Protein AF-A0A9P6IHT8-F1 (afdb_monomer_lite)

Foldseek 3Di:
DDPVVVVVVVVVVVVVPPDPPPPDPLFQDAADPPPDQDDDDPPFFFQLNVLVVDPFNVVVNVLQVLQHPNNSVRRDQDPAAKEFAGETPLQVPVPDDPCLVVQCPDRNNSSQSVLLRQQRMATRDADFPVLAEQAWAWGQTSNRDIWIWHDDPNWIDTNVPKTFPAWQPDGNNYTYTYINHRDHPVSDDPDPPGHHRDGPDPPPPVPVPVVLLVLLVVLLVVLLVLLVVLLCVLVVLVVCLPPDDPALLVLLVSLLCVPAPSVLSNVLSVLSVVLSVLCVCVSPDLDLPSLVVSLVSLVVSLVSLVVSLVVLVVCLVCVLPVVLVSLVVDDLVNQQNNCVNQLAAAAPFLCPPHGRCDPSPPDPVSSNVGGHSSVSSSVSSNVVSVVVSVSSVVSSVSSVSSSVSSVVSSVVSVVVVVVVVVCVVVVNDDD

Sequence (431 aa):
MRLPSILGALVFVSLVASDPFDRKPLSYAPKPDGTYVPPKAPGVTTLWDFVKSRSDLTELATVLNGSAGFTEAFDTAPTWDFTFFAPSNDAFTKHTGQYFNTFTATPKGKWWLGNLVQHHYVPNTQLDTSLFNETATRIQTGSYLYVGTRVKDGKLWLNDVATVTEGNLRVTKGVVHIIDRILDPSAQVFEADRPKAGQKFIAGSSIMANKVLMAYVVADIIFAITGALLLGYSVINQNTLNDIPKEGVEAATKLLTKQFPLTAGIANAVFIFVTFLFTIPGMITPARGWLKLSGYLVTFCGLFSLVVGTYLWVLTLTTKADFGKLWIAADPSVQELMQTAFQCCGYFNSTSPAFITDVQCPSPAAAALQRGCATPITSFANVFVDNIFTGVYGMVAVDALLVVCTAMLLKDRKERERYRHIDEKAGYRGF

InterPro domains:
  IPR000782 FAS1 domain [PF02469] (56-185)
  IPR000782 FAS1 domain [PS50213] (44-183)
  IPR000782 FAS1 domain [SM00554] (83-186)
  IPR036378 FAS1 domain superfamily [G3DSA:2.30.180.10] (35-186)
  IPR036378 FAS1 domain superfamily [SSF82153] (40-185)
  IPR050904 Cell adhesion and biosynthesis-related protein [PTHR10900] (43-192)

Organism: NCBI:txid1095194

pLDDT: mean 82.04, std 17.11, range [33.69, 97.88]

Radius of gyration: 35.6 Å; chains: 1; bounding box: 73×48×109 Å

Structure (mmCIF, N/CA/C/O backbone):
data_AF-A0A9P6IHT8-F1
#
_entry.id   AF-A0A9P6IHT8-F1
#
loop_
_atom_site.group_PDB
_atom_site.id
_atom_site.type_symbol
_atom_site.label_atom_id
_atom_site.label_alt_id
_atom_site.label_comp_id
_atom_site.label_asym_id
_atom_site.label_entity_id
_atom_site.label_seq_id
_atom_site.pdbx_PDB_ins_code
_atom_site.Cartn_x
_atom_site.Cartn_y
_atom_site.Cartn_z
_atom_site.occupancy
_atom_site.B_iso_or_equiv
_atom_site.auth_seq_id
_atom_site.auth_comp_id
_atom_site.auth_asym_id
_atom_site.auth_atom_id
_atom_site.pdbx_PDB_model_num
ATOM 1 N N . MET A 1 1 ? -0.228 -14.678 -23.196 1.00 35.53 1 MET A N 1
ATOM 2 C CA . MET A 1 1 ? -1.325 -14.883 -22.225 1.00 35.53 1 MET A CA 1
ATOM 3 C C . MET A 1 1 ? -0.916 -14.176 -20.937 1.00 35.53 1 MET A C 1
ATOM 5 O O . MET A 1 1 ? 0.080 -14.565 -20.344 1.00 35.53 1 MET A O 1
ATOM 9 N N . ARG A 1 2 ? -1.519 -13.019 -20.631 1.00 33.94 2 ARG A N 1
ATOM 10 C CA . ARG A 1 2 ? -0.968 -12.025 -19.692 1.00 33.94 2 ARG A CA 1
ATOM 11 C C . ARG A 1 2 ? -1.719 -12.062 -18.352 1.00 33.94 2 ARG A C 1
ATOM 13 O O . ARG A 1 2 ? -2.793 -11.493 -18.223 1.00 33.94 2 ARG A O 1
ATOM 20 N N . LEU A 1 3 ? -1.096 -12.699 -17.359 1.00 35.81 3 LEU A N 1
ATOM 21 C CA . LEU A 1 3 ? -1.497 -12.702 -15.947 1.00 35.81 3 LEU A CA 1
ATOM 22 C C . LEU A 1 3 ? -1.479 -11.321 -15.228 1.00 35.81 3 LEU A C 1
ATOM 24 O O . LEU A 1 3 ? -2.249 -11.172 -14.281 1.00 35.81 3 LEU A O 1
ATOM 28 N N . PRO A 1 4 ? -0.694 -10.287 -15.622 1.00 40.44 4 PRO A N 1
ATOM 29 C CA . PRO A 1 4 ? -0.639 -9.042 -14.840 1.00 40.44 4 PRO A CA 1
ATOM 30 C C . PRO A 1 4 ? -1.833 -8.098 -15.059 1.00 40.44 4 PRO A C 1
ATOM 32 O O . PRO A 1 4 ? -2.016 -7.155 -14.297 1.00 40.44 4 PRO A O 1
ATOM 35 N N . SER A 1 5 ? -2.679 -8.347 -16.062 1.00 45.59 5 SER A N 1
ATOM 36 C CA . SER A 1 5 ? -3.807 -7.465 -16.404 1.00 45.59 5 SER A CA 1
ATOM 37 C C . SER A 1 5 ? -5.029 -7.648 -15.494 1.00 45.59 5 SER A C 1
ATOM 39 O O . SER A 1 5 ? -5.871 -6.761 -15.411 1.00 45.59 5 SER A O 1
ATOM 41 N N . ILE A 1 6 ? -5.132 -8.791 -14.806 1.00 42.72 6 ILE A N 1
ATOM 42 C CA . ILE A 1 6 ? -6.315 -9.160 -14.011 1.00 42.72 6 ILE A CA 1
ATOM 43 C C . ILE A 1 6 ? -6.158 -8.723 -12.544 1.00 42.72 6 ILE A C 1
ATOM 45 O O . ILE A 1 6 ? -7.133 -8.300 -11.923 1.00 42.72 6 ILE A O 1
ATOM 49 N N . LEU A 1 7 ? -4.932 -8.720 -12.001 1.00 40.69 7 LEU A N 1
ATOM 50 C CA . LEU A 1 7 ? -4.687 -8.276 -10.621 1.00 40.69 7 LEU A CA 1
ATOM 51 C C . LEU A 1 7 ? -4.901 -6.764 -10.430 1.00 40.69 7 LEU A C 1
ATOM 53 O O . LEU A 1 7 ? -5.419 -6.354 -9.395 1.00 40.69 7 LEU A O 1
ATOM 57 N N . GLY A 1 8 ? -4.560 -5.939 -11.428 1.00 40.41 8 GLY A N 1
ATOM 58 C CA . GLY A 1 8 ? -4.725 -4.480 -11.345 1.00 40.41 8 GLY A CA 1
ATOM 59 C C . GLY A 1 8 ? -6.189 -4.025 -11.292 1.00 40.41 8 GLY A C 1
ATOM 60 O O . GLY A 1 8 ? -6.516 -3.073 -10.587 1.00 40.41 8 GLY A O 1
ATOM 61 N N . ALA A 1 9 ? -7.090 -4.739 -11.974 1.00 43.03 9 ALA A N 1
ATOM 62 C CA . ALA A 1 9 ? -8.514 -4.403 -12.010 1.00 43.03 9 ALA A CA 1
ATOM 63 C C . ALA A 1 9 ? -9.272 -4.858 -10.746 1.00 43.03 9 ALA A C 1
ATOM 65 O O . ALA A 1 9 ? -10.170 -4.160 -10.279 1.00 43.03 9 ALA A O 1
ATOM 66 N N . LEU A 1 10 ? -8.890 -5.991 -10.145 1.00 39.31 10 LEU A N 1
ATOM 67 C CA . LEU A 1 10 ? -9.562 -6.539 -8.955 1.00 39.31 10 LEU A CA 1
ATOM 68 C C . LEU A 1 10 ? -9.282 -5.742 -7.668 1.00 39.31 10 LEU A C 1
ATOM 70 O O . LEU A 1 10 ? -10.154 -5.644 -6.801 1.00 39.31 10 LEU A O 1
ATOM 74 N N . VAL A 1 11 ? -8.099 -5.128 -7.558 1.00 42.69 11 VAL A N 1
ATOM 75 C CA . VAL A 1 11 ? -7.735 -4.295 -6.397 1.00 42.69 11 VAL A CA 1
ATOM 76 C C . VAL A 1 11 ? -8.426 -2.926 -6.447 1.00 42.69 11 VAL A C 1
ATOM 78 O O . VAL A 1 11 ? -8.861 -2.429 -5.411 1.00 42.69 11 VAL A O 1
ATOM 81 N N . PHE A 1 12 ? -8.619 -2.346 -7.637 1.00 37.62 12 PHE A N 1
ATOM 82 C CA . PHE A 1 12 ? -9.262 -1.034 -7.786 1.00 37.62 12 PHE A CA 1
ATOM 83 C C . PHE A 1 12 ? -10.785 -1.072 -7.573 1.00 37.62 12 PHE A C 1
ATOM 85 O O . PHE A 1 12 ? -11.340 -0.163 -6.960 1.00 37.62 12 PHE A O 1
ATOM 92 N N . VAL A 1 13 ? -11.473 -2.136 -8.008 1.00 39.59 13 VAL A N 1
ATOM 93 C CA . VAL A 1 13 ? -12.942 -2.242 -7.865 1.00 39.59 13 VAL A CA 1
ATOM 94 C C . VAL A 1 13 ? -13.366 -2.497 -6.411 1.00 39.59 13 VAL A C 1
ATOM 96 O O . VAL A 1 13 ? -14.403 -2.000 -5.974 1.00 39.59 13 VAL A O 1
ATOM 99 N N . SER A 1 14 ? -12.536 -3.176 -5.616 1.00 37.25 14 SER A N 1
ATOM 100 C CA . SER A 1 14 ? -12.856 -3.474 -4.209 1.00 37.25 14 SER A CA 1
ATOM 101 C C . SER A 1 14 ? -12.695 -2.270 -3.265 1.00 37.25 14 SER A C 1
ATOM 103 O O . SER A 1 14 ? -13.244 -2.281 -2.167 1.00 37.25 14 SER A O 1
ATOM 105 N N . LEU A 1 15 ? -11.965 -1.225 -3.678 1.00 36.03 15 LEU A N 1
ATOM 106 C CA . LEU A 1 15 ? -11.751 -0.001 -2.888 1.00 36.03 15 LEU A CA 1
ATOM 107 C C . LEU A 1 15 ? -12.777 1.107 -3.183 1.00 36.03 15 LEU A C 1
ATOM 109 O O . LEU A 1 15 ? -12.943 2.005 -2.363 1.00 36.03 15 LEU A O 1
ATOM 113 N N . VAL A 1 16 ? -13.472 1.048 -4.324 1.00 37.75 16 VAL A N 1
ATOM 114 C CA . VAL A 1 16 ? -14.448 2.076 -4.742 1.00 37.75 16 VAL A CA 1
ATOM 115 C C . VAL A 1 16 ? -15.893 1.682 -4.401 1.00 37.75 16 VAL A C 1
ATOM 117 O O . VAL A 1 16 ? -16.751 2.549 -4.292 1.00 37.75 16 VAL A O 1
ATOM 120 N N . ALA A 1 17 ? -16.165 0.399 -4.135 1.00 34.38 17 ALA A N 1
ATOM 121 C CA . ALA A 1 17 ? -17.490 -0.095 -3.744 1.00 34.38 17 ALA A CA 1
ATOM 122 C C . ALA A 1 17 ? -17.784 -0.020 -2.230 1.00 34.38 17 ALA A C 1
ATOM 124 O O . ALA A 1 17 ? -18.737 -0.636 -1.753 1.00 34.38 17 ALA A O 1
ATOM 125 N N . SER A 1 18 ? -16.985 0.710 -1.446 1.00 36.03 18 SER A N 1
ATOM 126 C CA . SER A 1 18 ? -17.419 1.112 -0.110 1.00 36.03 18 SER A CA 1
ATOM 127 C C . SER A 1 18 ? -18.142 2.444 -0.234 1.00 36.03 18 SER A C 1
ATOM 129 O O . SER A 1 18 ? -17.503 3.500 -0.194 1.00 36.03 18 SER A O 1
ATOM 131 N N . ASP A 1 19 ? -19.466 2.393 -0.382 1.00 34.84 19 ASP A N 1
ATOM 132 C CA . ASP A 1 19 ? -20.298 3.562 -0.130 1.00 34.84 19 ASP A CA 1
ATOM 133 C C . ASP A 1 19 ? -19.845 4.187 1.196 1.00 34.84 19 ASP A C 1
ATOM 135 O O . ASP A 1 19 ? -19.701 3.466 2.199 1.00 34.84 19 ASP A O 1
ATOM 139 N N . PRO A 1 20 ? -19.574 5.502 1.241 1.00 37.69 20 PRO A N 1
ATOM 140 C CA . PRO A 1 20 ? -19.372 6.177 2.500 1.00 37.69 20 PRO A CA 1
ATOM 141 C C . PRO A 1 20 ? -20.703 6.082 3.241 1.00 37.69 20 PRO A C 1
ATOM 143 O O . PRO A 1 20 ? -21.607 6.886 3.036 1.00 37.69 20 PRO A O 1
ATOM 146 N N . PHE A 1 21 ? -20.840 5.072 4.101 1.00 38.47 21 PHE A N 1
ATOM 147 C CA . PHE A 1 21 ? -21.838 5.086 5.152 1.00 38.47 21 PHE A CA 1
ATOM 148 C C . PHE A 1 21 ? -21.505 6.300 6.011 1.00 38.47 21 PHE A C 1
ATOM 150 O O . PHE A 1 21 ? -20.684 6.229 6.928 1.00 38.47 21 PHE A O 1
ATOM 157 N N . ASP A 1 22 ? -22.122 7.426 5.674 1.00 40.88 22 ASP A N 1
ATOM 158 C CA . ASP A 1 22 ? -22.184 8.622 6.489 1.00 40.88 22 ASP A CA 1
ATOM 159 C C . ASP A 1 22 ? -23.014 8.260 7.727 1.00 40.88 22 ASP A C 1
ATOM 161 O O . ASP A 1 22 ? -24.227 8.468 7.816 1.00 40.88 22 ASP A O 1
ATOM 165 N N . ARG A 1 23 ? -22.381 7.528 8.650 1.00 45.66 23 ARG A N 1
ATOM 166 C CA . ARG A 1 23 ? -23.030 7.049 9.864 1.00 45.66 23 ARG A CA 1
ATOM 167 C C . ARG A 1 23 ? -23.249 8.258 10.749 1.00 45.66 23 ARG A C 1
ATOM 169 O O . ARG A 1 23 ? -22.313 8.761 11.367 1.00 45.66 23 ARG A O 1
ATOM 176 N N . LYS A 1 24 ? -24.505 8.686 10.862 1.00 42.53 24 LYS A N 1
ATOM 177 C CA . LYS A 1 24 ? -24.903 9.631 11.904 1.00 42.53 24 LYS A CA 1
ATOM 178 C C . LYS A 1 24 ? -24.546 9.019 13.268 1.00 42.53 24 LYS A C 1
ATOM 180 O O . LYS A 1 24 ? -25.046 7.927 13.572 1.00 42.53 24 LYS A O 1
ATOM 185 N N . PRO A 1 25 ? -23.704 9.673 14.089 1.00 39.59 25 PRO A N 1
ATOM 186 C CA . PRO A 1 25 ? -23.437 9.201 15.441 1.00 39.59 25 PRO A CA 1
ATOM 187 C C . PRO A 1 25 ? -24.764 9.105 16.210 1.00 39.59 25 PRO A C 1
ATOM 189 O O . PRO A 1 25 ? -25.611 9.989 16.084 1.00 39.59 25 PRO A O 1
ATOM 192 N N . LEU A 1 26 ? -24.945 8.020 16.976 1.00 47.03 26 LEU A N 1
ATOM 193 C CA . LEU A 1 26 ? -26.167 7.670 17.732 1.00 47.03 26 LEU A CA 1
ATOM 194 C C . LEU A 1 26 ? -27.365 7.146 16.907 1.00 47.03 26 LEU A C 1
ATOM 196 O O . LEU A 1 26 ? -28.489 7.130 17.412 1.00 47.03 26 LEU A O 1
ATOM 200 N N . SER A 1 27 ? -27.166 6.702 15.661 1.00 50.19 27 SER A N 1
ATOM 201 C CA . SER A 1 27 ? -28.218 5.996 14.910 1.00 50.19 27 SER A CA 1
ATOM 202 C C . SER A 1 27 ? -28.165 4.480 15.153 1.00 50.19 27 SER A C 1
ATOM 204 O O . SER A 1 27 ? -27.113 3.853 15.038 1.00 50.19 27 SER A O 1
ATOM 206 N N . TYR A 1 28 ? -29.306 3.886 15.520 1.00 55.28 28 TYR A N 1
ATOM 207 C CA . TYR A 1 28 ? -29.481 2.431 15.551 1.00 55.28 28 TYR A CA 1
ATOM 208 C C . TYR A 1 28 ? -29.512 1.898 14.118 1.00 55.28 28 TYR A C 1
ATOM 210 O O . TYR A 1 28 ? -30.315 2.364 13.308 1.00 55.28 28 TYR A O 1
ATOM 218 N N . ALA A 1 29 ? -28.650 0.927 13.816 1.00 61.31 29 ALA A N 1
ATOM 219 C CA . ALA A 1 29 ? -28.664 0.220 12.544 1.00 61.31 29 ALA A CA 1
ATOM 220 C C . ALA A 1 29 ? -29.492 -1.067 12.692 1.00 61.31 29 ALA A C 1
ATOM 222 O O . ALA A 1 29 ? -29.207 -1.857 13.598 1.00 61.31 29 ALA A O 1
ATOM 223 N N . PRO A 1 30 ? -30.503 -1.297 11.838 1.00 66.12 30 PRO A N 1
ATOM 224 C CA . PRO A 1 30 ? -31.186 -2.580 11.810 1.00 66.12 30 PRO A CA 1
ATOM 225 C C . PRO A 1 30 ? -30.227 -3.678 11.335 1.00 66.12 30 PRO A C 1
ATOM 227 O O . PRO A 1 30 ? -29.271 -3.422 10.597 1.00 66.12 30 PRO A O 1
ATOM 230 N N . LYS A 1 31 ? -30.492 -4.913 11.764 1.00 67.38 31 LYS A N 1
ATOM 231 C CA . LYS A 1 31 ? -29.782 -6.101 11.284 1.00 67.38 31 LYS A CA 1
ATOM 232 C C . LYS A 1 31 ? -29.962 -6.221 9.756 1.00 67.38 31 LYS A C 1
ATOM 234 O O . LYS A 1 31 ? -31.104 -6.163 9.307 1.00 67.38 31 LYS A O 1
ATOM 239 N N . PRO A 1 32 ? -28.888 -6.411 8.968 1.00 69.50 32 PRO A N 1
ATOM 240 C CA . PRO A 1 32 ? -29.003 -6.683 7.538 1.00 69.50 32 PRO A CA 1
ATOM 241 C C . PRO A 1 32 ? -29.706 -8.017 7.255 1.00 69.50 32 PRO A C 1
ATOM 243 O O . PRO A 1 32 ? -29.440 -9.028 7.921 1.00 69.50 32 PRO A O 1
ATOM 246 N N . ASP A 1 33 ? -30.555 -8.038 6.230 1.00 68.38 33 ASP A N 1
ATOM 247 C CA . ASP A 1 33 ? -31.193 -9.267 5.760 1.00 68.38 33 ASP A CA 1
ATOM 248 C C . ASP A 1 33 ? -30.140 -10.283 5.294 1.00 68.38 33 ASP A C 1
ATOM 250 O O . ASP A 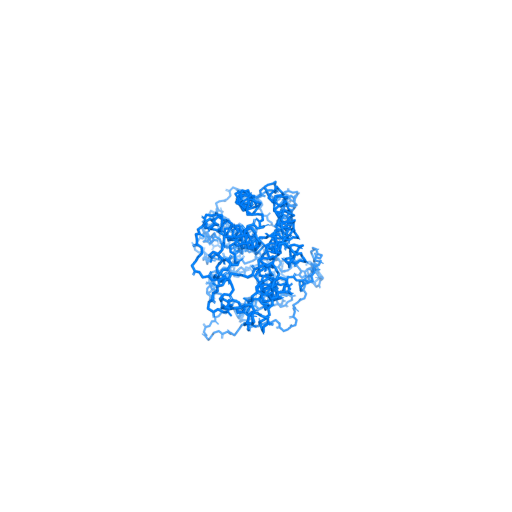1 33 ? -29.139 -9.931 4.669 1.00 68.38 33 ASP A O 1
ATOM 254 N N . GLY A 1 34 ? -30.341 -11.559 5.634 1.00 67.94 34 GLY A N 1
ATOM 255 C CA . GLY A 1 34 ? -29.417 -12.634 5.252 1.00 67.94 34 GLY A CA 1
ATOM 256 C C . GLY A 1 34 ? -28.098 -12.674 6.035 1.00 67.94 34 GLY A C 1
ATOM 257 O O . GLY A 1 34 ? -27.140 -13.289 5.569 1.00 67.94 34 GLY A O 1
ATOM 258 N N . THR A 1 35 ? -28.021 -12.045 7.217 1.00 67.38 35 THR A N 1
ATOM 259 C CA . THR A 1 35 ? -26.844 -12.165 8.100 1.00 67.38 35 THR A CA 1
ATOM 260 C C . THR A 1 35 ? -26.523 -13.643 8.357 1.00 67.38 35 THR A C 1
ATOM 262 O O . THR A 1 35 ? -27.360 -14.379 8.881 1.00 67.38 35 THR A O 1
ATOM 265 N N . TYR A 1 36 ? -25.308 -14.063 7.991 1.00 69.50 36 TYR A N 1
ATOM 266 C CA . TYR A 1 36 ? -24.826 -15.431 8.174 1.00 69.50 36 TYR A CA 1
ATOM 267 C C . TYR A 1 36 ? -24.859 -15.829 9.652 1.00 69.50 36 TYR A C 1
ATOM 269 O O . TYR A 1 36 ? -24.240 -15.175 10.492 1.00 69.50 36 TYR A O 1
ATOM 277 N N . VAL A 1 37 ? -25.558 -16.923 9.948 1.00 66.31 37 VAL A N 1
ATOM 278 C CA . VAL A 1 37 ? -25.562 -17.555 11.267 1.00 66.31 37 VAL A CA 1
ATOM 279 C C . VAL A 1 37 ? -24.637 -18.768 11.184 1.00 66.31 37 VAL A C 1
ATOM 281 O O . VAL A 1 37 ? -24.927 -19.690 10.417 1.00 66.31 37 VAL A O 1
ATOM 284 N N . PRO A 1 38 ? -23.504 -18.777 11.903 1.00 64.12 38 PRO A N 1
ATOM 285 C CA . PRO A 1 38 ? -22.588 -19.904 11.854 1.00 64.12 38 PRO A CA 1
ATOM 286 C C . PRO A 1 38 ? -23.266 -21.178 12.387 1.00 64.12 38 PRO A C 1
ATOM 288 O O . PRO A 1 38 ? -23.975 -21.114 13.393 1.00 64.12 38 PRO A O 1
ATOM 291 N N . PRO A 1 39 ? -23.052 -22.344 11.748 1.00 67.56 39 PRO A N 1
ATOM 292 C CA . PRO A 1 39 ? -23.609 -23.600 12.224 1.00 67.56 39 PRO A CA 1
ATOM 293 C C . PRO A 1 39 ? -23.031 -23.957 13.595 1.00 67.56 39 PRO A C 1
ATOM 295 O O . PRO A 1 39 ? -21.822 -23.892 13.830 1.00 67.56 39 PRO A O 1
ATOM 298 N N . LYS A 1 40 ? -23.919 -24.347 14.508 1.00 71.81 40 LYS A N 1
ATOM 299 C CA . LYS A 1 40 ? -23.583 -24.677 15.889 1.00 71.81 40 LYS A CA 1
ATOM 300 C C . LYS A 1 40 ? -23.009 -26.093 15.985 1.00 71.81 40 LYS A C 1
ATOM 302 O O . LYS A 1 40 ? -23.640 -27.054 15.549 1.00 71.81 40 LYS A O 1
ATOM 307 N N . ALA A 1 41 ? -21.829 -26.235 16.587 1.00 75.88 41 ALA A N 1
ATOM 308 C CA . ALA A 1 41 ? -21.250 -27.550 16.853 1.00 75.88 41 ALA A CA 1
ATOM 309 C C . ALA A 1 41 ? -22.080 -28.321 17.908 1.00 75.88 41 ALA A C 1
ATOM 311 O O . ALA A 1 41 ? -22.558 -27.714 18.876 1.00 75.88 41 ALA A O 1
ATOM 312 N N . PRO A 1 42 ? -22.256 -29.648 17.761 1.00 75.25 42 PRO A N 1
ATOM 313 C CA . PRO A 1 42 ? -22.976 -30.456 18.742 1.00 75.25 42 PRO A CA 1
ATOM 314 C C . PRO A 1 42 ? -22.264 -30.429 20.105 1.00 75.25 42 PRO A C 1
ATOM 316 O O . PRO A 1 42 ? -21.045 -30.554 20.177 1.00 75.25 42 PRO A O 1
ATOM 319 N N . GLY A 1 43 ? -23.030 -30.254 21.190 1.00 80.50 43 GLY A N 1
ATOM 320 C CA . GLY A 1 43 ? -22.510 -30.218 22.567 1.00 80.50 43 GLY A CA 1
ATOM 321 C C . GLY A 1 43 ? -22.060 -28.844 23.087 1.00 80.50 43 GLY A C 1
ATOM 322 O O . GLY A 1 43 ? -21.541 -28.762 24.196 1.00 80.50 43 GLY A O 1
ATOM 323 N N . VAL A 1 44 ? -22.261 -27.763 22.324 1.00 84.56 44 VAL A N 1
ATOM 324 C CA . VAL A 1 44 ? -21.991 -26.385 22.774 1.00 84.56 44 VAL A CA 1
ATOM 325 C C . VAL A 1 44 ? -23.231 -25.788 23.448 1.00 84.56 44 VAL A C 1
ATOM 327 O O . VAL A 1 44 ? -24.324 -25.827 22.880 1.00 84.56 44 VAL A O 1
ATOM 330 N N . THR A 1 45 ? -23.059 -25.174 24.619 1.00 89.44 45 THR A N 1
ATOM 331 C CA . THR A 1 45 ? -24.085 -24.343 25.270 1.00 89.44 45 THR A CA 1
ATOM 332 C C . THR A 1 45 ? -23.685 -22.886 25.099 1.00 89.44 45 THR A C 1
ATOM 334 O O . THR A 1 45 ? -22.758 -22.411 25.760 1.00 89.44 45 THR A O 1
ATOM 337 N N . THR A 1 46 ? -24.347 -22.198 24.169 1.00 90.81 46 THR A N 1
ATOM 338 C CA . THR A 1 46 ? -24.089 -20.786 23.869 1.00 90.81 46 THR A CA 1
ATOM 339 C C . THR A 1 46 ? -24.701 -19.904 24.956 1.00 90.81 46 THR A C 1
ATOM 341 O O . THR A 1 46 ? -25.566 -20.343 25.722 1.00 90.81 46 THR A O 1
ATOM 344 N N . LEU A 1 47 ? -24.262 -18.645 25.038 1.00 91.12 47 LEU A N 1
ATOM 345 C CA . LEU A 1 47 ? -24.874 -17.690 25.963 1.00 91.12 47 LEU A CA 1
ATOM 346 C C . LEU A 1 47 ? -26.353 -17.479 25.611 1.00 91.12 47 LEU A C 1
ATOM 348 O O . LEU A 1 47 ? -27.194 -17.400 26.503 1.00 91.12 47 LEU A O 1
ATOM 352 N N . TRP A 1 48 ? -26.681 -17.451 24.317 1.00 92.00 48 TRP A N 1
ATOM 353 C CA . TRP A 1 48 ? -28.060 -17.313 23.862 1.00 92.00 48 TRP A CA 1
ATOM 354 C C . TRP A 1 48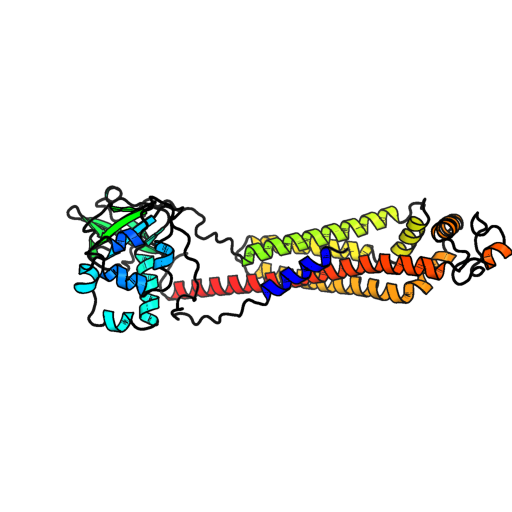 ? -28.942 -18.497 24.271 1.00 92.00 48 TRP A C 1
ATOM 356 O O . TRP A 1 48 ? -30.059 -18.299 24.752 1.00 92.00 48 TRP A O 1
ATOM 366 N N . ASP A 1 49 ? -28.451 -19.730 24.143 1.00 91.94 49 ASP A N 1
ATOM 367 C CA . ASP A 1 49 ? -29.198 -20.912 24.585 1.00 91.94 49 ASP A CA 1
ATOM 368 C C . ASP A 1 49 ? -29.397 -20.956 26.094 1.00 91.94 49 ASP A C 1
ATOM 370 O O . ASP A 1 49 ? -30.486 -21.295 26.560 1.00 91.94 49 ASP A O 1
ATOM 374 N N . PHE A 1 50 ? -28.376 -20.556 26.851 1.00 93.44 50 PHE A N 1
ATOM 375 C CA . PHE A 1 50 ? -28.472 -20.438 28.298 1.00 93.44 50 PHE A CA 1
ATOM 376 C C . PHE A 1 50 ? -29.568 -19.446 28.708 1.00 93.44 50 PHE A C 1
ATOM 378 O O . PHE A 1 50 ? -30.449 -19.801 29.491 1.00 93.44 50 PHE A O 1
ATOM 385 N N . VAL A 1 51 ? -29.576 -18.242 28.125 1.00 94.12 51 VAL A N 1
ATOM 386 C CA . VAL A 1 51 ? -30.600 -17.221 28.401 1.00 94.12 51 VAL A CA 1
ATOM 387 C C . VAL A 1 51 ? -32.009 -17.731 28.072 1.00 94.12 51 VAL A C 1
ATOM 389 O O . VAL A 1 51 ? -32.916 -17.556 28.879 1.00 94.12 51 VAL A O 1
ATOM 392 N N . LYS A 1 52 ? -32.202 -18.423 26.940 1.00 93.50 52 LYS A N 1
ATOM 393 C CA . LYS A 1 52 ? -33.512 -18.988 26.553 1.00 93.50 52 LYS A CA 1
ATOM 394 C C . LYS A 1 52 ? -33.997 -20.106 27.480 1.00 93.50 52 LYS A C 1
ATOM 396 O O . LYS A 1 52 ? -35.200 -20.309 27.609 1.00 93.50 52 LYS A O 1
ATOM 401 N N . SER A 1 53 ? -33.080 -20.855 28.090 1.00 93.06 53 SER A N 1
ATOM 402 C CA . SER A 1 53 ? -33.421 -21.988 28.963 1.00 93.06 53 SER A CA 1
ATOM 403 C C . SER A 1 53 ? -33.947 -21.585 30.346 1.00 93.06 53 SER A C 1
ATOM 405 O O . SER A 1 53 ? -34.484 -22.424 31.067 1.00 93.06 53 SER A O 1
ATOM 407 N N . ARG A 1 54 ? -33.789 -20.314 30.730 1.00 94.00 54 ARG A N 1
ATOM 408 C CA . ARG A 1 54 ? -34.029 -19.803 32.083 1.00 94.00 54 ARG A CA 1
ATOM 409 C C . ARG A 1 54 ? -35.291 -18.936 32.125 1.00 94.00 54 ARG A C 1
ATOM 411 O O . ARG A 1 54 ? -35.406 -17.955 31.395 1.00 94.00 54 ARG A O 1
ATOM 418 N N . SER A 1 55 ? -36.229 -19.265 33.015 1.00 94.56 55 SER A N 1
ATOM 419 C CA . SER A 1 55 ? -37.496 -18.526 33.163 1.00 94.56 55 SER A CA 1
ATOM 420 C C . SER A 1 55 ? -37.339 -17.145 33.807 1.00 94.56 55 SER A C 1
ATOM 422 O O . SER A 1 55 ? -38.219 -16.302 33.680 1.00 94.56 55 SER A O 1
ATOM 424 N N . ASP A 1 56 ? -36.236 -16.907 34.508 1.00 93.50 56 ASP A N 1
ATOM 425 C CA . ASP A 1 56 ? -35.901 -15.658 35.193 1.00 93.50 56 ASP A CA 1
ATOM 426 C C . ASP A 1 56 ? -35.082 -14.679 34.332 1.00 93.50 56 ASP A C 1
ATOM 428 O O . ASP A 1 56 ? -34.747 -13.596 34.809 1.00 93.50 56 ASP A O 1
ATOM 432 N N . LEU A 1 57 ? -34.786 -15.034 33.073 1.00 95.19 57 LEU A N 1
ATOM 433 C CA . LEU A 1 57 ? -34.043 -14.213 32.104 1.00 95.19 57 LEU A CA 1
ATOM 434 C C . LEU A 1 57 ? -34.874 -13.852 30.857 1.00 95.19 57 LEU A C 1
ATOM 436 O O . LEU A 1 57 ? -34.326 -13.441 29.832 1.00 95.19 57 LEU A O 1
ATOM 440 N N . THR A 1 58 ? -36.200 -13.992 30.916 1.00 94.94 58 THR A N 1
ATOM 441 C CA . THR A 1 58 ? -37.086 -13.723 29.773 1.00 94.94 58 THR A CA 1
ATOM 442 C C . THR A 1 58 ? -37.032 -12.265 29.318 1.00 94.94 58 THR A C 1
ATOM 444 O O . THR A 1 58 ? -37.024 -12.014 28.117 1.00 94.94 58 THR A O 1
ATOM 447 N N . GLU A 1 59 ? -36.923 -11.305 30.240 1.00 92.00 59 GLU A N 1
ATOM 448 C CA . GLU A 1 59 ? -36.771 -9.878 29.909 1.00 92.00 59 GLU A CA 1
ATOM 449 C C . GLU A 1 59 ? -35.403 -9.570 29.286 1.00 92.00 59 GLU A C 1
ATOM 451 O O . GLU A 1 59 ? -35.277 -8.772 28.360 1.00 92.00 59 GLU A O 1
ATOM 456 N N . LEU A 1 60 ? -34.347 -10.261 29.718 1.00 92.69 60 LEU A N 1
ATOM 457 C CA . LEU A 1 60 ? -33.056 -10.156 29.044 1.00 92.69 60 LEU A CA 1
ATOM 458 C C . LEU A 1 60 ? -33.149 -10.696 27.607 1.00 92.69 60 LEU A C 1
ATOM 460 O O . LEU A 1 60 ? -32.595 -10.097 26.683 1.00 92.69 60 LEU A O 1
ATOM 464 N N . ALA A 1 61 ? -33.871 -11.800 27.395 1.00 92.88 61 ALA A N 1
ATOM 465 C CA . ALA A 1 61 ? -34.071 -12.363 26.064 1.00 92.88 61 ALA A CA 1
ATOM 466 C C . ALA A 1 61 ? -34.795 -11.384 25.119 1.00 92.88 61 ALA A C 1
ATOM 468 O O . ALA A 1 61 ? -34.418 -11.282 23.947 1.00 92.88 61 ALA A O 1
ATOM 469 N N . THR A 1 62 ? -35.782 -10.621 25.611 1.00 90.62 62 THR A N 1
ATOM 470 C CA . THR A 1 62 ? -36.464 -9.587 24.809 1.00 90.62 62 THR A CA 1
ATOM 471 C C . THR A 1 62 ? -35.517 -8.443 24.442 1.00 90.62 62 THR A C 1
ATOM 473 O O . THR A 1 62 ? -35.499 -8.016 23.285 1.00 90.62 62 THR A O 1
ATOM 476 N N . VAL A 1 63 ? -34.667 -7.996 25.374 1.00 89.19 63 VAL A N 1
ATOM 477 C CA . VAL A 1 63 ? -33.655 -6.951 25.133 1.00 89.19 63 VAL A CA 1
ATOM 478 C C . VAL A 1 63 ? -32.623 -7.382 24.090 1.00 89.19 63 VAL A C 1
ATOM 480 O O . VAL A 1 63 ? -32.297 -6.600 23.189 1.00 89.19 63 VAL A O 1
ATOM 483 N N . LEU A 1 64 ? -32.124 -8.618 24.181 1.00 89.81 64 LEU A N 1
ATOM 484 C CA . LEU A 1 64 ? -31.159 -9.165 23.225 1.00 89.81 64 LEU A CA 1
ATOM 485 C C . LEU A 1 64 ? -31.767 -9.300 21.826 1.00 89.81 64 LEU A C 1
ATOM 487 O O . LEU A 1 64 ? -31.115 -8.938 20.854 1.00 89.81 64 LEU A O 1
ATOM 491 N N . ASN A 1 65 ? -33.024 -9.739 21.722 1.00 87.25 65 ASN A N 1
ATOM 492 C CA . ASN A 1 65 ? -33.728 -9.848 20.443 1.00 87.25 65 ASN A CA 1
ATOM 493 C C . ASN A 1 65 ? -34.076 -8.469 19.839 1.00 87.25 65 ASN A C 1
ATOM 495 O O . ASN A 1 65 ? -34.071 -8.284 18.624 1.00 87.25 65 ASN A O 1
ATOM 499 N N . GLY A 1 66 ? -34.355 -7.468 20.680 1.00 81.62 66 GLY A N 1
ATOM 500 C CA . GLY A 1 66 ? -34.610 -6.091 20.238 1.00 81.62 66 GLY A CA 1
ATOM 501 C C . GLY A 1 66 ? -33.354 -5.336 19.778 1.00 81.62 66 GLY A C 1
ATOM 502 O O . GLY A 1 66 ? -33.446 -4.384 18.991 1.00 81.62 66 GLY A O 1
ATOM 503 N N . SER A 1 67 ? -32.178 -5.758 20.247 1.00 80.56 67 SER A N 1
ATOM 504 C CA . SER A 1 67 ? -30.882 -5.141 19.954 1.00 80.56 67 SER A CA 1
ATOM 505 C C . SER A 1 67 ? -30.194 -5.887 18.807 1.00 80.56 67 SER A C 1
ATOM 507 O O . SER A 1 67 ? -29.772 -7.028 18.957 1.00 80.56 67 SER A O 1
ATOM 509 N N . ALA A 1 68 ? -30.074 -5.250 17.639 1.00 75.56 68 ALA A N 1
ATOM 510 C CA . ALA A 1 68 ? -29.580 -5.910 16.431 1.00 75.56 68 ALA A CA 1
ATOM 511 C C . ALA A 1 68 ? -28.178 -6.528 16.621 1.00 75.56 68 ALA A C 1
ATOM 513 O O . ALA A 1 68 ? -27.251 -5.842 17.052 1.00 75.56 68 ALA A O 1
ATOM 514 N N . GLY A 1 69 ? -28.023 -7.806 16.251 1.00 77.88 69 GLY A N 1
ATOM 515 C CA . GLY A 1 69 ? -26.737 -8.509 16.166 1.00 77.88 69 GLY A CA 1
ATOM 516 C C . GLY A 1 69 ? -26.295 -9.265 17.424 1.00 77.88 69 GLY A C 1
ATOM 517 O O . GLY A 1 69 ? -25.365 -10.069 17.342 1.00 77.88 69 GLY A O 1
ATOM 518 N N . PHE A 1 70 ? -26.926 -9.043 18.584 1.00 85.50 70 PHE A N 1
ATOM 519 C CA . PHE A 1 70 ? -26.520 -9.711 19.829 1.00 85.50 70 PHE A CA 1
ATOM 520 C C . PHE A 1 70 ? -26.943 -11.172 19.887 1.00 85.50 70 PHE A C 1
ATOM 522 O O . PHE A 1 70 ? -26.179 -12.002 20.372 1.00 85.50 70 PHE A O 1
ATOM 529 N N . THR A 1 71 ? -28.127 -11.499 19.371 1.00 86.31 71 THR A N 1
ATOM 530 C CA . THR A 1 71 ? -28.599 -12.883 19.287 1.00 86.31 71 THR A CA 1
ATOM 531 C C . THR A 1 71 ? -27.650 -13.740 18.463 1.00 86.31 71 THR A C 1
ATOM 533 O O . THR A 1 71 ? -27.287 -14.825 18.890 1.00 86.31 71 THR A O 1
ATOM 536 N N . GLU A 1 72 ? -27.166 -13.231 17.332 1.00 83.44 72 GLU A N 1
ATOM 537 C CA . GLU A 1 72 ? -26.220 -13.939 16.471 1.00 83.44 72 GLU A CA 1
ATOM 538 C C . GLU A 1 72 ? -24.848 -14.038 17.130 1.00 83.44 72 GLU A C 1
ATOM 540 O O . GLU A 1 72 ? -24.250 -15.108 17.130 1.00 83.44 72 GLU A O 1
ATOM 545 N N . ALA A 1 73 ? -24.358 -12.942 17.722 1.00 82.31 73 ALA A N 1
ATOM 546 C CA . ALA A 1 73 ? -23.064 -12.927 18.397 1.00 82.31 73 ALA A CA 1
ATOM 547 C C . ALA A 1 73 ? -23.019 -13.926 19.565 1.00 82.31 73 ALA A C 1
ATOM 549 O O . ALA A 1 73 ? -22.041 -14.660 19.721 1.00 82.31 73 ALA A O 1
ATOM 550 N N . PHE A 1 74 ? -24.087 -13.981 20.363 1.00 88.19 74 PHE A N 1
ATOM 551 C CA . PHE A 1 74 ? -24.184 -14.833 21.547 1.00 88.19 74 PHE A CA 1
ATOM 552 C C . PHE A 1 74 ? -24.644 -16.260 21.265 1.00 88.19 74 PHE A C 1
ATOM 554 O O . PHE A 1 74 ? -24.570 -17.083 22.177 1.00 88.19 74 PHE A O 1
ATOM 561 N N . ASP A 1 75 ? -25.065 -16.564 20.036 1.00 86.50 75 ASP A N 1
ATOM 562 C CA . ASP A 1 75 ? -25.368 -17.925 19.580 1.00 86.50 75 ASP A CA 1
ATOM 563 C C . ASP A 1 75 ? -24.187 -18.599 18.857 1.00 86.50 75 ASP A C 1
ATOM 565 O O . ASP A 1 75 ? -24.298 -19.696 18.314 1.00 86.50 75 ASP A O 1
ATOM 569 N N . THR A 1 76 ? -23.016 -17.958 18.859 1.00 81.75 76 THR A N 1
ATOM 570 C CA . THR A 1 76 ? -21.781 -18.558 18.342 1.00 81.75 76 THR A CA 1
ATOM 571 C C . THR A 1 76 ? -21.058 -19.382 19.406 1.00 81.75 76 THR A C 1
ATOM 573 O O . THR A 1 76 ? -21.256 -19.186 20.603 1.00 81.75 76 THR A O 1
ATOM 576 N N . ALA A 1 77 ? -20.192 -20.305 18.976 1.00 80.50 77 ALA A N 1
ATOM 577 C CA . ALA A 1 77 ? -19.226 -20.961 19.854 1.00 80.50 77 ALA A CA 1
ATOM 578 C C . ALA A 1 77 ? -17.982 -20.057 19.993 1.00 80.50 77 ALA A C 1
ATOM 580 O O . ALA A 1 77 ? -17.200 -19.970 19.039 1.00 80.50 77 ALA A O 1
ATOM 581 N N . PRO A 1 78 ? -17.778 -19.367 21.131 1.00 78.31 78 PRO A N 1
ATOM 582 C CA . PRO A 1 78 ? -16.678 -18.422 21.256 1.00 78.31 78 PRO A CA 1
ATOM 583 C C . PRO A 1 78 ? -15.337 -19.151 21.382 1.00 78.31 78 PRO A C 1
ATOM 585 O O . PRO A 1 78 ? -15.238 -20.223 21.981 1.00 78.31 78 PRO A O 1
ATOM 588 N N . THR A 1 79 ? -14.280 -18.557 20.823 1.00 80.69 79 THR A N 1
ATOM 589 C CA . THR A 1 79 ? -12.897 -19.060 20.944 1.00 80.69 79 THR A CA 1
ATOM 590 C C . THR A 1 79 ? -12.147 -18.458 22.134 1.00 80.69 79 THR A C 1
ATOM 592 O O . THR A 1 79 ? -11.058 -18.921 22.471 1.00 80.69 79 THR A O 1
ATOM 595 N N . TRP A 1 80 ? -12.734 -17.454 22.785 1.00 82.88 80 TRP A N 1
ATOM 596 C CA . TRP A 1 80 ? -12.192 -16.737 23.936 1.00 82.88 80 TRP A CA 1
ATOM 597 C C . TRP A 1 80 ? -13.040 -16.969 25.189 1.00 82.88 80 TRP A C 1
ATOM 599 O O . TRP A 1 80 ? -14.217 -17.316 25.106 1.00 82.88 80 TRP A O 1
ATOM 609 N N . ASP A 1 81 ? -12.428 -16.733 26.348 1.00 89.94 81 ASP A N 1
ATOM 610 C CA . ASP A 1 81 ? -13.099 -16.784 27.644 1.00 89.94 81 ASP A CA 1
ATOM 611 C C . ASP A 1 81 ? -13.952 -15.531 27.888 1.00 89.94 81 ASP A C 1
ATOM 613 O O . ASP A 1 81 ? -13.572 -14.444 27.462 1.00 89.94 81 ASP A O 1
ATOM 617 N N . PHE A 1 82 ? -15.078 -15.627 28.593 1.00 93.06 82 PHE A N 1
ATOM 618 C CA . PHE A 1 82 ? -15.867 -14.442 28.956 1.00 93.06 82 PHE A CA 1
ATOM 619 C C . PHE A 1 82 ? -16.635 -14.592 30.269 1.00 93.06 82 PHE A C 1
ATOM 621 O O . PHE A 1 82 ? -16.872 -15.696 30.756 1.00 93.06 82 PHE A O 1
ATOM 628 N N . THR A 1 83 ? -17.056 -13.462 30.833 1.00 94.50 83 THR A N 1
ATOM 629 C CA . THR A 1 83 ? -18.032 -13.425 31.928 1.00 94.50 83 THR A CA 1
ATOM 630 C C . THR A 1 83 ? -19.189 -12.530 31.533 1.00 94.50 83 THR A C 1
ATOM 632 O O . THR A 1 83 ? -18.970 -11.460 30.974 1.00 94.50 83 THR A O 1
ATOM 635 N N . PHE A 1 84 ? -20.417 -12.944 31.816 1.00 95.44 84 PHE A N 1
ATOM 636 C CA . PHE A 1 84 ? -21.602 -12.145 31.542 1.00 95.44 84 PHE A CA 1
ATOM 637 C C . PHE A 1 84 ? -22.434 -11.977 32.810 1.00 95.44 84 PHE A C 1
ATOM 639 O O . PHE A 1 84 ? -22.852 -12.956 33.426 1.00 95.44 84 PHE A O 1
ATOM 646 N N . PHE A 1 85 ? -22.676 -10.732 33.204 1.00 96.00 85 PHE A N 1
ATOM 647 C CA . PHE A 1 85 ? -23.573 -10.413 34.306 1.00 96.00 85 PHE A CA 1
ATOM 648 C C . PHE A 1 85 ? -24.992 -10.273 33.748 1.00 96.00 85 PHE A C 1
ATOM 650 O O . PHE A 1 85 ? -25.323 -9.267 33.137 1.00 96.00 85 PHE A O 1
ATOM 657 N N . ALA A 1 86 ? -25.821 -11.300 33.893 1.00 96.00 86 ALA A N 1
ATOM 658 C CA . ALA A 1 86 ? -27.163 -11.350 33.331 1.00 96.00 86 ALA A CA 1
ATOM 659 C C . ALA A 1 86 ? -28.183 -10.671 34.265 1.00 96.00 86 ALA A C 1
ATOM 661 O O . ALA A 1 86 ? -28.442 -11.194 35.351 1.00 96.00 86 ALA A O 1
ATOM 662 N N . PRO A 1 87 ? -28.795 -9.537 33.882 1.00 95.44 87 PRO A N 1
ATOM 663 C CA . PRO A 1 87 ? -29.873 -8.952 34.669 1.00 95.44 87 PRO A CA 1
ATOM 664 C C . PRO A 1 87 ? -31.103 -9.866 34.665 1.00 95.44 87 PRO A C 1
ATOM 666 O O . PRO A 1 87 ? -31.575 -10.287 33.609 1.00 95.44 87 PRO A O 1
ATOM 669 N N . SER A 1 88 ? -31.606 -10.172 35.861 1.00 95.50 88 SER A N 1
ATOM 670 C CA . SER A 1 88 ? -32.828 -10.958 36.066 1.00 95.50 88 SER A CA 1
ATOM 671 C C . SER A 1 88 ? -34.091 -10.195 35.657 1.00 95.50 88 SER A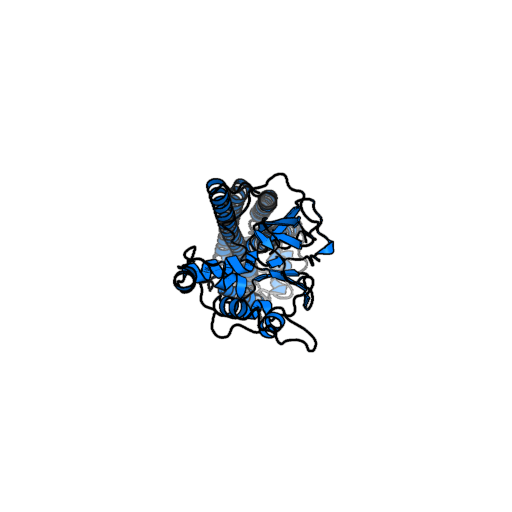 C 1
ATOM 673 O O . SER A 1 88 ? -34.094 -8.969 35.545 1.00 95.50 88 SER A O 1
ATOM 675 N N . ASN A 1 89 ? -35.212 -10.900 35.512 1.00 94.44 89 ASN A N 1
ATOM 676 C CA . ASN A 1 89 ? -36.528 -10.282 35.319 1.00 94.44 89 ASN A CA 1
ATOM 677 C C . ASN A 1 89 ? -36.861 -9.267 36.428 1.00 94.44 89 ASN A C 1
ATOM 679 O O . ASN A 1 89 ? -37.460 -8.224 36.164 1.00 94.44 89 ASN A O 1
ATOM 683 N N . ASP A 1 90 ? -36.426 -9.529 37.663 1.00 91.44 90 ASP A N 1
ATOM 684 C CA . ASP A 1 90 ? -36.573 -8.600 38.787 1.00 91.44 90 ASP A CA 1
ATOM 685 C C . ASP A 1 90 ? -35.787 -7.298 38.563 1.00 91.44 90 ASP A C 1
ATOM 687 O O . ASP A 1 90 ? -36.292 -6.217 38.872 1.00 91.44 90 ASP A O 1
ATOM 691 N N . ALA A 1 91 ? -34.607 -7.369 37.941 1.00 89.81 91 ALA A N 1
ATOM 692 C CA . ALA A 1 91 ? -33.825 -6.190 37.575 1.00 89.81 91 ALA A CA 1
ATOM 693 C C . ALA A 1 91 ? -34.579 -5.271 36.601 1.00 89.81 91 ALA A C 1
ATOM 695 O O . ALA A 1 91 ? -34.564 -4.050 36.764 1.00 89.81 91 ALA A O 1
ATOM 696 N N . PHE A 1 92 ? -35.273 -5.847 35.616 1.00 88.19 92 PHE A N 1
ATOM 697 C CA . PHE A 1 92 ? -36.051 -5.084 34.638 1.00 88.19 92 PHE A CA 1
ATOM 698 C C . PHE A 1 92 ? -37.378 -4.574 35.198 1.00 88.19 92 PHE A C 1
ATOM 700 O O . PHE A 1 92 ? -37.802 -3.476 34.852 1.00 88.19 92 PHE A O 1
ATOM 707 N N . THR A 1 93 ? -38.031 -5.331 36.075 1.00 85.50 93 THR A N 1
ATOM 708 C CA . THR A 1 93 ? -39.381 -4.996 36.556 1.00 85.50 93 THR A CA 1
ATOM 709 C C . THR A 1 93 ? -39.376 -4.103 37.794 1.00 85.50 93 THR A C 1
ATOM 711 O O . THR A 1 93 ? -40.205 -3.202 37.895 1.00 85.50 93 THR A O 1
ATOM 714 N N . LYS A 1 94 ? -38.445 -4.314 38.734 1.00 81.69 94 LYS A N 1
ATOM 715 C CA . LYS A 1 94 ? -38.417 -3.610 40.032 1.00 81.69 94 LYS A CA 1
ATOM 716 C C . LYS A 1 94 ? -37.443 -2.437 40.067 1.00 81.69 94 LYS A C 1
ATOM 718 O O . LYS A 1 94 ? -37.561 -1.570 40.933 1.00 81.69 94 LYS A O 1
ATOM 723 N N . HIS A 1 95 ? -36.468 -2.414 39.160 1.00 78.25 95 HIS A N 1
ATOM 724 C CA . HIS A 1 95 ? -35.341 -1.482 39.217 1.00 78.25 95 HIS A CA 1
ATOM 725 C C . HIS A 1 95 ? -35.162 -0.642 37.945 1.00 78.25 95 HIS A C 1
ATOM 727 O O . HIS A 1 95 ? -34.116 -0.019 37.768 1.00 78.25 95 HIS A O 1
ATOM 733 N N . THR A 1 96 ? -36.191 -0.559 37.094 1.00 79.50 96 THR A N 1
ATOM 734 C CA . THR A 1 96 ? -36.239 0.371 35.956 1.00 79.50 96 THR A CA 1
ATOM 735 C C . THR A 1 96 ? -37.191 1.538 36.216 1.00 79.50 96 THR A C 1
ATOM 737 O O . THR A 1 96 ? -38.137 1.447 36.997 1.00 79.50 96 THR A O 1
ATOM 740 N N . GLY A 1 97 ? -36.914 2.685 35.588 1.00 72.94 97 GLY A N 1
ATOM 741 C CA . GLY A 1 97 ? -37.764 3.870 35.703 1.00 72.94 97 GLY A CA 1
ATOM 742 C C . GLY A 1 97 ? -39.049 3.756 34.877 1.00 72.94 97 GLY A C 1
ATOM 743 O O . GLY A 1 97 ? -39.098 3.036 33.884 1.00 72.94 97 GLY A O 1
ATOM 744 N N . GLN A 1 98 ? -40.064 4.554 35.221 1.00 73.62 98 GLN A N 1
ATOM 745 C CA . GLN A 1 98 ? -41.375 4.579 34.544 1.00 73.62 98 GLN A CA 1
ATOM 746 C C . GLN A 1 98 ? -41.289 4.745 33.011 1.00 73.62 98 GLN A C 1
ATOM 748 O O . GLN A 1 98 ? -42.136 4.242 32.278 1.00 73.62 98 GLN A O 1
ATOM 753 N N . TYR A 1 99 ? -40.256 5.434 32.518 1.00 73.62 99 TYR A N 1
ATOM 754 C CA . TYR A 1 99 ? -40.040 5.700 31.092 1.00 73.62 99 TYR A CA 1
ATOM 755 C C . TYR A 1 99 ? -39.205 4.636 30.370 1.00 73.62 99 TYR A C 1
ATOM 757 O O . TYR A 1 99 ? -38.917 4.794 29.187 1.00 73.62 99 TYR A O 1
ATOM 765 N N . PHE A 1 100 ? -38.788 3.563 31.046 1.00 78.56 100 PHE A N 1
ATOM 766 C CA . PHE A 1 100 ? -37.884 2.572 30.465 1.00 78.56 100 PHE A CA 1
ATOM 767 C C . PHE A 1 100 ? -38.472 1.947 29.194 1.00 78.56 100 PHE A C 1
ATOM 769 O O . PHE A 1 100 ? -37.860 2.030 28.134 1.00 78.56 100 PHE A O 1
ATOM 776 N N . ASN A 1 101 ? -39.702 1.432 29.264 1.00 80.06 101 ASN A N 1
ATOM 777 C CA . ASN A 1 101 ? -40.355 0.757 28.137 1.00 80.06 101 ASN A CA 1
ATOM 778 C C . ASN A 1 101 ? -40.629 1.685 26.943 1.00 80.06 101 ASN A C 1
ATOM 780 O O . ASN A 1 101 ? -40.568 1.259 25.791 1.00 80.06 101 ASN A O 1
ATOM 784 N N . THR A 1 102 ? -40.921 2.965 27.193 1.00 79.94 102 THR A N 1
ATOM 785 C CA . THR A 1 102 ? -41.152 3.938 26.116 1.00 79.94 102 THR A CA 1
ATOM 786 C C . THR A 1 102 ? -39.841 4.401 25.491 1.00 79.94 102 THR A C 1
ATOM 788 O O . THR A 1 102 ? -39.768 4.578 24.275 1.00 79.94 102 THR A O 1
ATOM 791 N N . PHE A 1 103 ? -38.783 4.551 26.293 1.00 80.06 103 PHE A N 1
ATOM 792 C CA . PHE A 1 103 ? -37.464 4.945 25.816 1.00 80.06 103 PHE A CA 1
ATOM 793 C C . PHE A 1 103 ? -36.806 3.849 24.978 1.00 80.06 103 PHE A C 1
ATOM 795 O O . PHE A 1 103 ? -36.346 4.140 23.872 1.00 80.06 103 PHE A O 1
ATOM 802 N N . THR A 1 104 ? -36.788 2.603 25.458 1.00 82.56 104 THR A N 1
ATOM 803 C CA . THR A 1 104 ? -36.113 1.466 24.803 1.00 82.56 104 THR A CA 1
ATOM 804 C C . THR A 1 104 ? -36.676 1.142 23.420 1.00 82.56 104 THR A C 1
ATOM 806 O O . THR A 1 104 ? -35.934 0.682 22.553 1.00 82.56 104 THR A O 1
ATOM 809 N N . ALA A 1 105 ? -37.949 1.457 23.168 1.00 82.88 105 ALA A N 1
ATOM 810 C CA . ALA A 1 105 ? -38.576 1.321 21.856 1.00 82.88 105 ALA A CA 1
ATOM 811 C C . ALA A 1 105 ? -38.040 2.323 20.811 1.00 82.88 105 ALA A C 1
ATOM 813 O O . ALA A 1 105 ? -38.080 2.049 19.608 1.00 82.88 105 ALA A O 1
ATOM 814 N N . THR A 1 106 ? -37.519 3.477 21.244 1.00 80.44 106 THR A N 1
ATOM 815 C CA . THR A 1 106 ? -36.969 4.497 20.337 1.00 80.44 106 THR A CA 1
ATOM 816 C C . THR A 1 106 ? -35.634 4.049 19.724 1.00 80.44 106 THR A C 1
ATOM 818 O O . THR A 1 106 ? -34.899 3.280 20.344 1.00 80.44 106 THR A O 1
ATOM 821 N N . PRO A 1 107 ? -35.225 4.577 18.553 1.00 77.62 107 PRO A N 1
ATOM 822 C CA . PRO A 1 107 ? -33.907 4.280 17.982 1.00 77.62 107 PRO A CA 1
ATOM 823 C C . PRO A 1 107 ? -32.742 4.585 18.938 1.00 77.62 107 PRO A C 1
ATOM 825 O O . PRO A 1 107 ? -31.773 3.832 18.999 1.00 77.62 107 PRO A O 1
ATOM 828 N N . LYS A 1 108 ? -32.854 5.662 19.728 1.00 73.88 108 LYS A N 1
ATOM 829 C CA . LYS A 1 108 ? -31.860 6.011 20.755 1.00 73.88 108 LYS A CA 1
ATOM 830 C C . LYS A 1 108 ? -31.843 4.994 21.895 1.00 73.88 108 LYS A C 1
ATOM 832 O O . LYS A 1 108 ? -30.766 4.609 22.338 1.00 73.88 108 LYS A O 1
ATOM 837 N N . GLY A 1 109 ? -33.014 4.534 22.328 1.00 78.12 109 GLY A N 1
ATOM 838 C CA . GLY A 1 109 ? -33.143 3.505 23.354 1.00 78.12 109 GLY A CA 1
ATOM 839 C C . GLY A 1 109 ? -32.565 2.165 22.924 1.00 78.12 109 GLY A C 1
ATOM 840 O O . GLY A 1 109 ? -31.812 1.568 23.682 1.00 78.12 109 GLY A O 1
ATOM 841 N N . LYS A 1 110 ? -32.810 1.731 21.683 1.00 78.00 110 LYS A N 1
ATOM 842 C CA . LYS A 1 110 ? -32.201 0.504 21.144 1.00 78.00 110 LYS A CA 1
ATOM 843 C C . LYS A 1 110 ? -30.677 0.594 21.051 1.00 78.00 110 LYS A C 1
ATOM 845 O O . LYS A 1 110 ? -29.979 -0.368 21.357 1.00 78.00 110 LYS A O 1
ATOM 850 N N . TRP A 1 111 ? -30.140 1.753 20.662 1.00 77.25 111 TRP A N 1
ATOM 851 C CA . TRP A 1 111 ? -28.693 1.992 20.689 1.00 77.25 111 TRP A CA 1
ATOM 852 C C . TRP A 1 111 ? -28.133 1.959 22.120 1.00 77.25 111 TRP A C 1
ATOM 854 O O . TRP A 1 111 ? -27.085 1.358 22.368 1.00 77.25 111 TRP A O 1
ATOM 864 N N . TRP A 1 112 ? -28.841 2.569 23.073 1.00 80.19 112 TRP A N 1
ATOM 865 C CA . TRP A 1 112 ? -28.464 2.550 24.485 1.00 80.19 112 TRP A CA 1
ATOM 866 C C . TRP A 1 112 ? -28.484 1.125 25.054 1.00 80.19 112 TRP A C 1
ATOM 868 O O . TRP A 1 112 ? -27.507 0.723 25.678 1.00 80.19 112 TRP A O 1
ATOM 878 N N . LEU A 1 113 ? -29.508 0.322 24.739 1.00 84.94 113 LEU A N 1
ATOM 879 C CA . LEU A 1 113 ? -29.581 -1.095 25.111 1.00 84.94 113 LEU A CA 1
ATOM 880 C C . LEU A 1 113 ? -28.400 -1.906 24.562 1.00 84.94 113 LEU A C 1
ATOM 882 O O . LEU A 1 113 ? -27.846 -2.739 25.271 1.00 84.94 113 LEU A O 1
ATOM 886 N N . GLY A 1 114 ? -27.944 -1.633 23.338 1.00 83.62 114 GLY A N 1
ATOM 887 C CA . GLY A 1 114 ? -26.752 -2.297 22.806 1.00 83.62 114 GLY A CA 1
ATOM 888 C C . GLY A 1 114 ? -25.476 -1.988 23.603 1.00 83.62 114 GLY A C 1
ATOM 889 O O . GLY A 1 114 ? -24.656 -2.875 23.843 1.00 83.62 114 GLY A O 1
ATOM 890 N N . ASN A 1 115 ? -25.305 -0.746 24.061 1.00 82.00 115 ASN A N 1
ATOM 891 C CA . ASN A 1 115 ? -24.186 -0.383 24.941 1.00 82.00 115 ASN A CA 1
ATOM 892 C C . ASN A 1 115 ? -24.355 -0.969 26.348 1.00 82.00 115 ASN A C 1
ATOM 894 O O . ASN A 1 115 ? -23.377 -1.400 26.955 1.00 82.00 115 ASN A O 1
ATOM 898 N N . LEU A 1 116 ? -25.595 -1.033 26.835 1.00 87.25 116 LEU A N 1
ATOM 899 C CA . LEU A 1 116 ? -25.953 -1.660 28.100 1.00 87.25 116 LEU A CA 1
ATOM 900 C C . LEU A 1 116 ? -25.519 -3.129 28.121 1.00 87.25 116 LEU A C 1
ATOM 902 O O . LEU A 1 116 ? -24.823 -3.550 29.040 1.00 87.25 116 LEU A O 1
ATOM 906 N N . VAL A 1 117 ? -25.863 -3.898 27.085 1.00 90.62 117 VAL A N 1
ATOM 907 C CA . VAL A 1 117 ? -25.485 -5.315 26.968 1.00 90.62 117 VAL A CA 1
ATOM 908 C C . VAL A 1 117 ? -23.961 -5.483 26.947 1.00 90.62 117 VAL A C 1
ATOM 910 O O . VAL A 1 117 ? -23.432 -6.359 27.628 1.00 90.62 117 VAL A O 1
ATOM 913 N N . GLN A 1 118 ? -23.232 -4.612 26.241 1.00 88.69 118 GLN A N 1
ATOM 914 C CA . GLN A 1 118 ? -21.761 -4.627 26.249 1.00 88.69 118 GLN A CA 1
ATOM 915 C C . GLN A 1 118 ? -21.162 -4.312 27.624 1.00 88.69 118 GLN A C 1
ATOM 917 O O . GLN A 1 118 ? -20.109 -4.848 27.965 1.00 88.69 118 GLN A O 1
ATOM 922 N N . HIS A 1 119 ? -21.820 -3.473 28.424 1.00 88.88 119 HIS A N 1
ATOM 923 C CA . HIS A 1 119 ? -21.379 -3.164 29.783 1.00 88.88 119 HIS A CA 1
ATOM 924 C C . HIS A 1 119 ? -21.588 -4.333 30.758 1.00 88.88 119 HIS A C 1
ATOM 926 O O . HIS A 1 119 ? -20.837 -4.488 31.714 1.00 88.88 119 HIS A O 1
ATOM 932 N N . HIS A 1 120 ? -22.551 -5.213 30.490 1.00 92.81 120 HIS A N 1
ATOM 933 C CA . HIS A 1 120 ? -22.753 -6.445 31.263 1.00 92.81 120 HIS A CA 1
ATOM 934 C C . HIS A 1 120 ? -21.796 -7.576 30.858 1.00 92.81 120 HIS A C 1
ATOM 936 O O . HIS A 1 120 ? -21.704 -8.600 31.537 1.00 92.81 120 HIS A O 1
ATOM 942 N N . TYR A 1 121 ? -21.072 -7.404 29.754 1.00 92.50 121 TYR A N 1
ATOM 943 C CA . TYR A 1 121 ? -20.150 -8.390 29.217 1.00 92.50 121 TYR A CA 1
ATOM 944 C C . TYR A 1 121 ? -18.709 -8.069 29.621 1.00 92.50 121 TYR A C 1
ATOM 946 O O . TYR A 1 121 ? -18.250 -6.941 29.481 1.00 92.50 121 TYR A O 1
ATOM 954 N N . VAL A 1 122 ? -17.959 -9.064 30.084 1.00 92.00 122 VAL A N 1
ATOM 955 C CA . VAL A 1 122 ? -16.528 -8.964 30.391 1.00 92.00 122 VAL A CA 1
ATOM 956 C C . VAL A 1 122 ? -15.754 -9.862 29.426 1.00 92.00 122 VAL A C 1
ATOM 958 O O . VAL A 1 122 ? -15.901 -11.088 29.478 1.00 92.00 122 VAL A O 1
ATOM 961 N N . PRO A 1 123 ? -14.916 -9.284 28.550 1.00 86.81 123 PRO A N 1
ATOM 962 C CA . PRO A 1 123 ? -14.167 -10.056 27.571 1.00 86.81 123 PRO A CA 1
ATOM 963 C C . PRO A 1 123 ? -12.950 -10.765 28.187 1.00 86.81 123 PRO A C 1
ATOM 965 O O . PRO A 1 123 ? -12.314 -10.271 29.118 1.00 86.81 123 PRO A O 1
ATOM 968 N N . ASN A 1 124 ? -12.567 -11.891 27.587 1.00 83.44 124 ASN A N 1
ATOM 969 C CA . ASN A 1 124 ? -11.305 -12.625 27.774 1.00 83.44 124 ASN A CA 1
ATOM 970 C C . ASN A 1 124 ? -11.027 -13.184 29.180 1.00 83.44 124 ASN A C 1
ATOM 972 O O . ASN A 1 124 ? -9.906 -13.609 29.453 1.00 83.44 124 ASN A O 1
ATOM 976 N N . THR A 1 125 ? -11.998 -13.170 30.096 1.00 86.50 125 THR A N 1
ATOM 977 C CA . THR A 1 125 ? -11.797 -13.638 31.476 1.00 86.50 125 THR A CA 1
ATOM 978 C C . THR A 1 125 ? -13.051 -14.319 32.017 1.00 86.50 125 THR A C 1
ATOM 980 O O . THR A 1 125 ? -14.141 -13.756 31.933 1.00 86.50 125 THR A O 1
ATOM 983 N N . GLN A 1 126 ? -12.883 -15.501 32.618 1.00 90.44 126 GLN A N 1
ATOM 984 C CA . GLN A 1 126 ? -13.889 -16.154 33.461 1.00 90.44 126 GLN A CA 1
ATOM 985 C C . GLN A 1 126 ? -13.677 -15.708 34.910 1.00 90.44 126 GLN A C 1
ATOM 987 O O . GLN A 1 126 ? -12.644 -16.007 35.509 1.00 90.44 126 GLN A O 1
ATOM 992 N N . LEU A 1 127 ? -14.621 -14.942 35.445 1.00 90.81 127 LEU A N 1
ATOM 993 C CA . LEU A 1 127 ? -14.554 -14.374 36.781 1.00 90.81 127 LEU A CA 1
ATOM 994 C C . LEU A 1 127 ? -15.482 -15.161 37.696 1.00 90.81 127 LEU A C 1
ATOM 996 O O . LEU A 1 127 ? -16.677 -14.905 37.693 1.00 90.81 127 LEU A O 1
ATOM 1000 N N . ASP A 1 128 ? -14.960 -16.100 38.475 1.00 91.62 128 ASP A N 1
ATOM 1001 C CA . ASP A 1 128 ? -15.765 -16.783 39.491 1.00 91.62 128 ASP A CA 1
ATOM 1002 C C . ASP A 1 128 ? -15.964 -15.880 40.718 1.00 91.62 128 ASP A C 1
ATOM 1004 O O . ASP A 1 128 ? -15.122 -15.033 41.026 1.00 91.62 128 ASP A O 1
ATOM 1008 N N . THR A 1 129 ? -17.058 -16.070 41.460 1.00 89.94 129 THR A N 1
ATOM 1009 C CA . THR A 1 129 ? -17.342 -15.268 42.665 1.00 89.94 129 THR A CA 1
ATOM 1010 C C . THR A 1 129 ? -16.256 -15.403 43.738 1.00 89.94 129 THR A C 1
ATOM 1012 O O . THR A 1 129 ? -16.047 -14.470 44.507 1.00 89.94 129 THR A O 1
ATOM 1015 N N . SER A 1 130 ? -15.523 -16.522 43.752 1.00 89.12 130 SER A N 1
ATOM 1016 C CA . SER A 1 130 ? -14.400 -16.794 44.660 1.00 89.12 130 SER A CA 1
ATOM 1017 C C . SER A 1 130 ? -13.153 -15.943 44.399 1.00 89.12 130 SER A C 1
ATOM 1019 O O . SER A 1 130 ? -12.275 -15.882 45.255 1.00 89.12 130 SER A O 1
ATOM 1021 N N . LEU A 1 131 ? -13.055 -15.286 43.237 1.00 87.00 131 LEU A N 1
ATOM 1022 C CA . LEU A 1 131 ? -11.941 -14.388 42.913 1.00 87.00 131 LEU A CA 1
ATOM 1023 C C . LEU A 1 131 ? -12.067 -13.019 43.591 1.00 87.00 131 LEU A C 1
ATOM 1025 O O . LEU A 1 131 ? -11.111 -12.243 43.597 1.00 87.00 131 LEU A O 1
ATOM 1029 N N . PHE A 1 132 ? -13.243 -12.713 44.137 1.00 88.44 132 PHE A N 1
ATOM 1030 C CA . PHE A 1 132 ? -13.533 -11.453 44.800 1.00 88.44 132 PHE A CA 1
ATOM 1031 C C . PHE A 1 132 ? -13.520 -11.627 46.317 1.00 88.44 132 PHE A C 1
ATOM 1033 O O . PHE A 1 132 ? -13.838 -12.686 46.852 1.00 88.44 132 PHE A O 1
ATOM 1040 N N . ASN A 1 133 ? -13.165 -10.558 47.022 1.00 88.75 133 ASN A N 1
ATOM 1041 C CA . ASN A 1 133 ? -13.129 -10.509 48.478 1.00 88.75 133 ASN A CA 1
ATOM 1042 C C . ASN A 1 133 ? -13.774 -9.206 48.980 1.00 88.75 133 ASN A C 1
ATOM 1044 O O . ASN A 1 133 ? -14.351 -8.435 48.210 1.00 88.75 133 ASN A O 1
ATOM 1048 N N . GLU A 1 134 ? -13.685 -8.945 50.283 1.00 86.19 134 GLU A N 1
ATOM 1049 C CA . GLU A 1 134 ? -14.209 -7.715 50.897 1.00 86.19 134 GLU A CA 1
ATOM 1050 C C . GLU A 1 134 ? -13.447 -6.450 50.466 1.00 86.19 134 GLU A C 1
ATOM 1052 O O . GLU A 1 134 ? -13.916 -5.327 50.671 1.00 86.19 134 GLU A O 1
ATOM 1057 N N . THR A 1 135 ? -12.284 -6.607 49.823 1.00 80.88 135 THR A N 1
ATOM 1058 C CA . THR A 1 135 ? -11.558 -5.478 49.245 1.00 80.88 135 THR A CA 1
ATOM 1059 C C . THR A 1 135 ? -12.268 -5.023 47.981 1.00 80.88 135 THR A C 1
ATOM 1061 O O . THR A 1 135 ? -12.552 -5.791 47.066 1.00 80.88 135 THR A O 1
ATOM 1064 N N . ALA A 1 136 ? -12.539 -3.725 47.917 1.00 80.88 136 ALA A N 1
ATOM 1065 C CA . ALA A 1 136 ? -13.119 -3.114 46.738 1.00 80.88 136 ALA A CA 1
ATOM 1066 C C . ALA A 1 136 ? -12.138 -3.191 45.563 1.00 80.88 136 ALA A C 1
ATOM 1068 O O . ALA A 1 136 ? -11.080 -2.569 45.608 1.00 80.88 136 ALA A O 1
ATOM 1069 N N . THR A 1 137 ? -12.512 -3.891 44.498 1.00 82.50 137 THR A N 1
ATOM 1070 C CA . THR A 1 137 ? -11.745 -3.936 43.251 1.00 82.50 137 THR A CA 1
ATOM 1071 C C . THR A 1 137 ? -12.579 -3.434 42.075 1.00 82.50 137 THR A C 1
ATOM 1073 O O . THR A 1 137 ? -13.719 -3.010 42.257 1.00 82.50 137 THR A O 1
ATOM 1076 N N . ARG A 1 138 ? -12.028 -3.431 40.860 1.00 81.50 138 ARG A N 1
ATOM 1077 C CA . ARG A 1 138 ? -12.771 -3.107 39.631 1.00 81.50 138 ARG A CA 1
ATOM 1078 C C . ARG A 1 138 ? -12.439 -4.055 38.486 1.00 81.50 138 ARG A C 1
ATOM 1080 O O . ARG A 1 138 ? -11.307 -4.530 38.385 1.00 81.50 138 ARG A O 1
ATOM 1087 N N . ILE A 1 139 ? -13.414 -4.259 37.608 1.00 84.69 139 ILE A N 1
ATOM 1088 C CA . ILE A 1 139 ? -13.322 -5.053 36.379 1.00 84.69 139 ILE A CA 1
ATOM 1089 C C . ILE A 1 139 ? -13.623 -4.168 35.171 1.00 84.69 139 ILE A C 1
ATOM 1091 O O . ILE A 1 139 ? -14.506 -3.317 35.235 1.00 84.69 139 ILE A O 1
ATOM 1095 N N . GLN A 1 140 ? -12.885 -4.342 34.075 1.00 83.00 140 GLN A N 1
ATOM 1096 C CA . GLN A 1 140 ? -13.203 -3.695 32.803 1.00 83.00 140 GLN A CA 1
ATOM 1097 C C . GLN A 1 140 ? -14.215 -4.536 32.017 1.00 83.00 140 GLN A C 1
ATOM 1099 O O . GLN A 1 140 ? -14.086 -5.760 31.950 1.00 83.00 140 GLN A O 1
ATOM 1104 N N . THR A 1 141 ? -15.203 -3.870 31.426 1.00 84.94 141 THR A N 1
ATOM 1105 C CA . THR A 1 141 ? -16.306 -4.463 30.651 1.00 84.94 141 THR A CA 1
ATOM 1106 C C . THR A 1 141 ? -16.096 -4.268 29.144 1.00 84.94 141 THR A C 1
ATOM 1108 O O . THR A 1 141 ? -15.178 -3.564 28.716 1.00 84.94 141 THR A O 1
ATOM 1111 N N . GLY A 1 142 ? -16.945 -4.879 28.317 1.00 78.50 142 GLY A N 1
ATOM 1112 C CA . GLY A 1 142 ? -16.917 -4.794 26.857 1.00 78.50 142 GLY A CA 1
ATOM 1113 C C . GLY A 1 142 ? -17.218 -3.394 26.323 1.00 78.50 142 GLY A C 1
ATOM 1114 O O . GLY A 1 142 ? -16.800 -3.068 25.219 1.00 78.50 142 GLY A O 1
ATOM 1115 N N . SER A 1 143 ? -17.849 -2.535 27.129 1.00 76.56 143 SER A N 1
ATOM 1116 C CA . SER A 1 143 ? -18.022 -1.110 26.822 1.00 76.56 143 SER A CA 1
ATOM 1117 C C . SER A 1 143 ? -16.776 -0.260 27.122 1.00 76.56 143 SER A C 1
ATOM 1119 O O . SER A 1 143 ? -16.848 0.963 27.065 1.00 76.56 143 SER A O 1
ATOM 1121 N N . TYR A 1 144 ? -15.647 -0.884 27.486 1.00 75.06 144 TYR A N 1
ATOM 1122 C CA . TYR A 1 144 ? -14.404 -0.258 27.969 1.00 75.06 144 TYR A CA 1
ATOM 1123 C C . TYR A 1 144 ? -14.514 0.489 29.305 1.00 75.06 144 TYR A C 1
ATOM 1125 O O . TYR A 1 144 ? -13.509 0.998 29.802 1.00 75.06 144 TYR A O 1
ATOM 1133 N N . LEU A 1 145 ? -15.698 0.493 29.914 1.00 78.62 145 LEU A N 1
ATOM 1134 C CA . LEU A 1 145 ? -15.966 1.097 31.213 1.00 78.62 145 LEU A CA 1
ATOM 1135 C C . LEU A 1 145 ? -15.710 0.102 32.345 1.00 78.62 145 LEU A C 1
ATOM 1137 O O . LEU A 1 145 ? -15.620 -1.111 32.123 1.00 78.62 145 LEU A O 1
ATOM 1141 N N . TYR A 1 146 ? -15.610 0.617 33.568 1.00 81.00 146 TYR A N 1
ATOM 1142 C CA . TYR A 1 146 ? -15.316 -0.186 34.749 1.00 81.00 146 TYR A CA 1
ATOM 1143 C C . TYR A 1 146 ? -16.559 -0.433 35.602 1.00 81.00 146 TYR A C 1
ATOM 1145 O O . TYR A 1 146 ? -17.406 0.444 35.748 1.00 81.00 146 TYR A O 1
ATOM 1153 N N . VAL A 1 147 ? -16.609 -1.616 36.208 1.00 84.00 147 VAL A N 1
ATOM 1154 C CA . VAL A 1 147 ? -17.563 -1.979 37.259 1.00 84.00 147 VAL A CA 1
ATOM 1155 C C . VAL A 1 147 ? -16.768 -2.261 38.530 1.00 84.00 147 VAL A C 1
ATOM 1157 O O . VAL A 1 147 ? -15.832 -3.061 38.525 1.00 84.00 147 VAL A O 1
ATOM 1160 N N . GLY A 1 148 ? -17.094 -1.571 39.618 1.00 84.50 148 GLY A N 1
ATOM 1161 C CA . GLY A 1 148 ? -16.554 -1.851 40.943 1.00 84.50 148 GLY A CA 1
ATOM 1162 C C . GLY A 1 148 ? -17.109 -3.169 41.470 1.00 84.50 148 GLY A C 1
ATOM 1163 O O . GLY A 1 148 ? -18.278 -3.462 41.268 1.00 84.50 148 GLY A O 1
ATOM 1164 N N . THR A 1 149 ? -16.296 -3.960 42.156 1.00 88.06 149 THR A N 1
ATOM 1165 C CA . THR A 1 149 ? -16.706 -5.235 42.749 1.00 88.06 149 THR A CA 1
ATOM 1166 C C . THR A 1 149 ? -16.260 -5.297 44.204 1.00 88.06 149 THR A C 1
ATOM 1168 O O . THR A 1 149 ? -15.165 -4.837 44.539 1.00 88.06 149 THR A O 1
ATOM 1171 N N . ARG A 1 150 ? -17.112 -5.809 45.089 1.00 87.94 150 ARG A N 1
ATOM 1172 C CA . ARG A 1 150 ? -16.783 -6.019 46.504 1.00 87.94 150 ARG A CA 1
ATOM 1173 C C . ARG A 1 150 ? -17.687 -7.094 47.086 1.00 87.94 150 ARG A C 1
ATOM 1175 O O . ARG A 1 150 ? -18.881 -7.088 46.816 1.00 87.94 150 ARG A O 1
ATOM 1182 N N . VAL A 1 151 ? -17.158 -7.974 47.924 1.00 91.00 151 VAL A N 1
ATOM 1183 C CA . VAL A 1 151 ? -17.996 -8.864 48.732 1.00 91.00 151 VAL A CA 1
ATOM 1184 C C . VAL A 1 151 ? -18.479 -8.112 49.975 1.00 91.00 151 VAL A C 1
ATOM 1186 O O . VAL A 1 151 ? -17.671 -7.560 50.716 1.00 91.00 151 VAL A O 1
ATOM 1189 N N . LYS A 1 152 ? -19.796 -8.063 50.191 1.00 88.38 152 LYS A N 1
ATOM 1190 C CA . LYS A 1 152 ? -20.431 -7.573 51.427 1.00 88.38 152 LYS A CA 1
ATOM 1191 C C . LYS A 1 152 ? -21.536 -8.547 51.814 1.00 88.38 152 LYS A C 1
ATOM 1193 O O . LYS A 1 152 ? -22.267 -9.016 50.940 1.00 88.38 152 LYS A O 1
ATOM 1198 N N . ASP A 1 153 ? -21.640 -8.861 53.101 1.00 87.12 153 ASP A N 1
ATOM 1199 C CA . ASP A 1 153 ? -22.663 -9.766 53.647 1.00 87.12 153 ASP A CA 1
ATOM 1200 C C . ASP A 1 153 ? -22.708 -11.133 52.934 1.00 87.12 153 ASP A C 1
ATOM 1202 O O . ASP A 1 153 ? -23.770 -11.688 52.654 1.00 87.12 153 ASP A O 1
ATOM 1206 N N . GLY A 1 154 ? -21.532 -11.657 52.570 1.00 86.00 154 GLY A N 1
ATOM 1207 C CA . GLY A 1 154 ? -21.391 -12.934 51.864 1.00 86.00 154 GLY A CA 1
ATOM 1208 C C . GLY A 1 154 ? -21.851 -12.929 50.399 1.00 86.00 154 GLY A C 1
ATOM 1209 O O . GLY A 1 154 ? -21.858 -13.987 49.772 1.00 86.00 154 GLY A O 1
ATOM 1210 N N . LYS A 1 155 ? -22.213 -11.771 49.830 1.00 90.88 155 LYS A N 1
ATOM 1211 C CA . LYS A 1 155 ? -22.630 -11.630 48.427 1.00 90.88 155 LYS A CA 1
ATOM 1212 C C . LYS A 1 155 ? -21.693 -10.715 47.648 1.00 90.88 155 LYS A C 1
ATOM 1214 O O . LYS A 1 155 ? -21.115 -9.784 48.204 1.00 90.88 155 LYS A O 1
ATOM 1219 N N . LEU A 1 156 ? -21.550 -10.967 46.347 1.00 92.56 156 LEU A N 1
ATOM 1220 C CA . LEU A 1 156 ? -20.774 -10.113 45.450 1.00 92.56 156 LEU A CA 1
ATOM 1221 C C . LEU A 1 156 ? -21.617 -8.912 45.011 1.00 92.56 156 LEU A C 1
ATOM 1223 O O . LEU A 1 156 ? -22.627 -9.077 44.328 1.00 92.56 156 LEU A O 1
ATOM 1227 N N . TRP A 1 157 ? -21.167 -7.720 45.383 1.00 90.62 157 TRP A N 1
ATOM 1228 C CA . TRP A 1 157 ? -21.741 -6.442 44.985 1.00 90.62 157 TRP A CA 1
ATOM 1229 C C . TRP A 1 157 ? -20.985 -5.853 43.800 1.00 90.62 157 TRP A C 1
ATOM 1231 O O . TRP A 1 157 ? -19.753 -5.849 43.773 1.00 90.62 157 TRP A O 1
ATOM 1241 N N . LEU A 1 158 ? -21.739 -5.302 42.856 1.00 88.88 158 LEU A N 1
ATOM 1242 C CA . LEU A 1 158 ? -21.285 -4.615 41.657 1.00 88.88 158 LEU A CA 1
ATOM 1243 C C . LEU A 1 158 ? -21.714 -3.144 41.736 1.00 88.88 158 LEU A C 1
ATOM 1245 O O . LEU A 1 158 ? -22.882 -2.839 41.988 1.00 88.88 158 LEU A O 1
ATOM 1249 N N . ASN A 1 159 ? -20.760 -2.228 41.565 1.00 84.75 159 ASN A N 1
ATOM 1250 C CA . ASN A 1 159 ? -20.919 -0.779 41.762 1.00 84.75 159 ASN A CA 1
ATOM 1251 C C . ASN A 1 159 ? -21.571 -0.390 43.100 1.00 84.75 159 ASN A C 1
ATOM 1253 O O . ASN A 1 159 ? -22.183 0.665 43.194 1.00 84.75 159 ASN A O 1
ATOM 1257 N N . ASP A 1 160 ? -21.461 -1.239 44.129 1.00 83.25 160 ASP A N 1
ATOM 1258 C CA . ASP A 1 160 ? -22.140 -1.053 45.419 1.00 83.25 160 ASP A CA 1
ATOM 1259 C C . ASP A 1 160 ? -23.685 -0.916 45.298 1.00 83.25 160 ASP A C 1
ATOM 1261 O O . ASP A 1 160 ? -24.341 -0.480 46.242 1.00 83.25 160 ASP A O 1
ATOM 1265 N N . VAL A 1 161 ? -24.275 -1.327 44.163 1.00 84.25 161 VAL A N 1
ATOM 1266 C CA . VAL A 1 161 ? -25.712 -1.184 43.855 1.00 84.25 161 VAL A CA 1
ATOM 1267 C C . VAL A 1 161 ? -26.356 -2.518 43.480 1.00 84.25 161 VAL A C 1
ATOM 1269 O O . VAL A 1 161 ? -27.426 -2.827 43.999 1.00 84.25 161 VAL A O 1
ATOM 1272 N N . ALA A 1 162 ? -25.736 -3.293 42.587 1.00 90.31 162 ALA A N 1
ATOM 1273 C CA . ALA A 1 162 ? -26.260 -4.577 42.121 1.00 90.31 162 ALA A CA 1
ATOM 1274 C C . ALA A 1 162 ? -25.613 -5.739 42.881 1.00 90.31 162 ALA A C 1
ATOM 1276 O O . ALA A 1 162 ? -24.425 -5.692 43.187 1.00 90.31 162 ALA A O 1
ATOM 1277 N N . THR A 1 163 ? -26.365 -6.798 43.145 1.00 93.75 163 THR A N 1
ATOM 1278 C CA . THR A 1 163 ? -25.900 -8.000 43.838 1.00 93.75 163 THR A CA 1
ATOM 1279 C C . THR A 1 163 ? -26.036 -9.212 42.929 1.00 93.75 163 THR A C 1
ATOM 1281 O O . THR A 1 163 ? -27.045 -9.377 42.242 1.00 93.75 163 THR A O 1
ATOM 1284 N N . VAL A 1 164 ? -25.036 -10.094 42.947 1.00 95.50 164 VAL A N 1
ATOM 1285 C CA . VAL A 1 164 ? -25.138 -11.406 42.296 1.00 95.50 164 VAL A CA 1
ATOM 1286 C C . VAL A 1 164 ? -26.079 -12.301 43.107 1.00 95.50 164 VAL A C 1
ATOM 1288 O O . VAL A 1 164 ? -25.784 -12.640 44.254 1.00 95.50 164 VAL A O 1
ATOM 1291 N N . THR A 1 165 ? -27.220 -12.667 42.519 1.00 93.62 165 THR A N 1
ATOM 1292 C CA . THR A 1 165 ? -28.235 -13.540 43.131 1.00 93.62 165 THR A CA 1
ATOM 1293 C C . THR A 1 165 ? -27.892 -15.013 42.952 1.00 93.62 165 THR A C 1
ATOM 1295 O O . THR A 1 165 ? -28.032 -15.796 43.888 1.00 93.62 165 THR A O 1
ATOM 1298 N N . GLU A 1 166 ? -27.391 -15.373 41.773 1.00 94.62 166 GLU A N 1
ATOM 1299 C CA . GLU A 1 166 ? -26.944 -16.718 41.421 1.00 94.62 166 GLU A CA 1
ATOM 1300 C C . GLU A 1 166 ? -25.675 -16.597 40.576 1.00 94.62 166 GLU A C 1
ATOM 1302 O O . GLU A 1 166 ? -25.683 -15.987 39.509 1.00 94.62 166 GLU A O 1
ATOM 1307 N N . GLY A 1 167 ? -24.559 -17.126 41.073 1.00 93.94 167 GLY A N 1
ATOM 1308 C CA . GLY A 1 167 ? -23.254 -16.978 40.432 1.00 93.94 167 GLY A CA 1
ATOM 1309 C C . GLY A 1 167 ? -22.666 -18.294 39.938 1.00 93.94 167 GLY A C 1
ATOM 1310 O O . GLY A 1 167 ? -23.116 -19.376 40.308 1.00 93.94 167 GLY A O 1
ATOM 1311 N N . ASN A 1 168 ? -21.587 -18.185 39.163 1.00 94.38 168 ASN A N 1
ATOM 1312 C CA . ASN A 1 168 ? -20.766 -19.301 38.676 1.00 94.38 168 ASN A CA 1
ATOM 1313 C C . ASN A 1 168 ? -21.500 -20.268 37.725 1.00 94.38 168 ASN A C 1
ATOM 1315 O O . ASN A 1 168 ? -21.181 -21.459 37.677 1.00 94.38 168 ASN A O 1
ATOM 1319 N N . LEU A 1 169 ? -22.459 -19.770 36.939 1.00 95.06 169 LEU A N 1
ATOM 1320 C CA . LEU A 1 169 ? -23.214 -20.580 35.981 1.00 95.06 169 LEU A CA 1
ATOM 1321 C C . LEU A 1 169 ? -22.375 -20.796 34.720 1.00 95.06 169 LEU A C 1
ATOM 1323 O O . LEU A 1 169 ? -22.004 -19.847 34.033 1.00 95.06 169 LEU A O 1
ATOM 1327 N N . ARG A 1 170 ? -22.021 -22.048 34.423 1.00 93.75 170 ARG A N 1
ATOM 1328 C CA . ARG A 1 170 ? -21.078 -22.368 33.343 1.00 93.75 170 ARG A CA 1
ATOM 1329 C C . ARG A 1 170 ? -21.781 -22.459 31.990 1.00 93.75 170 ARG A C 1
ATOM 1331 O O . ARG A 1 170 ? -22.746 -23.201 31.830 1.00 93.75 170 ARG A O 1
ATOM 1338 N N . VAL A 1 171 ? -21.217 -21.770 31.003 1.00 92.25 171 VAL A N 1
ATOM 1339 C CA . VAL A 1 171 ? -21.525 -21.912 29.572 1.00 92.25 171 VAL A CA 1
ATOM 1340 C C . VAL A 1 171 ? -20.238 -22.238 28.811 1.00 92.25 171 VAL A C 1
ATOM 1342 O O . VAL A 1 171 ? -19.140 -22.199 29.376 1.00 92.25 171 VAL A O 1
ATOM 1345 N N . THR A 1 172 ? -20.323 -22.595 27.529 1.00 89.69 172 THR A N 1
ATOM 1346 C CA . THR A 1 172 ? -19.113 -22.911 26.759 1.00 89.69 172 THR A CA 1
ATOM 1347 C C . THR A 1 172 ? -18.187 -21.692 26.705 1.00 89.69 172 THR A C 1
ATOM 1349 O O . THR A 1 172 ? -18.552 -20.660 26.151 1.00 89.69 172 THR A O 1
ATOM 1352 N N . LYS A 1 173 ? -16.983 -21.830 27.287 1.00 88.94 173 LYS A N 1
ATOM 1353 C CA . LYS A 1 173 ? -15.961 -20.769 27.415 1.00 88.94 173 LYS A CA 1
ATOM 1354 C C . LYS A 1 173 ? -16.416 -19.532 28.202 1.00 88.94 173 LYS A C 1
ATOM 1356 O O . LYS A 1 173 ? -15.790 -18.483 28.106 1.00 88.94 173 LYS A O 1
ATOM 1361 N N . GLY A 1 174 ? -17.468 -19.630 29.012 1.00 92.00 174 GLY A N 1
ATOM 1362 C CA . GLY A 1 174 ? -17.927 -18.478 29.777 1.00 92.00 174 GLY A CA 1
ATOM 1363 C C . GLY A 1 174 ? -18.575 -18.802 31.109 1.00 92.00 174 GLY A C 1
ATOM 1364 O O . GLY A 1 174 ? -18.957 -19.939 31.390 1.00 92.00 174 GLY A O 1
ATOM 1365 N N . VAL A 1 175 ? -18.698 -17.763 31.929 1.00 95.25 175 VAL A N 1
ATOM 1366 C CA . VAL A 1 175 ? -19.407 -17.795 33.210 1.00 95.25 175 VAL A CA 1
ATOM 1367 C C . VAL A 1 175 ? -20.503 -16.744 33.198 1.00 95.25 175 VAL A C 1
ATOM 1369 O O . VAL A 1 175 ? -20.265 -15.599 32.822 1.00 95.25 175 VAL A O 1
ATOM 1372 N N . VAL A 1 176 ? -21.702 -17.127 33.614 1.00 96.44 176 VAL A N 1
ATOM 1373 C CA . VAL A 1 176 ? -22.843 -16.233 33.775 1.00 96.44 176 VAL A CA 1
ATOM 1374 C C . VAL A 1 176 ? -23.109 -16.031 35.264 1.00 96.44 176 VAL A C 1
ATOM 1376 O O . VAL A 1 176 ? -23.124 -16.986 36.042 1.00 96.44 176 VAL A O 1
ATOM 1379 N N . HIS A 1 177 ? -23.322 -14.779 35.658 1.00 96.50 177 HIS A N 1
ATOM 1380 C CA . HIS A 1 177 ? -23.778 -14.404 36.997 1.00 96.50 177 HIS A CA 1
ATOM 1381 C C . HIS A 1 177 ? -25.081 -13.645 36.871 1.00 96.50 177 HIS A C 1
ATOM 1383 O O . HIS A 1 177 ? -25.130 -12.632 36.181 1.00 96.50 177 HIS A O 1
ATOM 1389 N N . ILE A 1 178 ? -26.124 -14.110 37.536 1.00 96.50 178 ILE A N 1
ATOM 1390 C CA . ILE A 1 178 ? -27.420 -13.445 37.547 1.00 96.50 178 ILE A CA 1
ATOM 1391 C C . ILE A 1 178 ? -27.382 -12.330 38.582 1.00 96.50 178 ILE A C 1
ATOM 1393 O O . ILE A 1 178 ? -26.911 -12.530 39.703 1.00 96.50 178 ILE A O 1
ATOM 1397 N N . ILE A 1 179 ? -27.850 -11.148 38.190 1.00 95.69 179 ILE A N 1
ATOM 1398 C CA . ILE A 1 179 ? -27.842 -9.946 39.024 1.00 95.69 179 ILE A CA 1
ATOM 1399 C C . ILE A 1 179 ? -29.260 -9.408 39.229 1.00 95.69 179 ILE A C 1
ATOM 1401 O O . ILE A 1 179 ? -30.142 -9.542 38.374 1.00 95.69 179 ILE A O 1
ATOM 1405 N N . ASP A 1 180 ? -29.481 -8.790 40.384 1.00 93.81 180 ASP A N 1
ATOM 1406 C CA . ASP A 1 180 ? -30.767 -8.202 40.780 1.00 93.81 180 ASP A CA 1
ATOM 1407 C C . ASP A 1 180 ? -31.027 -6.809 40.186 1.00 93.81 180 ASP A C 1
ATOM 1409 O O . ASP A 1 180 ? -32.148 -6.315 40.265 1.00 93.81 180 ASP A O 1
ATOM 1413 N N . ARG A 1 181 ? -30.027 -6.163 39.574 1.00 90.75 181 ARG A N 1
ATOM 1414 C CA . ARG A 1 181 ? -30.144 -4.820 38.986 1.00 90.75 181 ARG A CA 1
ATOM 1415 C C . ARG A 1 181 ? -29.361 -4.688 37.696 1.00 90.75 181 ARG A C 1
ATOM 1417 O O . ARG A 1 181 ? -28.356 -5.353 37.498 1.00 90.75 181 ARG A O 1
ATOM 1424 N N . ILE A 1 182 ? -29.800 -3.768 36.847 1.00 90.25 182 ILE A N 1
ATOM 1425 C CA . ILE A 1 182 ? -29.124 -3.433 35.597 1.00 90.25 182 ILE A CA 1
ATOM 1426 C C . ILE A 1 182 ? -27.878 -2.583 35.894 1.00 90.25 182 ILE A C 1
ATOM 1428 O O . ILE A 1 182 ? -27.960 -1.566 36.583 1.00 90.25 182 ILE A O 1
ATOM 1432 N N . LEU A 1 183 ? -26.733 -2.969 35.330 1.00 87.50 183 LEU A N 1
ATOM 1433 C CA . LEU A 1 183 ? -25.515 -2.159 35.313 1.00 87.50 183 LEU A CA 1
ATOM 1434 C C . LEU A 1 183 ? -25.649 -1.065 34.250 1.00 87.50 183 LEU A C 1
ATOM 1436 O O . LEU A 1 183 ? -25.491 -1.319 33.056 1.00 87.50 183 LEU A O 1
ATOM 1440 N N . ASP A 1 184 ? -25.957 0.153 34.684 1.00 80.50 184 ASP A N 1
ATOM 1441 C CA . ASP A 1 184 ? -26.049 1.315 33.802 1.00 80.50 184 ASP A CA 1
ATOM 1442 C C . ASP A 1 184 ? -24.658 1.950 33.586 1.00 80.50 184 ASP A C 1
ATOM 1444 O O . ASP A 1 184 ? -24.025 2.362 34.564 1.00 80.50 184 ASP A O 1
ATOM 1448 N N . PRO A 1 185 ? -24.189 2.105 32.329 1.00 70.69 185 PRO A N 1
ATOM 1449 C CA . PRO A 1 185 ? -22.951 2.811 32.002 1.00 70.69 185 PRO A CA 1
ATOM 1450 C C . PRO A 1 185 ? -22.857 4.235 32.567 1.00 70.69 185 PRO A C 1
ATOM 1452 O O . PRO A 1 185 ? -21.752 4.746 32.727 1.00 70.69 185 PRO A O 1
ATOM 1455 N N . SER A 1 186 ? -23.988 4.897 32.831 1.00 64.56 186 SER A N 1
ATOM 1456 C CA . SER A 1 186 ? -24.051 6.253 33.392 1.00 64.56 186 SER A CA 1
ATOM 1457 C C . SER A 1 186 ? -23.956 6.294 34.921 1.00 64.56 186 SER A C 1
ATOM 1459 O O . SER A 1 186 ? -23.591 7.326 35.479 1.00 64.56 186 SER A O 1
ATOM 1461 N N . ALA A 1 187 ? -24.200 5.170 35.601 1.00 53.19 187 ALA A N 1
ATOM 1462 C CA . ALA A 1 187 ? -24.130 5.038 37.057 1.00 53.19 187 ALA A CA 1
ATOM 1463 C C . ALA A 1 187 ? -22.732 4.599 37.538 1.00 53.19 187 ALA A C 1
ATOM 1465 O O . ALA A 1 187 ? -22.597 3.813 38.478 1.00 53.19 187 ALA A O 1
ATOM 1466 N N . GLN A 1 188 ? -21.675 5.075 36.875 1.00 51.56 188 GLN A N 1
ATOM 1467 C CA . GLN A 1 188 ? -20.302 4.780 37.279 1.00 51.56 188 GLN A CA 1
ATOM 1468 C C . GLN A 1 188 ? -19.973 5.467 38.601 1.00 51.56 188 GLN A C 1
ATOM 1470 O O . GLN A 1 188 ? -20.084 6.686 38.733 1.00 51.56 188 GLN A O 1
ATOM 1475 N N . VAL A 1 189 ? -19.480 4.686 39.559 1.00 48.19 189 VAL A N 1
ATOM 1476 C CA . VAL A 1 189 ? -18.771 5.242 40.710 1.00 48.19 189 VAL A CA 1
ATOM 1477 C C . VAL A 1 189 ? -17.339 5.538 40.247 1.00 48.19 189 VAL A C 1
ATOM 1479 O O . VAL A 1 189 ? -16.567 4.619 39.960 1.00 48.19 189 VAL A O 1
ATOM 1482 N N . PHE A 1 190 ? -16.999 6.820 40.095 1.00 42.44 190 PHE A N 1
ATOM 1483 C CA . PHE A 1 190 ? -15.650 7.266 39.733 1.00 42.44 190 PHE A CA 1
ATOM 1484 C C . PHE A 1 190 ? -14.695 7.040 40.908 1.00 42.44 190 PHE A C 1
ATOM 1486 O O . PHE A 1 190 ? -14.491 7.923 41.729 1.00 42.44 190 PHE A O 1
ATOM 1493 N N . GLU A 1 191 ? -14.086 5.859 40.981 1.00 49.06 191 GLU A N 1
ATOM 1494 C CA . GLU A 1 191 ? -13.147 5.526 42.057 1.00 49.06 191 GLU A CA 1
ATOM 1495 C C . GLU A 1 191 ? -11.777 5.194 41.459 1.00 49.06 191 GLU A C 1
ATOM 1497 O O . GLU A 1 191 ? -11.496 4.057 41.061 1.00 49.06 191 GLU A O 1
ATOM 1502 N N . ALA A 1 192 ? -10.923 6.217 41.347 1.00 45.72 192 ALA A N 1
ATOM 1503 C CA . ALA A 1 192 ? -9.583 6.104 40.767 1.00 45.72 192 ALA A CA 1
ATOM 1504 C C . ALA A 1 192 ? -8.638 5.201 41.591 1.00 45.72 192 ALA A C 1
ATOM 1506 O O . ALA A 1 192 ? -7.702 4.634 41.022 1.00 45.72 192 ALA A O 1
ATOM 1507 N N . ASP A 1 193 ? -8.946 4.979 42.873 1.00 41.34 193 ASP A N 1
ATOM 1508 C CA . ASP A 1 193 ? -8.020 4.410 43.861 1.00 41.34 193 ASP A CA 1
ATOM 1509 C C . ASP A 1 193 ? -8.243 2.918 44.185 1.00 41.34 193 ASP A C 1
ATOM 1511 O O . ASP A 1 193 ? -7.615 2.372 45.093 1.00 41.34 193 ASP A O 1
ATOM 1515 N N . ARG A 1 194 ? -9.119 2.207 43.456 1.00 53.69 194 ARG A N 1
ATOM 1516 C CA . ARG A 1 194 ? -9.393 0.777 43.718 1.00 53.69 194 ARG A CA 1
ATOM 1517 C C . ARG A 1 194 ? -8.461 -0.168 42.927 1.00 53.69 194 ARG A C 1
ATOM 1519 O O . ARG A 1 194 ? -8.298 0.015 41.709 1.00 53.69 194 ARG A O 1
ATOM 1526 N N . PRO A 1 195 ? -7.906 -1.223 43.566 1.00 52.69 195 PRO A N 1
ATOM 1527 C CA . PRO A 1 195 ? -7.166 -2.285 42.882 1.00 52.69 195 PRO A CA 1
ATOM 1528 C C . PRO A 1 195 ? -7.980 -2.910 41.740 1.00 52.69 195 PRO A C 1
ATOM 1530 O O . PRO A 1 195 ? -9.193 -3.085 41.839 1.00 52.69 195 PRO A O 1
ATOM 1533 N N . LYS A 1 196 ? -7.335 -3.252 40.622 1.00 54.53 196 LYS A N 1
ATOM 1534 C CA . LYS A 1 196 ? -7.999 -3.982 39.530 1.00 54.53 196 LYS A CA 1
ATOM 1535 C C . LYS A 1 196 ? -8.049 -5.468 39.882 1.00 54.53 196 LYS A C 1
ATOM 1537 O O . LYS A 1 196 ? -7.040 -6.010 40.328 1.00 54.53 196 LYS A O 1
ATOM 1542 N N . ALA A 1 197 ? -9.187 -6.122 39.664 1.00 62.09 197 ALA A N 1
ATOM 1543 C CA . ALA A 1 197 ? -9.225 -7.580 39.708 1.00 62.09 197 ALA A CA 1
ATOM 1544 C C . ALA A 1 197 ? -8.327 -8.133 38.587 1.00 62.09 197 ALA A C 1
ATOM 1546 O O . ALA A 1 197 ? -8.224 -7.527 37.516 1.00 62.09 197 ALA A O 1
ATOM 1547 N N . GLY A 1 198 ? -7.654 -9.259 38.831 1.00 55.00 198 GLY A N 1
ATOM 1548 C CA . GLY A 1 198 ? -6.776 -9.884 37.842 1.00 55.00 198 GLY A CA 1
ATOM 1549 C C . GLY A 1 198 ? -7.569 -10.326 36.612 1.00 55.00 198 GLY A C 1
ATOM 1550 O O . GLY A 1 198 ? -8.235 -11.354 36.642 1.00 55.00 198 GLY A O 1
ATOM 1551 N N . GLN A 1 199 ? -7.505 -9.550 35.531 1.00 49.84 199 GLN A N 1
ATOM 1552 C CA . GLN A 1 199 ? -8.104 -9.893 34.242 1.00 49.84 199 GLN A CA 1
ATOM 1553 C C . GLN A 1 199 ? -7.001 -10.340 33.285 1.00 49.84 199 GLN A C 1
ATOM 1555 O O . GLN A 1 199 ? -5.947 -9.702 33.198 1.00 49.84 199 GLN A O 1
ATOM 1560 N N . LYS A 1 200 ? -7.242 -11.421 32.534 1.00 45.72 200 LYS A N 1
ATOM 1561 C CA . LYS A 1 200 ? -6.362 -11.790 31.423 1.00 45.72 200 LYS A CA 1
ATOM 1562 C C . LYS A 1 200 ? -6.612 -10.805 30.290 1.00 45.72 200 LYS A C 1
ATOM 1564 O O . LYS A 1 200 ? -7.483 -10.991 29.446 1.00 45.72 200 LYS A O 1
ATOM 1569 N N . PHE A 1 201 ? -5.837 -9.728 30.287 1.00 38.06 201 PHE A N 1
ATOM 1570 C CA . PHE A 1 201 ? -5.761 -8.847 29.139 1.00 38.06 201 PHE A CA 1
ATOM 1571 C C . PHE A 1 201 ? -4.925 -9.550 28.073 1.00 38.06 201 PHE A C 1
ATOM 1573 O O . PHE A 1 201 ? -3.704 -9.643 28.188 1.00 38.06 201 PHE A O 1
ATOM 1580 N N . ILE A 1 202 ? -5.568 -10.043 27.017 1.00 38.75 202 ILE A N 1
ATOM 1581 C CA . ILE A 1 202 ? -4.837 -10.239 25.769 1.00 38.75 202 ILE A CA 1
ATOM 1582 C C . ILE A 1 202 ? -4.549 -8.826 25.263 1.00 38.75 202 ILE A C 1
ATOM 1584 O O . ILE A 1 202 ? -5.454 -8.134 24.785 1.00 38.75 202 ILE A O 1
ATOM 1588 N N . ALA A 1 203 ? -3.301 -8.377 25.406 1.00 33.69 203 ALA A N 1
ATOM 1589 C CA . ALA A 1 203 ? -2.787 -7.233 24.664 1.00 33.69 203 ALA A CA 1
ATOM 1590 C C . ALA A 1 203 ? -2.936 -7.563 23.168 1.00 33.69 203 ALA A C 1
ATOM 1592 O O . ALA A 1 203 ? -2.101 -8.244 22.584 1.00 33.69 203 ALA A O 1
ATOM 1593 N N . GLY A 1 204 ? -4.088 -7.213 22.590 1.00 36.66 204 GLY A N 1
ATOM 1594 C CA . GLY A 1 204 ? -4.492 -7.751 21.291 1.00 36.66 204 GLY A CA 1
ATOM 1595 C C . GLY A 1 204 ? -5.964 -7.586 20.917 1.00 36.66 204 GLY A C 1
ATOM 1596 O O . GLY A 1 204 ? -6.260 -7.574 19.729 1.00 36.66 204 GLY A O 1
ATOM 1597 N N . SER A 1 205 ? -6.897 -7.356 21.852 1.00 35.25 205 SER A N 1
ATOM 1598 C CA . SER A 1 205 ? -8.300 -7.079 21.464 1.00 35.25 205 SER A CA 1
ATOM 1599 C C . SER A 1 205 ? -8.495 -5.705 20.791 1.00 35.25 205 SER A C 1
ATOM 1601 O O . SER A 1 205 ? -9.547 -5.455 20.207 1.00 35.25 205 SER A O 1
ATOM 1603 N N . SER A 1 206 ? -7.487 -4.826 20.839 1.00 39.66 206 SER A N 1
ATOM 1604 C CA . SER A 1 206 ? -7.373 -3.612 20.015 1.00 39.66 206 SER A CA 1
ATOM 1605 C C . SER A 1 206 ? -6.459 -3.790 18.795 1.00 39.66 206 SER A C 1
ATOM 1607 O O . SER A 1 206 ? -6.275 -2.848 18.029 1.00 39.66 206 SER A O 1
ATOM 1609 N N . ILE A 1 207 ? -5.945 -5.000 18.552 1.00 38.34 207 ILE A N 1
ATOM 1610 C CA . ILE A 1 207 ? -5.343 -5.394 17.278 1.00 38.34 207 ILE A CA 1
ATOM 1611 C C . ILE A 1 207 ? -6.420 -6.133 16.465 1.00 38.34 207 ILE A C 1
ATOM 1613 O O . ILE A 1 207 ? -6.241 -7.244 15.984 1.00 38.34 207 ILE A O 1
ATOM 1617 N N . MET A 1 208 ? -7.517 -5.439 16.155 1.00 38.62 208 MET A N 1
ATOM 1618 C CA . MET A 1 208 ? -7.716 -5.283 14.719 1.00 38.62 208 MET A CA 1
ATOM 1619 C C . MET A 1 208 ? -6.514 -4.450 14.309 1.00 38.62 208 MET A C 1
ATOM 1621 O O . MET A 1 208 ? -6.518 -3.245 14.560 1.00 38.62 208 MET A O 1
ATOM 1625 N N . ALA A 1 209 ? -5.451 -5.086 13.799 1.00 46.59 209 ALA A N 1
ATOM 1626 C CA . ALA A 1 209 ? -4.394 -4.358 13.114 1.00 46.59 209 ALA A CA 1
ATOM 1627 C C . ALA A 1 209 ? -5.132 -3.344 12.253 1.00 46.59 209 ALA A C 1
ATOM 1629 O O . ALA A 1 209 ? -6.011 -3.760 11.491 1.00 46.59 209 ALA A O 1
ATOM 1630 N N . ASN A 1 210 ? -4.945 -2.047 12.535 1.00 67.12 210 ASN A N 1
ATOM 1631 C CA . ASN A 1 210 ? -5.776 -1.015 11.935 1.00 67.12 210 ASN A CA 1
ATOM 1632 C C . ASN A 1 210 ? -5.733 -1.299 10.440 1.00 67.12 210 ASN A C 1
ATOM 1634 O O . ASN A 1 210 ? -4.654 -1.235 9.857 1.00 67.12 210 ASN A O 1
ATOM 1638 N N . LYS A 1 211 ? -6.848 -1.755 9.853 1.00 78.31 211 LYS A N 1
ATOM 1639 C CA . LYS A 1 211 ? -6.813 -2.322 8.498 1.00 78.31 211 LYS A CA 1
ATOM 1640 C C . LYS A 1 211 ? -6.259 -1.280 7.524 1.00 78.31 211 LYS A C 1
ATOM 1642 O O . LYS A 1 211 ? -5.573 -1.631 6.574 1.00 78.31 211 LYS A O 1
ATOM 1647 N N . VAL A 1 212 ? -6.462 -0.004 7.863 1.00 84.75 212 VAL A N 1
ATOM 1648 C CA . VAL A 1 212 ? -5.879 1.172 7.216 1.00 84.75 212 VAL A CA 1
ATOM 1649 C C . VAL A 1 212 ? -4.354 1.241 7.378 1.00 84.75 212 VAL A C 1
ATOM 1651 O O . VAL A 1 212 ? -3.657 1.448 6.393 1.00 84.75 212 VAL A O 1
ATOM 1654 N N . LEU A 1 213 ? -3.813 1.034 8.585 1.00 86.31 213 LEU A N 1
ATOM 1655 C CA . LEU A 1 213 ? -2.363 0.972 8.813 1.00 86.31 213 LEU A CA 1
ATOM 1656 C C . LEU A 1 213 ? -1.731 -0.227 8.096 1.00 86.31 213 LEU A C 1
ATOM 1658 O O . LEU A 1 213 ? -0.682 -0.070 7.492 1.00 86.31 213 LEU A O 1
ATOM 1662 N N . MET A 1 214 ? -2.367 -1.401 8.115 1.00 86.19 214 MET A N 1
ATOM 1663 C CA . MET A 1 214 ? -1.861 -2.571 7.387 1.00 86.19 214 MET A CA 1
ATOM 1664 C C . MET A 1 214 ? -1.869 -2.347 5.877 1.00 86.19 214 MET A C 1
ATOM 1666 O O . MET A 1 214 ? -0.888 -2.667 5.216 1.00 86.19 214 MET A O 1
ATOM 1670 N N . ALA A 1 215 ? -2.938 -1.758 5.334 1.00 89.00 215 ALA A N 1
ATOM 1671 C CA . ALA A 1 215 ? -2.996 -1.385 3.924 1.00 89.00 215 ALA A CA 1
ATOM 1672 C C . ALA A 1 215 ? -1.890 -0.381 3.562 1.00 89.00 215 ALA A C 1
ATOM 1674 O O . ALA A 1 215 ? -1.230 -0.550 2.541 1.00 89.00 215 ALA A O 1
ATOM 1675 N N . TYR A 1 216 ? -1.640 0.609 4.426 1.00 92.88 216 TYR A N 1
ATOM 1676 C CA . TYR A 1 216 ? -0.528 1.544 4.269 1.00 92.88 216 TYR A CA 1
ATOM 1677 C C . TYR A 1 216 ? 0.829 0.827 4.270 1.00 92.88 216 TYR A C 1
ATOM 1679 O O . TYR A 1 216 ? 1.616 1.047 3.362 1.00 92.88 216 TYR A O 1
ATOM 1687 N N . VAL A 1 217 ? 1.086 -0.061 5.238 1.00 92.31 217 VAL A N 1
ATOM 1688 C CA . VAL A 1 217 ? 2.348 -0.820 5.335 1.00 92.31 217 VAL A CA 1
ATOM 1689 C C . VAL A 1 217 ? 2.575 -1.669 4.083 1.00 92.31 217 VAL A C 1
ATOM 1691 O O . VAL A 1 217 ? 3.677 -1.695 3.546 1.00 92.31 217 VAL A O 1
ATOM 1694 N N . VAL A 1 218 ? 1.536 -2.345 3.585 1.00 93.56 218 VAL A N 1
ATOM 1695 C CA . VAL A 1 218 ? 1.634 -3.141 2.353 1.00 93.56 218 VAL A CA 1
ATOM 1696 C C . VAL A 1 218 ? 1.938 -2.249 1.147 1.00 93.56 218 VAL A C 1
ATOM 1698 O O . VAL A 1 218 ? 2.825 -2.582 0.364 1.00 93.56 218 VAL A O 1
ATOM 1701 N N . ALA A 1 219 ? 1.253 -1.110 1.008 1.00 95.31 219 ALA A N 1
ATOM 1702 C CA . ALA A 1 219 ? 1.519 -0.157 -0.069 1.00 95.31 219 ALA A CA 1
ATOM 1703 C C . ALA A 1 219 ? 2.949 0.416 0.003 1.00 95.31 219 ALA A C 1
ATOM 1705 O O . ALA A 1 219 ? 3.612 0.528 -1.024 1.00 95.31 219 ALA A O 1
ATOM 1706 N N . ASP A 1 220 ? 3.443 0.709 1.207 1.00 96.56 220 ASP A N 1
ATOM 1707 C CA . ASP A 1 220 ? 4.789 1.235 1.461 1.00 96.56 220 ASP A CA 1
ATOM 1708 C C . ASP A 1 220 ? 5.889 0.213 1.117 1.00 96.56 220 ASP A C 1
ATOM 1710 O O . ASP A 1 220 ? 6.905 0.555 0.515 1.00 96.56 220 ASP A O 1
ATOM 1714 N N . ILE A 1 221 ? 5.660 -1.075 1.402 1.00 96.25 221 ILE A N 1
ATOM 1715 C CA . ILE A 1 221 ? 6.564 -2.161 0.988 1.00 96.25 221 ILE A CA 1
ATOM 1716 C C . ILE A 1 221 ? 6.599 -2.288 -0.539 1.00 96.25 221 ILE A C 1
ATOM 1718 O O . ILE A 1 221 ? 7.676 -2.430 -1.117 1.00 96.25 221 ILE A O 1
ATOM 1722 N N . ILE A 1 222 ? 5.442 -2.228 -1.206 1.00 97.00 222 ILE A N 1
ATOM 1723 C CA . ILE A 1 222 ? 5.379 -2.287 -2.675 1.00 97.00 222 ILE A CA 1
ATOM 1724 C C . ILE A 1 222 ? 6.128 -1.092 -3.285 1.00 97.00 222 ILE A C 1
ATOM 1726 O O . ILE A 1 222 ? 6.888 -1.280 -4.232 1.00 97.00 222 ILE A O 1
ATOM 1730 N N . PHE A 1 223 ? 5.984 0.103 -2.708 1.00 97.56 223 PHE A N 1
ATOM 1731 C CA . PHE A 1 223 ? 6.733 1.301 -3.095 1.00 97.56 223 PHE A CA 1
ATOM 1732 C C . PHE A 1 223 ? 8.256 1.142 -2.924 1.00 97.56 223 PHE A C 1
ATOM 1734 O O . PHE A 1 223 ? 9.032 1.513 -3.800 1.00 97.56 223 PHE A O 1
ATOM 1741 N N . ALA A 1 224 ? 8.722 0.515 -1.843 1.00 97.06 224 ALA A N 1
ATOM 1742 C CA . ALA A 1 224 ? 10.149 0.221 -1.693 1.00 97.06 224 ALA A CA 1
ATOM 1743 C C . ALA A 1 224 ? 10.652 -0.795 -2.741 1.00 97.06 224 ALA A C 1
ATOM 1745 O O . ALA A 1 224 ? 11.761 -0.659 -3.268 1.00 97.06 224 ALA A O 1
ATOM 1746 N N . ILE A 1 225 ? 9.834 -1.799 -3.080 1.00 97.50 225 ILE A N 1
ATOM 1747 C CA . ILE A 1 225 ? 10.161 -2.801 -4.107 1.00 97.50 225 ILE A CA 1
ATOM 1748 C C . ILE A 1 225 ? 10.290 -2.148 -5.487 1.00 97.50 225 ILE A C 1
ATOM 1750 O O . ILE A 1 225 ? 11.228 -2.474 -6.217 1.00 97.50 225 ILE A O 1
ATOM 1754 N N . THR A 1 226 ? 9.402 -1.217 -5.855 1.00 96.62 226 THR A N 1
ATOM 1755 C CA . THR A 1 226 ? 9.518 -0.505 -7.138 1.00 96.62 226 THR A CA 1
ATOM 1756 C C . THR A 1 226 ? 10.820 0.294 -7.218 1.00 96.62 226 THR A C 1
ATOM 1758 O O . THR A 1 226 ? 11.513 0.217 -8.233 1.00 96.62 226 THR A O 1
ATOM 1761 N N . GLY A 1 227 ? 11.226 0.957 -6.129 1.00 96.94 227 GLY A N 1
ATOM 1762 C CA . GLY A 1 227 ? 12.530 1.623 -6.027 1.00 96.94 227 GLY A CA 1
ATOM 1763 C C . GLY A 1 227 ? 13.720 0.674 -6.212 1.00 96.94 227 GLY A C 1
ATOM 1764 O O . GLY A 1 227 ? 14.656 0.991 -6.949 1.00 96.94 227 GLY A O 1
ATOM 1765 N N . ALA A 1 228 ? 13.673 -0.519 -5.610 1.00 97.00 228 ALA A N 1
ATOM 1766 C CA . ALA A 1 228 ? 14.720 -1.532 -5.756 1.00 97.00 228 ALA A CA 1
ATOM 1767 C C . ALA A 1 228 ? 14.835 -2.062 -7.193 1.00 97.00 228 ALA A C 1
ATOM 1769 O O . ALA A 1 228 ? 15.943 -2.191 -7.717 1.00 97.00 228 ALA A O 1
ATOM 1770 N N . LEU A 1 229 ? 13.700 -2.329 -7.847 1.00 95.94 229 LEU A N 1
ATOM 1771 C CA . LEU A 1 229 ? 13.665 -2.765 -9.245 1.00 95.94 229 LEU A CA 1
ATOM 1772 C C . LEU A 1 229 ? 14.209 -1.682 -10.184 1.00 95.94 229 LEU A C 1
ATOM 1774 O O . LEU A 1 229 ? 15.002 -1.990 -11.075 1.00 95.94 229 LEU A O 1
ATOM 1778 N N . LEU A 1 230 ? 13.837 -0.418 -9.960 1.00 95.50 230 LEU A N 1
ATOM 1779 C CA . LEU A 1 230 ? 14.330 0.713 -10.744 1.00 95.50 230 LEU A CA 1
ATOM 1780 C C . LEU A 1 230 ? 15.841 0.916 -10.580 1.00 95.50 230 LEU A C 1
ATOM 1782 O O . LEU A 1 230 ? 16.545 1.122 -11.573 1.00 95.50 230 LEU A O 1
ATOM 1786 N N . LEU A 1 231 ? 16.347 0.828 -9.345 1.00 96.69 231 LEU A N 1
ATOM 1787 C CA . LEU A 1 231 ? 17.779 0.922 -9.066 1.00 96.69 231 LEU A CA 1
ATOM 1788 C C . LEU A 1 231 ? 18.542 -0.219 -9.737 1.00 96.69 231 LEU A C 1
ATOM 1790 O O . LEU A 1 231 ? 19.519 0.031 -10.438 1.00 96.69 231 LEU A O 1
ATOM 1794 N N . GLY A 1 232 ? 18.068 -1.455 -9.556 1.00 95.56 232 GLY A N 1
ATOM 1795 C CA . GLY A 1 232 ? 18.668 -2.644 -10.150 1.00 95.56 232 GLY A CA 1
ATOM 1796 C C . GLY A 1 232 ? 18.743 -2.530 -11.668 1.00 95.56 232 GLY A C 1
ATOM 1797 O O . GLY A 1 232 ? 19.820 -2.675 -12.239 1.00 95.56 232 GLY A O 1
ATOM 1798 N N . TYR A 1 233 ? 17.633 -2.175 -12.320 1.00 93.69 233 TYR A N 1
ATOM 1799 C CA 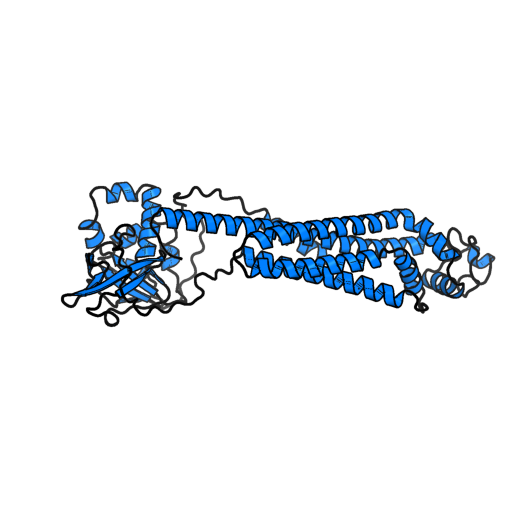. TYR A 1 233 ? 17.610 -1.970 -13.766 1.00 93.69 233 TYR A CA 1
ATOM 1800 C C . TYR A 1 233 ? 18.600 -0.885 -14.209 1.00 93.69 233 TYR A C 1
ATOM 1802 O O . TYR A 1 233 ? 19.375 -1.108 -15.139 1.00 93.69 233 TYR A O 1
ATOM 1810 N N . SER A 1 234 ? 18.608 0.270 -13.539 1.00 94.75 234 SER A N 1
ATOM 1811 C CA . SER A 1 234 ? 19.431 1.411 -13.955 1.00 94.75 234 SER A CA 1
ATOM 1812 C C . SER A 1 234 ? 20.928 1.145 -13.773 1.00 94.75 234 SER A C 1
ATOM 1814 O O . SER A 1 234 ? 21.710 1.427 -14.677 1.00 94.75 234 SER A O 1
ATOM 1816 N N . VAL A 1 235 ? 21.325 0.551 -12.643 1.00 95.62 235 VAL A N 1
ATOM 1817 C CA . VAL A 1 235 ? 22.731 0.246 -12.331 1.00 95.62 235 VAL A CA 1
ATOM 1818 C C . VAL A 1 235 ? 23.262 -0.893 -13.196 1.00 95.62 235 VAL A C 1
ATOM 1820 O O . VAL A 1 235 ? 24.362 -0.776 -13.733 1.00 95.62 235 VAL A O 1
ATOM 1823 N N . ILE A 1 236 ? 22.493 -1.976 -13.371 1.00 94.38 236 ILE A N 1
ATOM 1824 C CA . ILE A 1 236 ? 22.912 -3.105 -14.218 1.00 94.38 236 ILE A CA 1
ATOM 1825 C C . ILE A 1 236 ? 23.176 -2.602 -15.637 1.00 94.38 236 ILE A C 1
ATOM 1827 O O . ILE A 1 236 ? 24.268 -2.802 -16.158 1.00 94.38 236 ILE A O 1
ATOM 1831 N N . ASN A 1 237 ? 22.220 -1.876 -16.222 1.00 92.38 237 ASN A N 1
ATOM 1832 C CA . ASN A 1 237 ? 22.363 -1.367 -17.581 1.00 92.38 237 ASN A CA 1
ATOM 1833 C C . ASN A 1 237 ? 23.478 -0.327 -17.719 1.00 92.38 237 ASN A C 1
ATOM 1835 O O . ASN A 1 237 ? 24.126 -0.292 -18.760 1.00 92.38 237 ASN A O 1
ATOM 1839 N N . GLN A 1 238 ? 23.722 0.503 -16.700 1.00 92.62 238 GLN A N 1
ATOM 1840 C CA . GLN A 1 238 ? 24.821 1.470 -16.723 1.00 92.62 238 GLN A CA 1
ATOM 1841 C C . GLN A 1 238 ? 26.188 0.777 -16.693 1.00 92.62 238 GLN A C 1
ATOM 1843 O O . GLN A 1 238 ? 27.098 1.195 -17.407 1.00 92.62 238 GLN A O 1
ATOM 1848 N N . ASN A 1 239 ? 26.319 -0.301 -15.917 1.00 91.00 239 ASN A N 1
ATOM 1849 C CA . ASN A 1 239 ? 27.567 -1.051 -15.799 1.00 91.00 239 ASN A CA 1
ATOM 1850 C C . ASN A 1 239 ? 27.866 -1.889 -17.046 1.00 91.00 239 ASN A C 1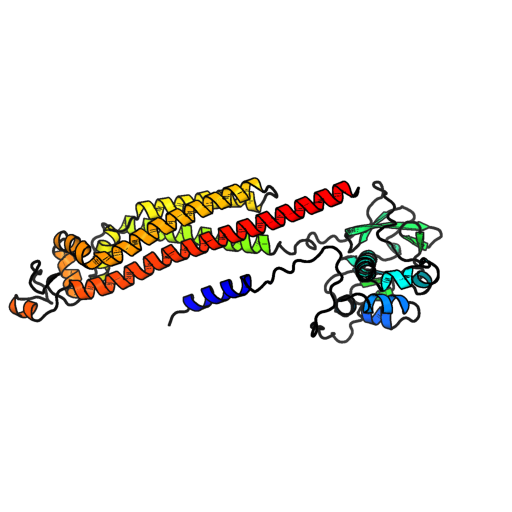
ATOM 1852 O O . ASN A 1 239 ? 29.019 -1.974 -17.452 1.00 91.00 239 ASN A O 1
ATOM 1856 N N . THR A 1 240 ? 26.844 -2.465 -17.684 1.00 90.00 240 THR A N 1
ATOM 1857 C CA . THR A 1 240 ? 27.016 -3.318 -18.873 1.00 90.00 240 THR A CA 1
ATOM 1858 C C . THR A 1 240 ? 26.957 -2.548 -20.196 1.00 90.00 240 THR A C 1
ATOM 1860 O O . THR A 1 240 ? 27.014 -3.154 -21.267 1.00 90.00 240 THR A O 1
ATOM 1863 N N . LEU A 1 241 ? 26.796 -1.217 -20.165 1.00 86.94 241 LEU A N 1
ATOM 1864 C CA . LEU A 1 241 ? 26.538 -0.404 -21.363 1.00 86.94 241 LEU A CA 1
ATOM 1865 C C . LEU A 1 241 ? 27.691 -0.437 -22.378 1.00 86.94 241 LEU A C 1
ATOM 1867 O O . LEU A 1 241 ? 27.458 -0.331 -23.583 1.00 86.94 241 LEU A O 1
ATOM 1871 N N . ASN A 1 242 ? 28.922 -0.563 -21.879 1.00 85.44 242 ASN A N 1
ATOM 1872 C CA . ASN A 1 242 ? 30.150 -0.525 -22.677 1.00 85.44 242 ASN A CA 1
ATOM 1873 C C . ASN A 1 242 ? 30.715 -1.920 -22.981 1.00 85.44 242 ASN A C 1
ATOM 1875 O O . ASN A 1 242 ? 31.731 -2.027 -23.665 1.00 85.44 242 ASN A O 1
ATOM 1879 N N . ASP A 1 243 ? 30.069 -2.980 -22.496 1.00 89.81 243 ASP A N 1
ATOM 1880 C CA . ASP A 1 243 ? 30.495 -4.345 -22.779 1.00 89.81 243 ASP A CA 1
ATOM 1881 C C . ASP A 1 243 ? 30.242 -4.679 -24.250 1.00 89.81 243 ASP A C 1
ATOM 1883 O O . ASP A 1 243 ? 29.145 -4.449 -24.775 1.00 89.81 243 ASP A O 1
ATOM 1887 N N . ILE A 1 244 ? 31.232 -5.294 -24.896 1.00 87.62 244 ILE A N 1
ATOM 1888 C CA . ILE A 1 244 ? 31.149 -5.708 -26.299 1.00 87.62 244 ILE A CA 1
ATOM 1889 C C . ILE A 1 244 ? 30.012 -6.739 -26.445 1.00 87.62 244 ILE A C 1
ATOM 1891 O O . ILE A 1 244 ? 30.056 -7.777 -25.775 1.00 87.62 244 ILE A O 1
ATOM 1895 N N . PRO A 1 245 ? 28.981 -6.472 -27.270 1.00 92.19 245 PRO A N 1
ATOM 1896 C CA . PRO A 1 245 ? 27.867 -7.395 -27.450 1.00 92.19 245 PRO A CA 1
ATOM 1897 C C . PRO A 1 245 ? 28.320 -8.658 -28.184 1.00 92.19 245 PRO A C 1
ATOM 1899 O O . PRO A 1 245 ? 29.153 -8.592 -29.087 1.00 92.19 245 PRO A O 1
ATOM 1902 N N . LYS A 1 246 ? 27.749 -9.806 -27.807 1.00 91.31 246 LYS A N 1
ATOM 1903 C CA . LYS A 1 246 ? 28.027 -11.098 -28.464 1.00 91.31 246 LYS A CA 1
ATOM 1904 C C . LYS A 1 246 ? 26.899 -11.535 -29.391 1.00 91.31 246 LYS A C 1
ATOM 1906 O O . LYS A 1 246 ? 27.133 -12.299 -30.320 1.00 91.31 246 LYS A O 1
ATOM 1911 N N . GLU A 1 247 ? 25.691 -11.035 -29.148 1.00 92.31 247 GLU A N 1
ATOM 1912 C CA .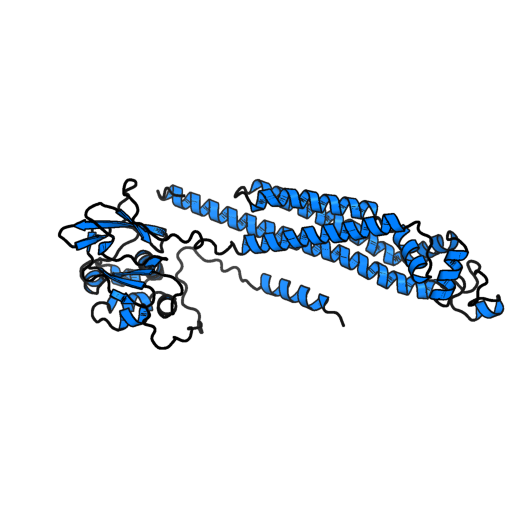 GLU A 1 247 ? 24.495 -11.346 -29.927 1.00 92.31 247 GLU A CA 1
ATOM 1913 C C . GLU A 1 247 ? 23.885 -10.075 -30.534 1.00 92.31 247 GLU A C 1
ATOM 1915 O O . GLU A 1 247 ? 23.946 -8.991 -29.951 1.00 92.31 247 GLU A O 1
ATOM 1920 N N . GLY A 1 248 ? 23.242 -10.186 -31.700 1.00 88.56 248 GLY A N 1
ATOM 1921 C CA . GLY A 1 248 ? 22.668 -9.018 -32.380 1.00 88.56 248 GLY A CA 1
ATOM 1922 C C . GLY A 1 248 ? 21.477 -8.376 -31.658 1.00 88.56 248 GLY A C 1
ATOM 1923 O O . GLY A 1 248 ? 21.310 -7.158 -31.711 1.00 88.56 248 GLY A O 1
ATOM 1924 N N . VAL A 1 249 ? 20.673 -9.155 -30.926 1.00 92.06 249 VAL A N 1
ATOM 1925 C CA . VAL A 1 249 ? 19.583 -8.604 -30.094 1.00 92.06 249 VAL A CA 1
ATOM 1926 C C . VAL A 1 249 ? 20.151 -7.850 -28.889 1.00 92.06 249 VAL A C 1
ATOM 1928 O O . VAL A 1 249 ? 19.656 -6.779 -28.531 1.00 92.06 249 VAL A O 1
ATOM 1931 N N . GLU A 1 250 ? 21.227 -8.364 -28.292 1.00 91.94 250 GLU A N 1
ATOM 1932 C CA . GLU A 1 250 ? 21.958 -7.695 -27.215 1.00 91.94 250 GLU A CA 1
ATOM 1933 C C . GLU A 1 250 ? 22.575 -6.377 -27.708 1.00 91.94 250 GLU A C 1
ATOM 1935 O O . GLU A 1 250 ? 22.429 -5.347 -27.050 1.00 91.94 250 GLU A O 1
ATOM 1940 N N . ALA A 1 251 ? 23.188 -6.379 -28.898 1.00 91.69 251 ALA A N 1
ATOM 1941 C CA . ALA A 1 251 ? 23.719 -5.182 -29.549 1.00 91.69 251 ALA A CA 1
ATOM 1942 C C . ALA A 1 251 ? 22.647 -4.095 -29.729 1.00 91.69 251 ALA A C 1
ATOM 1944 O O . ALA A 1 251 ? 22.849 -2.950 -29.316 1.00 91.69 251 ALA A O 1
ATOM 1945 N N . ALA A 1 252 ? 21.480 -4.456 -30.274 1.00 91.88 252 ALA A N 1
ATOM 1946 C CA . ALA A 1 252 ? 20.368 -3.523 -30.439 1.00 91.88 252 ALA A CA 1
ATOM 1947 C C . ALA A 1 252 ? 19.843 -3.006 -29.090 1.00 91.88 252 ALA A C 1
ATOM 1949 O O . ALA A 1 252 ? 19.600 -1.809 -28.940 1.00 91.88 252 ALA A O 1
ATOM 1950 N N . THR A 1 253 ? 19.731 -3.884 -28.088 1.00 92.00 253 THR A N 1
ATOM 1951 C CA . THR A 1 253 ? 19.304 -3.520 -26.728 1.00 92.00 253 THR A CA 1
ATOM 1952 C C . THR A 1 253 ? 20.259 -2.507 -26.102 1.00 92.00 253 THR A C 1
ATOM 1954 O O . THR A 1 253 ? 19.824 -1.457 -25.641 1.00 92.00 253 THR A O 1
ATOM 1957 N N . LYS A 1 254 ? 21.571 -2.768 -26.133 1.00 91.94 254 LYS A N 1
ATOM 1958 C CA . LYS A 1 254 ? 22.592 -1.867 -25.577 1.00 91.94 254 LYS A CA 1
ATOM 1959 C C . LYS A 1 254 ? 22.588 -0.504 -26.263 1.00 91.94 254 LYS A C 1
ATOM 1961 O O . LYS A 1 254 ? 22.681 0.517 -25.584 1.00 91.94 254 LYS A O 1
ATOM 1966 N N . LEU A 1 255 ? 22.437 -0.468 -27.590 1.00 90.69 255 LEU A N 1
ATOM 1967 C CA . LEU A 1 255 ? 22.325 0.787 -28.336 1.00 90.69 255 LEU A CA 1
ATOM 1968 C C . LEU A 1 255 ? 21.062 1.572 -27.958 1.00 90.69 255 LEU A C 1
ATOM 1970 O O . LEU A 1 255 ? 21.158 2.777 -27.742 1.00 90.69 255 LEU A O 1
ATOM 1974 N N . LEU A 1 256 ? 19.907 0.915 -27.809 1.00 90.81 256 LEU A N 1
ATOM 1975 C CA . LEU A 1 256 ? 18.679 1.570 -27.335 1.00 90.81 256 LEU A CA 1
ATOM 1976 C C . LEU A 1 256 ? 18.867 2.156 -25.933 1.00 90.81 256 LEU A C 1
ATOM 1978 O O . LEU A 1 256 ? 18.558 3.324 -25.695 1.00 90.81 256 LEU A O 1
ATOM 1982 N N . THR A 1 257 ? 19.447 1.373 -25.027 1.00 90.94 257 THR A N 1
ATOM 1983 C CA . THR A 1 257 ? 19.656 1.767 -23.634 1.00 90.94 257 THR A CA 1
ATOM 1984 C C . THR A 1 257 ? 20.614 2.956 -23.480 1.00 90.94 257 THR A C 1
ATOM 1986 O O . THR A 1 257 ? 20.496 3.698 -22.508 1.00 90.94 257 THR A O 1
ATOM 1989 N N . LYS A 1 258 ? 21.498 3.233 -24.455 1.00 88.81 258 LYS A N 1
ATOM 1990 C CA . LYS A 1 258 ? 22.327 4.459 -24.461 1.00 88.81 258 LYS A CA 1
ATOM 1991 C C . LYS A 1 258 ? 21.502 5.748 -24.505 1.00 88.81 258 LYS A C 1
ATOM 1993 O O . LYS A 1 258 ? 21.992 6.785 -24.072 1.00 88.81 258 LYS A O 1
ATOM 1998 N N . GLN A 1 259 ? 20.277 5.699 -25.029 1.00 89.19 259 GLN A N 1
ATOM 1999 C CA . GLN A 1 259 ? 19.381 6.858 -25.072 1.00 89.19 259 GLN A CA 1
ATOM 2000 C C . GLN A 1 259 ? 18.561 7.016 -23.786 1.00 89.19 259 GLN A C 1
ATOM 2002 O O . GLN A 1 259 ? 17.913 8.043 -23.586 1.00 89.19 259 GLN A O 1
ATOM 2007 N N . PHE A 1 260 ? 18.548 6.005 -22.913 1.00 91.38 260 PHE A N 1
ATOM 2008 C CA . PHE A 1 260 ? 17.728 6.040 -21.711 1.00 91.38 260 PHE A CA 1
ATOM 2009 C C . PHE A 1 260 ? 18.365 6.936 -20.643 1.00 91.38 260 PHE A C 1
ATOM 2011 O O . PHE A 1 260 ? 19.582 6.901 -20.442 1.00 91.38 260 PHE A O 1
ATOM 2018 N N . PRO A 1 261 ? 17.562 7.703 -19.884 1.00 93.00 261 PRO A N 1
ATOM 2019 C CA . PRO A 1 261 ? 18.061 8.558 -18.816 1.00 93.00 261 PRO A CA 1
ATOM 2020 C C . PRO A 1 261 ? 18.365 7.729 -17.551 1.00 93.00 261 PRO A C 1
ATOM 2022 O O . PRO A 1 261 ? 17.739 7.909 -16.508 1.00 93.00 261 PRO A O 1
ATOM 2025 N N . LEU A 1 262 ? 19.335 6.809 -17.626 1.00 93.19 262 LEU A N 1
ATOM 2026 C CA . LEU A 1 262 ? 19.678 5.875 -16.540 1.00 93.19 262 LEU A CA 1
ATOM 2027 C C . LEU A 1 262 ? 20.085 6.599 -15.248 1.00 93.19 262 LEU A C 1
ATOM 2029 O O . LEU A 1 262 ? 19.681 6.197 -14.160 1.00 93.19 262 LEU A O 1
ATOM 2033 N N . THR A 1 263 ? 20.804 7.720 -15.357 1.00 93.88 263 THR A N 1
ATOM 2034 C CA . THR A 1 263 ? 21.165 8.561 -14.204 1.00 93.88 263 THR A CA 1
ATOM 2035 C C . THR A 1 263 ? 19.930 9.132 -13.503 1.00 93.88 263 THR A C 1
ATOM 2037 O O . THR A 1 263 ? 19.887 9.179 -12.274 1.00 93.88 263 THR A O 1
ATOM 2040 N N . ALA A 1 264 ? 18.900 9.525 -14.263 1.00 95.00 264 ALA A N 1
ATOM 2041 C CA . ALA A 1 264 ? 17.635 9.976 -13.687 1.00 95.00 264 ALA A CA 1
ATOM 2042 C C . ALA A 1 264 ? 16.890 8.813 -13.013 1.00 95.00 264 ALA A C 1
ATOM 2044 O O . ALA A 1 264 ? 16.304 9.006 -11.952 1.00 95.00 264 ALA A O 1
ATOM 2045 N N . GLY A 1 265 ? 16.967 7.602 -13.576 1.00 94.88 265 GLY A N 1
ATOM 2046 C CA . GLY A 1 265 ? 16.449 6.382 -12.948 1.00 94.88 265 GLY A CA 1
ATOM 2047 C C . GLY A 1 265 ? 17.088 6.097 -11.584 1.00 94.88 265 GLY A C 1
ATOM 2048 O O . GLY A 1 265 ? 16.375 5.849 -10.612 1.00 94.88 265 GLY A O 1
ATOM 2049 N N . ILE A 1 266 ? 18.415 6.223 -11.477 1.00 95.81 266 ILE A N 1
ATOM 2050 C CA . ILE A 1 266 ? 19.145 6.074 -10.205 1.00 95.81 266 ILE A CA 1
ATOM 2051 C C . ILE A 1 266 ? 18.727 7.156 -9.207 1.00 95.81 266 ILE A C 1
ATOM 2053 O O . ILE A 1 266 ? 18.425 6.840 -8.057 1.00 95.81 266 ILE A O 1
ATOM 2057 N N . ALA A 1 267 ? 18.665 8.419 -9.639 1.00 96.56 267 ALA A N 1
ATOM 2058 C CA . ALA A 1 267 ? 18.230 9.521 -8.782 1.00 96.56 267 ALA A CA 1
ATOM 2059 C C . ALA A 1 267 ? 16.807 9.296 -8.241 1.00 96.56 267 ALA A C 1
ATOM 2061 O O . ALA A 1 267 ? 16.570 9.472 -7.047 1.00 96.56 267 ALA A O 1
ATOM 2062 N N . ASN A 1 268 ? 15.887 8.828 -9.089 1.00 95.81 268 ASN A N 1
ATOM 2063 C CA . ASN A 1 268 ? 14.524 8.504 -8.678 1.00 95.81 268 ASN A CA 1
ATOM 2064 C C . ASN A 1 268 ? 14.490 7.398 -7.618 1.00 95.81 268 ASN A C 1
ATOM 2066 O O . ASN A 1 268 ? 13.815 7.525 -6.602 1.00 95.81 268 ASN A O 1
ATOM 2070 N N . ALA A 1 269 ? 15.266 6.329 -7.815 1.00 97.31 269 ALA A N 1
ATOM 2071 C CA . ALA A 1 269 ? 15.342 5.253 -6.838 1.00 97.31 269 ALA A CA 1
ATOM 2072 C C . ALA A 1 269 ? 15.890 5.738 -5.485 1.00 97.31 269 ALA A C 1
ATOM 2074 O O . ALA A 1 269 ? 15.370 5.357 -4.438 1.00 97.31 269 ALA A O 1
ATOM 2075 N N . VAL A 1 270 ? 16.887 6.630 -5.490 1.00 97.38 270 VAL A N 1
ATOM 2076 C CA . VAL A 1 270 ? 17.385 7.268 -4.261 1.00 97.38 270 VAL A CA 1
ATOM 2077 C C . VAL A 1 270 ? 16.278 8.071 -3.576 1.00 97.38 270 VAL A C 1
ATOM 2079 O O . VAL A 1 270 ? 16.103 7.933 -2.366 1.00 97.38 270 VAL A O 1
ATOM 2082 N N . PHE A 1 271 ? 15.491 8.856 -4.319 1.00 97.25 271 PHE A N 1
ATOM 2083 C CA . PHE A 1 271 ? 14.352 9.579 -3.745 1.00 97.25 271 PHE A CA 1
ATOM 2084 C C . PHE A 1 271 ? 13.313 8.637 -3.133 1.00 97.25 271 PHE A C 1
ATOM 2086 O O . PHE A 1 271 ? 12.832 8.917 -2.034 1.00 97.25 271 PHE A O 1
ATOM 2093 N N . ILE A 1 272 ? 13.022 7.506 -3.778 1.00 97.50 272 ILE A N 1
ATOM 2094 C CA . ILE A 1 272 ? 12.109 6.481 -3.256 1.00 97.50 272 ILE A CA 1
ATOM 2095 C C . ILE A 1 272 ? 12.629 5.915 -1.929 1.00 97.50 272 ILE A C 1
ATOM 2097 O O . ILE A 1 272 ? 11.898 5.906 -0.940 1.00 97.50 272 ILE A O 1
ATOM 2101 N N . PHE A 1 273 ? 13.903 5.516 -1.854 1.00 97.88 273 PHE A N 1
ATOM 2102 C CA . PHE A 1 273 ? 14.474 4.968 -0.619 1.00 97.88 273 PHE A CA 1
ATOM 2103 C C . PHE A 1 273 ? 14.561 5.996 0.506 1.00 97.88 273 PHE A C 1
ATOM 2105 O O . PHE A 1 273 ? 14.240 5.680 1.650 1.00 97.88 273 PHE A O 1
ATOM 2112 N N . VAL A 1 274 ? 14.947 7.237 0.200 1.00 96.50 274 VAL A N 1
ATOM 2113 C CA . VAL A 1 274 ? 14.925 8.322 1.188 1.00 96.50 274 VAL A CA 1
ATOM 2114 C C . VAL A 1 274 ? 13.497 8.532 1.686 1.00 96.50 274 VAL A C 1
ATOM 2116 O O . VAL A 1 274 ? 13.277 8.568 2.891 1.00 96.50 274 VAL A O 1
ATOM 2119 N N . THR A 1 275 ? 12.516 8.588 0.785 1.00 96.38 275 THR A N 1
ATOM 2120 C CA . THR A 1 275 ? 11.097 8.726 1.138 1.00 96.38 275 THR A CA 1
ATOM 2121 C C . THR A 1 275 ? 10.626 7.588 2.041 1.00 96.38 275 THR A C 1
ATOM 2123 O O . THR A 1 275 ? 9.996 7.857 3.061 1.00 96.38 275 THR A O 1
ATOM 2126 N N . PHE A 1 276 ? 11.002 6.345 1.738 1.00 96.12 276 PHE A N 1
ATOM 2127 C CA . PHE A 1 276 ? 10.712 5.176 2.570 1.00 96.12 276 PHE A CA 1
ATOM 2128 C C . PHE A 1 276 ? 11.332 5.277 3.977 1.00 96.12 276 PHE A C 1
ATOM 2130 O O . PHE A 1 276 ? 10.720 4.906 4.973 1.00 96.12 276 PHE A O 1
ATOM 2137 N N . LEU A 1 277 ? 12.518 5.872 4.131 1.00 94.38 277 LEU A N 1
ATOM 2138 C CA . LEU A 1 277 ? 13.057 6.128 5.474 1.00 94.38 277 LEU A CA 1
ATOM 2139 C C . LEU A 1 277 ? 12.195 7.125 6.268 1.00 94.38 277 LEU A C 1
ATOM 2141 O O . LEU A 1 277 ? 12.060 6.992 7.484 1.00 94.38 277 LEU A O 1
ATOM 2145 N N . PHE A 1 278 ? 11.566 8.092 5.593 1.00 91.69 278 PHE A N 1
ATOM 2146 C CA . PHE A 1 278 ? 10.639 9.046 6.213 1.00 91.69 278 PHE A CA 1
ATOM 2147 C C . PHE A 1 278 ? 9.243 8.462 6.492 1.00 91.69 278 PHE A C 1
ATOM 2149 O O . PHE A 1 278 ? 8.524 9.000 7.341 1.00 91.69 278 PHE A O 1
ATOM 2156 N N . THR A 1 279 ? 8.847 7.360 5.846 1.00 93.31 279 THR A N 1
ATOM 2157 C CA . THR A 1 279 ? 7.569 6.683 6.127 1.00 93.31 279 THR A CA 1
ATOM 2158 C C . THR A 1 279 ? 7.634 5.879 7.430 1.00 93.31 279 THR A C 1
ATOM 2160 O O . THR A 1 279 ? 6.627 5.798 8.139 1.00 93.31 279 THR A O 1
ATOM 2163 N N . ILE A 1 280 ? 8.818 5.386 7.825 1.00 90.19 280 ILE A N 1
ATOM 2164 C CA . ILE A 1 280 ? 9.033 4.595 9.053 1.00 90.19 280 ILE A CA 1
ATOM 2165 C C . ILE A 1 280 ? 8.590 5.338 10.331 1.00 90.19 280 ILE A C 1
ATOM 2167 O O . ILE A 1 280 ? 7.739 4.808 11.056 1.00 90.19 280 ILE A O 1
ATOM 2171 N N . PRO A 1 281 ? 9.051 6.575 10.626 1.00 84.69 281 PRO A N 1
ATOM 2172 C CA . PRO A 1 281 ? 8.536 7.340 11.765 1.00 84.69 281 PRO A CA 1
ATOM 2173 C C . PRO A 1 281 ? 7.026 7.592 11.684 1.00 84.69 281 PRO A C 1
ATOM 2175 O O . PRO A 1 281 ? 6.346 7.633 12.713 1.00 84.69 281 PRO A O 1
ATOM 2178 N N . GLY A 1 282 ? 6.490 7.732 10.467 1.00 82.38 282 GLY A N 1
ATOM 2179 C CA . GLY A 1 282 ? 5.058 7.860 10.209 1.00 82.38 282 GLY A CA 1
ATOM 2180 C C . GLY A 1 282 ? 4.266 6.624 10.636 1.00 82.38 282 GLY A C 1
ATOM 2181 O O . GLY A 1 282 ? 3.167 6.772 11.168 1.00 82.38 282 GLY A O 1
ATOM 2182 N N . MET A 1 283 ? 4.828 5.424 10.488 1.00 83.50 283 MET A N 1
ATOM 2183 C CA . MET A 1 283 ? 4.202 4.163 10.905 1.00 83.50 283 MET A CA 1
ATOM 2184 C C . MET A 1 283 ? 4.264 3.946 12.418 1.00 83.50 283 MET A C 1
ATOM 2186 O O . MET A 1 283 ? 3.267 3.548 13.017 1.00 83.50 283 MET A O 1
ATOM 2190 N N . ILE A 1 284 ? 5.413 4.237 13.030 1.00 80.94 284 ILE A N 1
ATOM 2191 C CA . ILE A 1 284 ? 5.682 3.918 14.441 1.00 80.94 284 ILE A CA 1
ATOM 2192 C C . ILE A 1 284 ? 5.033 4.937 15.382 1.00 80.94 284 ILE A C 1
ATOM 2194 O O . ILE A 1 284 ? 4.524 4.579 16.443 1.00 80.94 284 ILE A O 1
ATOM 2198 N N . THR A 1 285 ? 5.046 6.218 15.013 1.00 75.19 285 THR A N 1
ATOM 2199 C CA . THR A 1 285 ? 4.559 7.287 15.893 1.00 75.19 285 THR A CA 1
ATOM 2200 C C . THR A 1 285 ? 3.105 7.648 15.583 1.00 75.19 285 THR A C 1
ATOM 2202 O O . THR A 1 285 ? 2.709 7.632 14.418 1.00 75.19 285 THR A O 1
ATOM 2205 N N . PRO A 1 286 ? 2.292 8.054 16.580 1.00 71.88 286 PRO A N 1
ATOM 2206 C CA . PRO A 1 286 ? 0.940 8.567 16.338 1.00 71.88 286 PRO A CA 1
ATOM 2207 C C . PRO A 1 286 ? 0.942 9.978 15.719 1.00 71.88 286 PRO A C 1
ATOM 2209 O O . PRO A 1 286 ? -0.106 10.481 15.306 1.00 71.88 286 PRO A O 1
ATOM 2212 N N . ALA A 1 287 ? 2.106 10.631 15.632 1.00 76.19 287 ALA A N 1
ATOM 2213 C CA . ALA A 1 287 ? 2.236 11.990 15.132 1.00 76.19 287 ALA A CA 1
ATOM 2214 C C . ALA A 1 287 ? 1.842 12.085 13.648 1.00 76.19 287 ALA A C 1
ATOM 2216 O O . ALA A 1 287 ? 2.334 11.356 12.788 1.00 76.19 287 ALA A O 1
ATOM 2217 N N . ARG A 1 288 ? 0.960 13.038 13.328 1.00 82.75 288 ARG A N 1
ATOM 2218 C CA . ARG A 1 288 ? 0.492 13.283 11.950 1.00 82.75 288 ARG A CA 1
ATOM 2219 C C . ARG A 1 288 ? 1.522 14.015 11.082 1.00 82.75 288 ARG A C 1
ATOM 2221 O O . ARG A 1 288 ? 1.387 14.009 9.865 1.00 82.75 288 ARG A O 1
ATOM 2228 N N . GLY A 1 289 ? 2.522 14.659 11.691 1.00 83.44 289 GLY A N 1
ATOM 2229 C CA . GLY A 1 289 ? 3.536 15.449 10.983 1.00 83.44 289 GLY A CA 1
ATOM 2230 C C . GLY A 1 289 ? 4.357 14.615 10.000 1.00 83.44 289 GLY A C 1
ATOM 2231 O O . GLY A 1 289 ? 4.432 14.964 8.825 1.00 83.44 289 GLY A O 1
ATOM 2232 N N . TRP A 1 290 ? 4.875 13.471 10.457 1.00 87.50 290 TRP A N 1
ATOM 2233 C CA . TRP A 1 290 ? 5.659 12.551 9.627 1.00 87.50 290 TRP A CA 1
ATOM 2234 C C . TRP A 1 290 ? 4.866 12.010 8.437 1.00 87.50 290 TRP A C 1
ATOM 2236 O O . TRP A 1 290 ? 5.383 12.012 7.330 1.00 87.50 290 TRP A O 1
ATOM 2246 N N . LEU A 1 291 ? 3.591 11.651 8.634 1.00 88.31 291 LEU A N 1
ATOM 2247 C CA . LEU A 1 291 ? 2.723 11.182 7.546 1.00 88.31 291 LEU A CA 1
ATOM 2248 C C . LEU A 1 291 ? 2.424 12.261 6.496 1.00 88.31 291 LEU A C 1
ATOM 2250 O O . LEU A 1 291 ? 2.277 11.957 5.319 1.00 88.31 291 LEU A O 1
ATOM 2254 N N . LYS A 1 292 ? 2.314 13.533 6.899 1.00 89.44 292 LYS A N 1
ATOM 2255 C CA . LYS A 1 292 ? 2.159 14.632 5.932 1.00 89.44 292 LYS A CA 1
ATOM 2256 C C . LYS A 1 292 ? 3.432 14.816 5.117 1.00 89.44 292 LYS A C 1
ATOM 2258 O O . LYS A 1 292 ? 3.354 14.949 3.901 1.00 89.44 292 LYS A O 1
ATOM 2263 N N . LEU A 1 293 ? 4.582 14.823 5.792 1.00 90.06 293 LEU A N 1
ATOM 2264 C CA . LEU A 1 293 ? 5.881 14.957 5.142 1.00 90.06 293 LEU A CA 1
ATOM 2265 C C . LEU A 1 293 ? 6.116 13.810 4.153 1.00 90.06 293 LEU A C 1
ATOM 2267 O O . LEU A 1 293 ? 6.411 14.075 2.992 1.00 90.06 293 LEU A O 1
ATOM 2271 N N . SER A 1 294 ? 5.916 12.561 4.582 1.00 92.62 294 SER A N 1
ATOM 2272 C CA . SER A 1 294 ? 6.064 11.399 3.708 1.00 92.62 294 SER A CA 1
ATOM 2273 C C . SER A 1 294 ? 5.090 11.451 2.532 1.00 92.62 294 SER A C 1
ATOM 2275 O O . SER A 1 294 ? 5.509 11.231 1.404 1.00 92.62 294 SER A O 1
ATOM 2277 N N . GLY A 1 295 ? 3.830 11.849 2.743 1.00 93.38 295 GLY A N 1
ATOM 2278 C CA . GLY A 1 295 ? 2.861 12.019 1.655 1.00 93.38 295 GLY A CA 1
ATOM 2279 C C . GLY A 1 295 ? 3.308 13.017 0.576 1.00 93.38 295 GLY A C 1
ATOM 2280 O O . GLY A 1 295 ? 3.152 12.747 -0.617 1.00 93.38 295 GLY A O 1
ATOM 2281 N N . TYR A 1 296 ? 3.915 14.146 0.967 1.00 93.69 296 TYR A N 1
ATOM 2282 C CA . TYR A 1 296 ? 4.481 15.103 0.006 1.00 93.69 296 TYR A CA 1
ATOM 2283 C C . TYR A 1 296 ? 5.695 14.538 -0.738 1.00 93.69 296 TYR A C 1
ATOM 2285 O O . TYR A 1 296 ? 5.812 14.734 -1.947 1.00 93.69 296 TYR A O 1
ATOM 2293 N N . LEU A 1 297 ? 6.570 13.808 -0.043 1.00 94.19 297 LEU A N 1
ATOM 2294 C CA . LEU A 1 297 ? 7.741 13.170 -0.648 1.00 94.19 297 LEU A CA 1
ATOM 2295 C C . LEU A 1 297 ? 7.350 12.072 -1.652 1.00 94.19 297 LEU A C 1
ATOM 2297 O O . LEU A 1 297 ? 7.904 12.027 -2.749 1.00 94.19 297 LEU A O 1
ATOM 2301 N N . VAL A 1 298 ? 6.344 11.250 -1.337 1.00 96.88 298 VAL A N 1
ATOM 2302 C CA . VAL A 1 298 ? 5.797 10.248 -2.272 1.00 96.88 298 VAL A CA 1
ATOM 2303 C C . VAL A 1 298 ? 5.203 10.934 -3.501 1.00 96.88 298 VAL A C 1
ATOM 2305 O O . VAL A 1 298 ? 5.445 10.505 -4.625 1.00 96.88 298 VAL A O 1
ATOM 2308 N N . THR A 1 299 ? 4.484 12.046 -3.316 1.00 95.25 299 THR A N 1
ATOM 2309 C CA . THR A 1 299 ? 3.936 12.821 -4.443 1.00 95.25 299 THR A CA 1
ATOM 2310 C C . THR A 1 299 ? 5.049 13.355 -5.348 1.00 95.25 299 THR A C 1
ATOM 2312 O O . THR A 1 299 ? 4.937 13.290 -6.571 1.00 95.25 299 THR A O 1
ATOM 2315 N N . PHE A 1 300 ? 6.144 13.848 -4.764 1.00 95.62 300 PHE A N 1
ATOM 2316 C CA . PHE A 1 300 ? 7.321 14.273 -5.520 1.00 95.62 300 PHE A CA 1
ATOM 2317 C C . PHE A 1 300 ? 7.945 13.114 -6.315 1.00 95.62 300 PHE A C 1
ATOM 2319 O O . PHE A 1 300 ? 8.219 13.285 -7.502 1.00 95.62 300 PHE A O 1
ATOM 2326 N N . CYS A 1 301 ? 8.099 11.933 -5.704 1.00 96.06 301 CYS A N 1
ATOM 2327 C CA . CYS A 1 301 ? 8.587 10.735 -6.396 1.00 96.06 301 CYS A CA 1
ATOM 2328 C C . CYS A 1 301 ? 7.673 10.355 -7.571 1.00 96.06 301 CYS A C 1
ATOM 2330 O O . CYS A 1 301 ? 8.159 10.150 -8.680 1.00 96.06 301 CYS A O 1
ATOM 2332 N N . GLY A 1 302 ? 6.352 10.369 -7.370 1.00 95.62 302 GLY A N 1
ATOM 2333 C CA . GLY A 1 302 ? 5.375 10.091 -8.427 1.00 95.62 302 GLY A CA 1
ATOM 2334 C C . GLY A 1 302 ? 5.450 11.064 -9.598 1.00 95.62 302 GLY A C 1
ATOM 2335 O O . GLY A 1 302 ? 5.414 10.644 -10.755 1.00 95.62 302 GLY A O 1
ATOM 2336 N N . LEU A 1 303 ? 5.622 12.359 -9.326 1.00 96.12 303 LEU A N 1
ATOM 2337 C CA . LEU A 1 303 ? 5.817 13.364 -10.374 1.00 96.12 303 LEU A CA 1
ATOM 2338 C C . LEU A 1 303 ? 7.141 13.161 -11.120 1.00 96.12 303 LEU A C 1
ATOM 2340 O O . LEU A 1 303 ? 7.172 13.272 -12.344 1.00 96.12 303 LEU A O 1
ATOM 2344 N N . PHE A 1 304 ? 8.220 12.822 -10.414 1.00 95.56 304 PHE A N 1
ATOM 2345 C CA . PHE A 1 304 ? 9.506 12.528 -11.041 1.00 95.56 304 PHE A CA 1
ATOM 2346 C C . PHE A 1 304 ? 9.419 11.284 -11.942 1.00 95.56 304 PHE A C 1
ATOM 2348 O O . PHE A 1 304 ? 9.808 11.335 -13.111 1.00 95.56 304 PHE A O 1
ATOM 2355 N N . SER A 1 305 ? 8.839 10.191 -11.435 1.00 95.81 305 SER A N 1
ATOM 2356 C CA . SER A 1 305 ? 8.559 8.964 -12.190 1.00 95.81 305 SER A CA 1
ATOM 2357 C C . SER A 1 305 ? 7.713 9.246 -13.433 1.00 95.81 305 SER A C 1
ATOM 2359 O O . SER A 1 305 ? 8.003 8.726 -14.510 1.00 95.81 305 SER A O 1
ATOM 2361 N N . LEU A 1 306 ? 6.703 10.115 -13.318 1.00 95.69 306 LEU A N 1
ATOM 2362 C CA . LEU A 1 306 ? 5.842 10.511 -14.430 1.00 95.69 306 LEU A CA 1
ATOM 2363 C C . LEU A 1 306 ? 6.616 11.256 -15.528 1.00 95.69 306 LEU A C 1
ATOM 2365 O O . LEU A 1 306 ? 6.404 10.992 -16.714 1.00 95.69 306 LEU A O 1
ATOM 2369 N N . VAL A 1 307 ? 7.528 12.156 -15.151 1.00 95.56 307 VAL A N 1
ATOM 2370 C CA . VAL A 1 307 ? 8.392 12.881 -16.098 1.00 95.56 307 VAL A CA 1
ATOM 2371 C C . VAL A 1 307 ? 9.316 11.909 -16.835 1.00 95.56 307 VAL A C 1
ATOM 2373 O O . VAL A 1 307 ? 9.390 11.955 -18.063 1.00 95.56 307 VAL A O 1
ATOM 2376 N N . VAL A 1 308 ? 9.965 10.986 -16.115 1.00 93.94 308 VAL A N 1
ATOM 2377 C CA . VAL A 1 308 ? 10.835 9.960 -16.720 1.00 93.94 308 VAL A CA 1
ATOM 2378 C C . VAL A 1 308 ? 10.042 9.037 -17.650 1.00 93.94 308 VAL A C 1
ATOM 2380 O O . VAL A 1 308 ? 10.477 8.776 -18.771 1.00 93.94 308 VAL A O 1
ATOM 2383 N N . GLY A 1 309 ? 8.864 8.578 -17.223 1.00 93.31 309 GLY A N 1
ATOM 2384 C CA . GLY A 1 309 ? 7.986 7.735 -18.037 1.00 93.31 309 GLY A CA 1
ATOM 2385 C C . GLY A 1 309 ? 7.537 8.436 -19.318 1.00 93.31 309 GLY A C 1
ATOM 2386 O O . GLY A 1 309 ? 7.594 7.848 -20.394 1.00 93.31 309 GLY A O 1
ATOM 2387 N N . THR A 1 310 ? 7.187 9.720 -19.225 1.00 93.56 310 THR A N 1
ATOM 2388 C CA . THR A 1 310 ? 6.789 10.530 -20.386 1.00 93.56 310 THR A CA 1
ATOM 2389 C C . THR A 1 310 ? 7.955 10.757 -21.345 1.00 93.56 310 THR A C 1
ATOM 2391 O O . THR A 1 310 ? 7.766 10.677 -22.555 1.00 93.56 310 THR A O 1
ATOM 2394 N N . TYR A 1 311 ? 9.172 10.971 -20.835 1.00 92.75 311 TYR A N 1
ATOM 2395 C CA . TYR A 1 311 ? 10.370 11.062 -21.673 1.00 92.75 311 TYR A CA 1
ATOM 2396 C C . TYR A 1 311 ? 10.616 9.766 -22.461 1.00 92.75 311 TYR A C 1
ATOM 2398 O O . TYR A 1 311 ? 10.815 9.807 -23.674 1.00 92.75 311 TYR A O 1
ATOM 2406 N N . LEU A 1 312 ? 10.541 8.610 -21.790 1.00 91.38 312 LEU A N 1
ATOM 2407 C CA . LEU A 1 312 ? 10.687 7.299 -22.431 1.00 91.38 312 LEU A CA 1
ATOM 2408 C C . LEU A 1 312 ? 9.569 7.017 -23.439 1.00 91.38 312 LEU A C 1
ATOM 2410 O O . LEU A 1 312 ? 9.822 6.446 -24.496 1.00 91.38 312 LEU A O 1
ATOM 2414 N N . TRP A 1 313 ? 8.342 7.443 -23.143 1.00 91.88 313 TRP A N 1
ATOM 2415 C CA . TRP A 1 313 ? 7.233 7.342 -24.083 1.00 91.88 313 TRP A CA 1
ATOM 2416 C C . TRP A 1 313 ? 7.472 8.194 -25.335 1.00 91.88 313 TRP A C 1
ATOM 2418 O O . TRP A 1 313 ? 7.328 7.690 -26.444 1.00 91.88 313 TRP A O 1
ATOM 2428 N N . VAL A 1 314 ? 7.921 9.446 -25.199 1.00 90.88 314 VAL A N 1
ATOM 2429 C CA . VAL A 1 314 ? 8.266 10.290 -26.359 1.00 90.88 314 VAL A CA 1
ATOM 2430 C C . VAL A 1 314 ? 9.373 9.654 -27.208 1.00 90.88 314 VAL A C 1
ATOM 2432 O O . VAL A 1 314 ? 9.287 9.692 -28.435 1.00 90.88 314 VAL A O 1
ATOM 2435 N N . LEU A 1 315 ? 10.361 9.005 -26.581 1.00 87.31 315 LEU A N 1
ATOM 2436 C CA . LEU A 1 315 ? 11.435 8.283 -27.275 1.00 87.31 315 LEU A CA 1
ATOM 2437 C C . LEU A 1 315 ? 10.896 7.229 -28.263 1.00 87.31 315 LEU A C 1
ATOM 2439 O O . LEU A 1 315 ? 11.469 7.025 -29.336 1.00 87.31 315 LEU A O 1
ATOM 2443 N N . THR A 1 316 ? 9.768 6.580 -27.947 1.00 88.56 316 THR A N 1
ATOM 2444 C CA . THR A 1 316 ? 9.142 5.587 -28.846 1.00 88.56 316 THR A CA 1
ATOM 2445 C C . THR A 1 316 ? 8.700 6.186 -30.177 1.00 88.56 316 THR A C 1
ATOM 2447 O O . THR A 1 316 ? 8.820 5.547 -31.221 1.00 88.56 316 THR A O 1
ATOM 2450 N N . LEU A 1 317 ? 8.273 7.451 -30.174 1.00 89.38 317 LEU A N 1
ATOM 2451 C CA . LEU A 1 317 ? 7.793 8.134 -31.375 1.00 89.38 317 LEU A CA 1
ATOM 2452 C C . LEU A 1 317 ? 8.936 8.465 -32.347 1.00 89.38 317 LEU A C 1
ATOM 2454 O O . LEU A 1 317 ? 8.713 8.536 -33.556 1.00 89.38 317 LEU A O 1
ATOM 2458 N N . THR A 1 318 ? 10.160 8.646 -31.842 1.00 88.69 318 THR A N 1
ATOM 2459 C CA . THR A 1 318 ? 11.335 9.032 -32.645 1.00 88.69 318 THR A CA 1
ATOM 2460 C C . THR A 1 318 ? 12.354 7.906 -32.829 1.00 88.69 318 THR A C 1
ATOM 2462 O O . THR A 1 318 ? 13.348 8.086 -33.540 1.00 88.69 318 THR A O 1
ATOM 2465 N N . THR A 1 319 ? 12.076 6.713 -32.288 1.00 86.88 319 THR A N 1
ATOM 2466 C CA . THR A 1 319 ? 12.998 5.565 -32.251 1.00 86.88 319 THR A CA 1
ATOM 2467 C C . THR A 1 319 ? 13.601 5.240 -33.619 1.00 86.88 319 THR A C 1
ATOM 2469 O O . THR A 1 319 ? 14.812 5.059 -33.729 1.00 86.88 319 THR A O 1
ATOM 2472 N N . LYS A 1 320 ? 12.802 5.245 -34.696 1.00 88.12 320 LYS A N 1
ATOM 2473 C CA . LYS A 1 320 ? 13.293 4.944 -36.054 1.00 88.12 320 LYS A CA 1
ATOM 2474 C C . LYS A 1 320 ? 14.398 5.904 -36.514 1.00 88.12 320 LYS A C 1
ATOM 2476 O O . LYS A 1 320 ? 15.373 5.465 -37.124 1.00 88.12 320 LYS A O 1
ATOM 2481 N N . ALA A 1 321 ? 14.241 7.203 -36.261 1.00 89.19 321 ALA A N 1
ATOM 2482 C CA . ALA A 1 321 ? 15.189 8.223 -36.705 1.00 89.19 321 ALA A CA 1
ATOM 2483 C C . ALA A 1 321 ? 16.423 8.282 -35.795 1.00 89.19 321 ALA A C 1
ATOM 2485 O O . ALA A 1 321 ? 17.551 8.333 -36.287 1.00 89.19 321 ALA A O 1
ATOM 2486 N N . ASP A 1 322 ? 16.220 8.230 -34.479 1.00 88.44 322 ASP A N 1
ATOM 2487 C CA . ASP A 1 322 ? 17.308 8.354 -33.508 1.00 88.44 322 ASP A CA 1
ATOM 2488 C C . ASP A 1 322 ? 18.183 7.102 -33.452 1.00 88.44 322 ASP A C 1
ATOM 2490 O O . ASP A 1 322 ? 19.408 7.211 -33.383 1.00 88.44 322 ASP A O 1
ATOM 2494 N N . PHE A 1 323 ? 17.593 5.912 -33.593 1.00 90.19 323 PHE A N 1
ATOM 2495 C CA . PHE A 1 323 ? 18.372 4.681 -33.703 1.00 90.19 323 PHE A CA 1
ATOM 2496 C C . PHE A 1 323 ? 19.198 4.637 -34.998 1.00 90.19 323 PHE A C 1
ATOM 2498 O O . PHE A 1 323 ? 20.300 4.100 -34.996 1.00 90.19 323 PHE A O 1
ATOM 2505 N N . GLY A 1 324 ? 18.752 5.284 -36.081 1.00 90.06 324 GLY A N 1
ATOM 2506 C CA . GLY A 1 324 ? 19.543 5.391 -37.313 1.00 90.06 324 GLY A CA 1
ATOM 2507 C C . GLY A 1 324 ? 20.860 6.148 -37.128 1.00 90.06 324 GLY A C 1
ATOM 2508 O O . GLY A 1 324 ? 21.874 5.778 -37.717 1.00 90.06 324 GLY A O 1
ATOM 2509 N N . LYS A 1 325 ? 20.880 7.166 -36.258 1.00 90.88 325 LYS A N 1
ATOM 2510 C CA . LYS A 1 325 ? 22.112 7.888 -35.897 1.00 90.88 325 LYS A CA 1
ATOM 2511 C C . LYS A 1 325 ? 23.064 6.987 -35.111 1.00 90.88 325 LYS A C 1
ATOM 2513 O O . LYS A 1 325 ? 24.263 6.987 -35.373 1.00 90.88 325 LYS A O 1
ATOM 2518 N N . LEU A 1 326 ? 22.522 6.197 -34.182 1.00 90.69 326 LEU A N 1
ATOM 2519 C CA . LEU A 1 326 ? 23.300 5.229 -33.410 1.00 90.69 326 LEU A CA 1
ATOM 2520 C C . LEU A 1 326 ? 23.838 4.092 -34.275 1.00 90.69 326 LEU A C 1
ATOM 2522 O O . LEU A 1 326 ? 24.969 3.676 -34.067 1.00 90.69 326 LEU A O 1
ATOM 2526 N N . TRP A 1 327 ? 23.057 3.625 -35.252 1.00 90.56 327 TRP A N 1
ATOM 2527 C CA . TRP A 1 327 ? 23.481 2.614 -36.216 1.00 90.56 327 TRP A CA 1
ATOM 2528 C C . TRP A 1 327 ? 24.731 3.068 -36.968 1.00 90.56 327 TRP A C 1
ATOM 2530 O O . TRP A 1 327 ? 25.721 2.347 -37.000 1.00 90.56 327 TRP A O 1
ATOM 2540 N N . ILE A 1 328 ? 24.710 4.284 -37.523 1.00 90.38 328 ILE A N 1
ATOM 2541 C CA . ILE A 1 328 ? 25.838 4.845 -38.286 1.00 90.38 328 ILE A CA 1
ATOM 2542 C C . ILE A 1 328 ? 27.079 5.026 -37.404 1.00 90.38 328 ILE A C 1
ATOM 2544 O O . ILE A 1 328 ? 28.193 4.825 -37.875 1.00 90.38 328 ILE A O 1
ATOM 2548 N N . ALA A 1 329 ? 26.889 5.400 -36.138 1.00 91.38 329 ALA A N 1
ATOM 2549 C CA . ALA A 1 329 ? 27.975 5.586 -35.180 1.00 91.38 329 ALA A CA 1
ATOM 2550 C C . ALA A 1 329 ? 28.484 4.276 -34.544 1.00 91.38 329 ALA A C 1
ATOM 2552 O O . ALA A 1 329 ? 29.475 4.313 -33.819 1.00 91.38 329 ALA A O 1
ATOM 2553 N N . ALA A 1 330 ? 27.801 3.146 -34.751 1.00 90.50 330 ALA A N 1
ATOM 2554 C CA . ALA A 1 330 ? 28.183 1.862 -34.176 1.00 90.50 330 ALA A CA 1
ATOM 2555 C C . ALA A 1 330 ? 29.364 1.233 -34.927 1.00 90.50 330 ALA A C 1
ATOM 2557 O O . ALA A 1 330 ? 29.494 1.392 -36.141 1.00 90.50 330 ALA A O 1
ATOM 2558 N N . ASP A 1 331 ? 30.187 0.470 -34.206 1.00 92.12 331 ASP A N 1
ATOM 2559 C CA . ASP A 1 331 ? 31.305 -0.259 -34.802 1.00 92.12 331 ASP A CA 1
ATOM 2560 C C . ASP A 1 331 ? 30.820 -1.275 -35.856 1.00 92.12 331 ASP A C 1
ATOM 2562 O O . ASP A 1 331 ? 29.757 -1.885 -35.677 1.00 92.12 331 ASP A O 1
ATOM 2566 N N . PRO A 1 332 ? 31.599 -1.531 -36.926 1.00 91.19 332 PRO A N 1
ATOM 2567 C CA . PRO A 1 332 ? 31.206 -2.459 -37.991 1.00 91.19 332 PRO A CA 1
ATOM 2568 C C . PRO A 1 332 ? 30.859 -3.869 -37.496 1.00 91.19 332 PRO A C 1
ATOM 2570 O O . PRO A 1 332 ? 29.920 -4.484 -37.994 1.00 91.19 332 PRO A O 1
ATOM 2573 N N . SER A 1 333 ? 31.557 -4.361 -36.468 1.00 91.00 333 SER A N 1
ATOM 2574 C CA . SER A 1 333 ? 31.272 -5.662 -35.846 1.00 91.00 333 SER A CA 1
ATOM 2575 C C . SER A 1 333 ? 29.904 -5.701 -35.154 1.00 91.00 333 SER A C 1
ATOM 2577 O O . SER A 1 333 ? 29.223 -6.722 -35.158 1.00 91.00 333 SER A O 1
ATOM 2579 N N . VAL A 1 334 ? 29.462 -4.578 -34.583 1.00 92.19 334 VAL A N 1
ATOM 2580 C CA . VAL A 1 334 ? 28.148 -4.453 -33.937 1.00 92.19 334 VAL A CA 1
ATOM 2581 C C . VAL A 1 334 ? 27.046 -4.372 -34.998 1.00 92.19 334 VAL A C 1
ATOM 2583 O O . VAL A 1 334 ? 25.978 -4.962 -34.819 1.00 92.19 334 VAL A O 1
ATOM 2586 N N . GLN A 1 335 ? 27.309 -3.695 -36.120 1.00 91.94 335 GLN A N 1
ATOM 2587 C CA . GLN A 1 335 ? 26.403 -3.656 -37.274 1.00 91.94 335 GLN A CA 1
ATOM 2588 C C . GLN A 1 335 ? 26.199 -5.053 -37.881 1.00 91.94 335 GLN A C 1
ATOM 2590 O O . GLN A 1 335 ? 25.055 -5.454 -38.087 1.00 91.94 335 GLN A O 1
ATOM 2595 N N . GLU A 1 336 ? 27.274 -5.822 -38.079 1.00 92.81 336 GLU A N 1
ATOM 2596 C CA . GLU A 1 336 ? 27.236 -7.208 -38.577 1.00 92.81 336 GLU A CA 1
ATOM 2597 C C . GLU A 1 336 ? 26.379 -8.130 -37.689 1.00 92.81 336 GLU A C 1
ATOM 2599 O O . GLU A 1 336 ? 25.508 -8.858 -38.179 1.00 92.81 336 GLU A O 1
ATOM 2604 N N . LEU A 1 337 ? 26.562 -8.062 -36.364 1.00 93.06 337 LEU A N 1
ATOM 2605 C CA . LEU A 1 337 ? 25.765 -8.845 -35.413 1.00 93.06 337 LEU A CA 1
ATOM 2606 C C . LEU A 1 337 ? 24.267 -8.537 -35.540 1.00 93.06 337 LEU A C 1
ATOM 2608 O O . LEU A 1 337 ? 23.437 -9.450 -35.538 1.00 93.06 337 LEU A O 1
ATOM 2612 N N . MET A 1 338 ? 23.906 -7.256 -35.665 1.00 92.44 338 MET A N 1
ATOM 2613 C CA . MET A 1 338 ? 22.510 -6.840 -35.820 1.00 92.44 338 MET A CA 1
ATOM 2614 C C . MET A 1 338 ? 21.931 -7.229 -37.187 1.00 92.44 338 MET A C 1
ATOM 2616 O O . MET A 1 338 ? 20.802 -7.715 -37.235 1.00 92.44 338 MET A O 1
ATOM 2620 N N . GLN A 1 339 ? 22.684 -7.066 -38.281 1.00 92.38 339 GLN A N 1
ATOM 2621 C CA . GLN A 1 339 ? 22.276 -7.504 -39.625 1.00 92.38 339 GLN A CA 1
ATOM 2622 C C . GLN A 1 339 ? 21.944 -9.000 -39.640 1.00 92.38 339 GLN A C 1
ATOM 2624 O O . GLN A 1 339 ? 20.884 -9.411 -40.124 1.00 92.38 339 GLN A O 1
ATOM 2629 N N . THR A 1 340 ? 22.809 -9.802 -39.013 1.00 92.06 340 THR A N 1
ATOM 2630 C CA . THR A 1 340 ? 22.632 -11.251 -38.894 1.00 92.06 340 THR A CA 1
ATOM 2631 C C . THR A 1 340 ? 21.412 -11.613 -38.047 1.00 92.06 340 THR A C 1
ATOM 2633 O O . THR A 1 340 ? 20.607 -12.450 -38.455 1.00 92.06 340 THR A O 1
ATOM 2636 N N . ALA A 1 341 ? 21.225 -10.964 -36.894 1.00 92.62 341 ALA A N 1
ATOM 2637 C CA . ALA A 1 341 ? 20.123 -11.279 -35.982 1.00 92.62 341 ALA A CA 1
ATOM 2638 C C . ALA A 1 341 ? 18.740 -10.853 -36.505 1.00 92.62 341 ALA A C 1
ATOM 2640 O O . ALA A 1 341 ? 17.758 -11.558 -36.281 1.00 92.62 341 ALA A O 1
ATOM 2641 N N . PHE A 1 342 ? 18.645 -9.714 -37.196 1.00 92.69 342 PHE A N 1
ATOM 2642 C CA . PHE A 1 342 ? 17.374 -9.171 -37.694 1.00 92.69 342 PHE A CA 1
ATOM 2643 C C . PHE A 1 342 ? 17.081 -9.515 -39.164 1.00 92.69 342 PHE A C 1
ATOM 2645 O O . PHE A 1 342 ? 16.012 -9.147 -39.671 1.00 92.69 342 PHE A O 1
ATOM 2652 N N . GLN A 1 343 ? 17.990 -10.250 -39.821 1.00 92.62 343 GLN A N 1
ATOM 2653 C CA . GLN A 1 343 ? 17.897 -10.684 -41.219 1.00 92.62 343 GLN A CA 1
ATOM 2654 C C . GLN A 1 343 ? 17.580 -9.507 -42.150 1.00 92.62 343 GLN A C 1
ATOM 2656 O O . GLN A 1 343 ? 16.499 -9.408 -42.742 1.00 92.62 343 GLN A O 1
ATOM 2661 N N . CYS A 1 344 ? 18.499 -8.549 -42.189 1.00 92.88 344 CYS A N 1
ATOM 2662 C CA . CYS A 1 344 ? 18.332 -7.293 -42.906 1.00 92.88 344 CYS A CA 1
ATOM 2663 C C . CYS A 1 344 ? 19.685 -6.734 -43.361 1.00 92.88 344 CYS A C 1
ATOM 2665 O O . CYS A 1 344 ? 20.716 -7.041 -42.769 1.00 92.88 344 CYS A O 1
ATOM 2667 N N . CYS A 1 345 ? 19.666 -5.893 -44.396 1.00 92.94 345 CYS A N 1
ATOM 2668 C CA . CYS A 1 345 ? 20.852 -5.197 -44.905 1.00 92.94 345 CYS A CA 1
ATOM 2669 C C . CYS A 1 345 ? 20.618 -3.688 -44.844 1.00 92.94 345 CYS A C 1
ATOM 2671 O O . CYS A 1 345 ? 19.496 -3.235 -45.064 1.00 92.94 345 CYS A O 1
ATOM 2673 N N . GLY A 1 346 ? 21.657 -2.900 -44.558 1.00 89.56 346 GLY A N 1
ATOM 2674 C CA . GLY A 1 346 ? 21.535 -1.444 -44.419 1.00 89.56 346 GLY A CA 1
ATOM 2675 C C . GLY A 1 346 ? 20.528 -1.043 -43.331 1.00 89.56 346 GLY A C 1
ATOM 2676 O O . GLY A 1 346 ? 20.057 -1.878 -42.566 1.00 89.56 346 GLY A O 1
ATOM 2677 N N . TYR A 1 347 ? 20.160 0.236 -43.236 1.00 90.88 347 TYR A N 1
ATOM 2678 C CA . TYR A 1 347 ? 19.216 0.696 -42.204 1.00 90.88 347 TYR A CA 1
ATOM 2679 C C . TYR A 1 347 ? 17.914 1.229 -42.799 1.00 90.88 347 TYR A C 1
ATOM 2681 O O . TYR A 1 347 ? 16.873 0.582 -42.675 1.00 90.88 347 TYR A O 1
ATOM 2689 N N . PHE A 1 348 ? 17.949 2.387 -43.464 1.00 88.94 348 PHE A N 1
ATOM 2690 C CA . PHE A 1 348 ? 16.753 3.000 -44.052 1.00 88.94 348 PHE A CA 1
ATOM 2691 C C . PHE A 1 348 ? 16.276 2.247 -45.292 1.00 88.94 348 PHE A C 1
ATOM 2693 O O . PHE A 1 348 ? 15.075 2.119 -45.518 1.00 88.94 348 PHE A O 1
ATOM 2700 N N . ASN A 1 349 ? 17.229 1.743 -46.068 1.00 87.62 349 ASN A N 1
ATOM 2701 C CA . ASN A 1 349 ? 17.012 0.848 -47.191 1.00 87.62 349 ASN A CA 1
ATOM 2702 C C . ASN A 1 349 ? 18.170 -0.159 -47.247 1.00 87.62 349 ASN A C 1
ATOM 2704 O O . ASN A 1 349 ? 19.171 0.017 -46.550 1.00 87.62 349 ASN A O 1
ATOM 2708 N N . SER A 1 350 ? 18.074 -1.165 -48.110 1.00 85.62 350 SER A N 1
ATOM 2709 C CA . SER A 1 350 ? 19.031 -2.277 -48.190 1.00 85.62 350 SER A CA 1
ATOM 2710 C C . SER A 1 350 ? 20.461 -1.869 -48.556 1.00 85.62 350 SER A C 1
ATOM 2712 O O . SER A 1 350 ? 21.398 -2.646 -48.406 1.00 85.62 350 SER A O 1
ATOM 2714 N N . THR A 1 351 ? 20.631 -0.631 -49.022 1.00 83.31 351 THR A N 1
ATOM 2715 C CA . THR A 1 351 ? 21.896 -0.050 -49.483 1.00 83.31 351 THR A CA 1
ATOM 2716 C C . THR A 1 351 ? 22.277 1.254 -48.772 1.00 83.31 351 THR A C 1
ATOM 2718 O O . THR A 1 351 ? 23.335 1.806 -49.064 1.00 83.31 351 THR A O 1
ATOM 2721 N N . SER A 1 352 ? 21.442 1.778 -47.862 1.00 82.69 352 SER A N 1
ATOM 2722 C CA . SER A 1 352 ? 21.670 3.082 -47.220 1.00 82.69 352 SER A CA 1
ATOM 2723 C C . SER A 1 352 ? 21.307 3.075 -45.729 1.00 82.69 352 SER A C 1
ATOM 2725 O O . SER A 1 352 ? 20.153 2.774 -45.387 1.00 82.69 352 SER A O 1
ATOM 2727 N N . PRO A 1 353 ? 22.240 3.435 -44.819 1.00 84.31 353 PRO A N 1
ATOM 2728 C CA . PRO A 1 353 ? 23.692 3.566 -45.009 1.00 84.31 353 PRO A CA 1
ATOM 2729 C C . PRO A 1 353 ? 24.316 2.242 -45.491 1.00 84.31 353 PRO A C 1
ATOM 2731 O O . PRO A 1 353 ? 23.640 1.212 -45.485 1.00 84.31 353 PRO A O 1
ATOM 2734 N N . ALA A 1 354 ? 25.567 2.287 -45.963 1.00 83.06 354 ALA A N 1
ATOM 2735 C CA . ALA A 1 354 ? 26.242 1.118 -46.531 1.00 83.06 354 ALA A CA 1
ATOM 2736 C C . ALA A 1 354 ? 26.204 -0.067 -45.549 1.00 83.06 354 ALA A C 1
ATOM 2738 O O . ALA A 1 354 ? 26.496 0.100 -44.366 1.00 83.06 354 ALA A O 1
ATOM 2739 N N . PHE A 1 355 ? 25.799 -1.238 -46.043 1.00 85.00 355 PHE A N 1
ATOM 2740 C CA . PHE A 1 355 ? 25.761 -2.467 -45.254 1.00 85.00 355 PHE A CA 1
ATOM 2741 C C . PHE A 1 355 ? 27.171 -3.038 -45.092 1.00 85.00 355 PHE A C 1
ATOM 2743 O O . PHE A 1 355 ? 28.027 -2.852 -45.961 1.00 85.00 355 PHE A O 1
ATOM 2750 N N . ILE A 1 356 ? 27.399 -3.758 -43.998 1.00 90.50 356 ILE A N 1
ATOM 2751 C CA . ILE A 1 356 ? 28.629 -4.523 -43.801 1.00 90.50 356 ILE A CA 1
ATOM 2752 C C . ILE A 1 356 ? 28.487 -5.859 -44.527 1.00 90.50 356 ILE A C 1
ATOM 2754 O O . ILE A 1 356 ? 27.439 -6.501 -44.452 1.00 90.50 356 ILE A O 1
ATOM 2758 N N . THR A 1 357 ? 29.517 -6.254 -45.275 1.00 88.94 357 THR A N 1
ATOM 2759 C CA . THR A 1 357 ? 29.533 -7.529 -45.997 1.00 88.94 357 THR A CA 1
ATOM 2760 C C . THR A 1 357 ? 29.655 -8.676 -45.005 1.00 88.94 357 THR A C 1
ATOM 2762 O O . THR A 1 357 ? 30.715 -8.864 -44.412 1.00 88.94 357 THR A O 1
ATOM 2765 N N . ASP A 1 358 ? 28.578 -9.434 -44.851 1.00 86.75 358 ASP A N 1
ATOM 2766 C CA . ASP A 1 358 ? 28.470 -10.579 -43.951 1.00 86.75 358 ASP A CA 1
ATOM 2767 C C . ASP A 1 358 ? 27.778 -11.757 -44.667 1.00 86.75 358 ASP A C 1
ATOM 2769 O O . ASP A 1 358 ? 27.518 -11.721 -45.876 1.00 86.75 358 ASP A O 1
ATOM 2773 N N . VAL A 1 359 ? 27.472 -12.826 -43.929 1.00 86.31 359 VAL A N 1
ATOM 2774 C CA . VAL A 1 359 ? 26.771 -14.001 -44.476 1.00 86.31 359 VAL A CA 1
ATOM 2775 C C . VAL A 1 359 ? 25.336 -13.706 -44.938 1.00 86.31 359 VAL A C 1
ATOM 2777 O O . VAL A 1 359 ? 24.815 -14.448 -45.769 1.00 86.31 359 VAL A O 1
ATOM 2780 N N . GLN A 1 360 ? 24.689 -12.651 -44.430 1.00 88.06 360 GLN A N 1
ATOM 2781 C CA . GLN A 1 360 ? 23.345 -12.233 -44.853 1.00 88.06 360 GLN A CA 1
ATOM 2782 C C . GLN A 1 360 ? 23.382 -11.325 -46.088 1.00 88.06 360 GLN A C 1
ATOM 2784 O O . GLN A 1 360 ? 22.510 -11.414 -46.955 1.00 88.06 360 GLN A O 1
ATOM 2789 N N . CYS A 1 361 ? 24.404 -10.479 -46.192 1.00 89.88 361 CYS A N 1
ATOM 2790 C CA . CYS A 1 361 ? 24.585 -9.465 -47.222 1.00 89.88 361 CYS A CA 1
ATOM 2791 C C . CYS A 1 361 ? 25.937 -9.667 -47.948 1.00 89.88 361 CYS A C 1
ATOM 2793 O O . CYS A 1 361 ? 26.801 -8.787 -47.896 1.00 89.88 361 CYS A O 1
ATOM 2795 N N . PRO A 1 362 ? 26.152 -10.796 -48.661 1.00 89.81 362 PRO A N 1
ATOM 2796 C CA . PRO A 1 362 ? 27.459 -11.135 -49.240 1.00 89.81 362 PRO A CA 1
ATOM 2797 C C . PRO A 1 362 ? 27.829 -10.283 -50.463 1.00 89.81 362 PRO A C 1
ATOM 2799 O O . PRO A 1 362 ? 28.995 -10.181 -50.831 1.00 89.81 362 PRO A O 1
ATOM 2802 N N . SER A 1 363 ? 26.839 -9.690 -51.135 1.00 89.75 363 SER A N 1
ATOM 2803 C CA . SER A 1 363 ? 27.048 -8.812 -52.289 1.00 89.75 363 SER A CA 1
ATOM 2804 C C . SER A 1 363 ? 25.946 -7.753 -52.381 1.00 89.75 363 SER A C 1
ATOM 2806 O O . SER A 1 363 ? 24.843 -7.986 -51.881 1.00 89.75 363 SER A O 1
ATOM 2808 N N . PRO A 1 364 ? 26.178 -6.622 -53.077 1.00 86.06 364 PRO A N 1
ATOM 2809 C CA . PRO A 1 364 ? 25.138 -5.617 -53.317 1.00 86.06 364 PRO A CA 1
ATOM 2810 C C . PRO A 1 364 ? 23.889 -6.175 -54.012 1.00 86.06 364 PRO A C 1
ATOM 2812 O O . PRO A 1 364 ? 22.779 -5.736 -53.721 1.00 86.06 364 PRO A O 1
ATOM 2815 N N . ALA A 1 365 ? 24.055 -7.174 -54.887 1.00 85.94 365 ALA A N 1
ATOM 2816 C CA . ALA A 1 365 ? 22.943 -7.842 -55.559 1.00 85.94 365 ALA A CA 1
ATOM 2817 C C . ALA A 1 365 ? 22.104 -8.691 -54.588 1.00 85.94 365 ALA A C 1
ATOM 2819 O O . ALA A 1 365 ? 20.878 -8.649 -54.643 1.00 85.94 365 ALA A O 1
ATOM 2820 N N . ALA A 1 366 ? 22.753 -9.416 -53.670 1.00 86.69 366 ALA A N 1
ATOM 2821 C CA . ALA A 1 366 ? 22.064 -10.178 -52.629 1.00 86.69 366 ALA A CA 1
ATOM 2822 C C . ALA A 1 366 ? 21.395 -9.255 -51.594 1.00 86.69 366 ALA A C 1
ATOM 2824 O O . ALA A 1 366 ? 20.257 -9.495 -51.200 1.00 86.69 366 ALA A O 1
ATOM 2825 N N . ALA A 1 367 ? 22.063 -8.162 -51.210 1.00 86.94 367 ALA A N 1
ATOM 2826 C CA . ALA A 1 367 ? 21.529 -7.179 -50.272 1.00 86.94 367 ALA A CA 1
ATOM 2827 C C . ALA A 1 367 ? 20.282 -6.467 -50.818 1.00 86.94 367 ALA A C 1
ATOM 2829 O O . ALA A 1 367 ? 19.339 -6.236 -50.070 1.00 86.94 367 ALA A O 1
ATOM 2830 N N . ALA A 1 368 ? 20.221 -6.179 -52.123 1.00 86.19 368 ALA A N 1
ATOM 2831 C CA . ALA A 1 368 ? 19.056 -5.552 -52.754 1.00 86.19 368 ALA A CA 1
ATOM 2832 C C . ALA A 1 368 ? 17.765 -6.396 -52.677 1.00 86.19 368 ALA A C 1
ATOM 2834 O O . ALA A 1 368 ? 16.675 -5.843 -52.809 1.00 86.19 368 ALA A O 1
ATOM 2835 N N . LEU A 1 369 ? 17.875 -7.713 -52.450 1.00 88.12 369 LEU A N 1
ATOM 2836 C CA . LEU A 1 369 ? 16.733 -8.612 -52.235 1.00 88.12 369 LEU A CA 1
ATOM 2837 C C . LEU A 1 369 ? 16.272 -8.657 -50.770 1.00 88.12 369 LEU A C 1
ATOM 2839 O O . LEU A 1 369 ? 15.186 -9.159 -50.483 1.00 88.12 369 LEU A O 1
ATOM 2843 N N . GLN A 1 370 ? 17.085 -8.144 -49.845 1.00 88.00 370 GLN A N 1
ATOM 2844 C CA . GLN A 1 370 ? 16.756 -8.061 -48.426 1.00 88.00 370 GLN A CA 1
ATOM 2845 C C . GLN A 1 370 ? 16.023 -6.759 -48.106 1.00 88.00 370 GLN A C 1
ATOM 2847 O O . GLN A 1 370 ? 16.040 -5.802 -48.877 1.00 88.00 370 GLN A O 1
ATOM 2852 N N . ARG A 1 371 ? 15.384 -6.704 -46.936 1.00 90.81 371 ARG A N 1
ATOM 2853 C CA . ARG A 1 371 ? 14.759 -5.484 -46.396 1.00 90.81 371 ARG A CA 1
ATOM 2854 C C . ARG A 1 371 ? 15.756 -4.663 -45.570 1.00 90.81 371 ARG A C 1
ATOM 2856 O O . ARG A 1 371 ? 16.663 -5.225 -44.958 1.00 90.81 371 ARG A O 1
ATOM 2863 N N . GLY A 1 372 ? 15.527 -3.352 -45.481 1.00 91.38 372 GLY A N 1
ATOM 2864 C CA . GLY A 1 372 ? 16.260 -2.460 -44.574 1.00 91.38 372 GLY A CA 1
ATOM 2865 C C . GLY A 1 372 ? 16.066 -2.818 -43.095 1.00 91.38 372 GLY A C 1
ATOM 2866 O O . GLY A 1 372 ? 14.960 -3.198 -42.691 1.00 91.38 372 GLY A O 1
ATOM 2867 N N . CYS A 1 373 ? 17.105 -2.659 -42.267 1.00 92.19 373 CYS A N 1
ATOM 2868 C CA . CYS A 1 373 ? 17.038 -2.999 -40.841 1.00 92.19 373 CYS A CA 1
ATOM 2869 C C . CYS A 1 373 ? 16.123 -2.095 -40.001 1.00 92.19 373 CYS A C 1
ATOM 2871 O O . CYS A 1 373 ? 15.710 -2.498 -38.914 1.00 92.19 373 CYS A O 1
ATOM 2873 N N . ALA A 1 374 ? 15.737 -0.909 -40.485 1.00 91.75 374 ALA A N 1
ATOM 2874 C CA . ALA A 1 374 ? 14.918 0.025 -39.715 1.00 91.75 374 ALA A CA 1
ATOM 2875 C C . ALA A 1 374 ? 13.584 -0.584 -39.256 1.00 91.75 374 ALA A C 1
ATOM 2877 O O . ALA A 1 374 ? 13.194 -0.391 -38.109 1.00 91.75 374 ALA A O 1
ATOM 2878 N N . THR A 1 375 ? 12.881 -1.331 -40.109 1.00 90.75 375 THR A N 1
ATOM 2879 C CA . THR A 1 375 ? 11.572 -1.913 -39.765 1.00 90.75 375 THR A CA 1
ATOM 2880 C C . THR A 1 375 ? 11.653 -3.018 -38.699 1.00 90.75 375 THR A C 1
ATOM 2882 O O . THR A 1 375 ? 10.973 -2.880 -37.679 1.00 90.75 375 THR A O 1
ATOM 2885 N N . PRO A 1 376 ? 12.459 -4.091 -38.863 1.00 92.12 376 PRO A N 1
ATOM 2886 C CA . PRO A 1 376 ? 12.560 -5.139 -37.845 1.00 92.12 376 PRO A CA 1
ATOM 2887 C C . PRO A 1 376 ? 13.139 -4.619 -36.522 1.00 92.12 376 PRO A C 1
ATOM 2889 O O . PRO A 1 376 ? 12.627 -4.974 -35.460 1.00 92.12 376 PRO A O 1
ATOM 2892 N N . ILE A 1 377 ? 14.128 -3.719 -36.568 1.00 91.44 377 ILE A N 1
ATOM 2893 C CA . ILE A 1 377 ? 14.705 -3.126 -35.356 1.00 91.44 377 ILE A CA 1
ATOM 2894 C C . ILE A 1 377 ? 13.699 -2.213 -34.656 1.00 91.44 377 ILE A C 1
ATOM 2896 O O . ILE A 1 377 ? 13.548 -2.313 -33.444 1.00 91.44 377 ILE A O 1
ATOM 2900 N N . THR A 1 378 ? 12.961 -1.368 -35.386 1.00 90.50 378 THR A N 1
ATOM 2901 C CA . THR A 1 378 ? 11.930 -0.510 -34.771 1.00 90.50 378 THR A CA 1
ATOM 2902 C C . THR A 1 378 ? 10.820 -1.354 -34.146 1.00 90.50 378 THR A C 1
ATOM 2904 O O . THR A 1 378 ? 10.340 -1.027 -33.068 1.00 90.50 378 THR A O 1
ATOM 2907 N N . SER A 1 379 ? 10.436 -2.477 -34.765 1.00 91.56 379 SER A N 1
ATOM 2908 C CA . SER A 1 379 ? 9.460 -3.398 -34.170 1.00 91.56 379 SER A CA 1
ATOM 2909 C C . SER A 1 379 ? 9.956 -3.992 -32.849 1.00 91.56 379 SER A C 1
ATOM 2911 O O . SER A 1 379 ? 9.181 -4.089 -31.900 1.00 91.56 379 SER A O 1
ATOM 2913 N N . PHE A 1 380 ? 11.228 -4.392 -32.780 1.00 92.19 380 PHE A N 1
ATOM 2914 C CA . PHE A 1 380 ? 11.845 -4.868 -31.542 1.00 92.19 380 PHE A CA 1
ATOM 2915 C C . PHE A 1 380 ? 11.932 -3.755 -30.493 1.00 92.19 380 PHE A C 1
ATOM 2917 O O . PHE A 1 380 ? 11.530 -3.951 -29.347 1.00 92.19 380 PHE A O 1
ATOM 2924 N N . ALA A 1 381 ? 12.405 -2.579 -30.901 1.00 90.62 381 ALA A N 1
ATOM 2925 C CA . ALA A 1 381 ? 12.577 -1.425 -30.038 1.00 90.62 381 ALA A CA 1
ATOM 2926 C C . ALA A 1 381 ? 11.246 -0.952 -29.445 1.00 90.62 381 ALA A C 1
ATOM 2928 O O . ALA A 1 381 ? 11.194 -0.704 -28.248 1.00 90.62 381 ALA A O 1
ATOM 2929 N N . ASN A 1 382 ? 10.165 -0.918 -30.230 1.00 89.44 382 ASN A N 1
ATOM 2930 C CA . ASN A 1 382 ? 8.831 -0.592 -29.726 1.00 89.44 382 ASN A CA 1
ATOM 2931 C C . ASN A 1 382 ? 8.428 -1.551 -28.606 1.00 89.44 382 ASN A C 1
ATOM 2933 O O . ASN A 1 382 ? 8.144 -1.107 -27.505 1.00 89.44 382 ASN A O 1
ATOM 2937 N N . VAL A 1 383 ? 8.512 -2.868 -28.822 1.00 91.50 383 VAL A N 1
ATOM 2938 C CA . VAL A 1 383 ? 8.163 -3.851 -27.778 1.00 91.50 383 VAL A CA 1
ATOM 2939 C C . VAL A 1 383 ? 9.050 -3.704 -26.538 1.00 91.50 383 VAL A C 1
ATOM 2941 O O . VAL A 1 383 ? 8.566 -3.815 -25.411 1.00 91.50 383 VAL A O 1
ATOM 2944 N N . PHE A 1 384 ? 10.349 -3.475 -26.730 1.00 91.62 384 PHE A N 1
ATOM 2945 C CA . PHE A 1 384 ? 11.296 -3.314 -25.633 1.00 91.62 384 PHE A CA 1
ATOM 2946 C C . PHE A 1 384 ? 11.001 -2.054 -24.810 1.00 91.62 384 PHE A C 1
ATOM 2948 O O . PHE A 1 384 ? 10.780 -2.154 -23.603 1.00 91.62 384 PHE A O 1
ATOM 2955 N N . VAL A 1 385 ? 10.942 -0.886 -25.454 1.00 91.06 385 VAL A N 1
ATOM 2956 C CA . VAL A 1 385 ? 10.706 0.406 -24.795 1.00 91.06 385 VAL A CA 1
ATOM 2957 C C . VAL A 1 385 ? 9.292 0.462 -24.201 1.00 91.06 385 VAL A C 1
ATOM 2959 O O . VAL A 1 385 ? 9.142 0.956 -23.083 1.00 91.06 385 VAL A O 1
ATOM 2962 N N . ASP A 1 386 ? 8.291 -0.137 -24.862 1.00 90.88 386 ASP A N 1
ATOM 2963 C CA . ASP A 1 386 ? 6.914 -0.266 -24.361 1.00 90.88 386 ASP A CA 1
ATOM 2964 C C . ASP A 1 386 ? 6.859 -0.946 -22.998 1.00 90.88 386 ASP A C 1
ATOM 2966 O O . ASP A 1 386 ? 6.205 -0.458 -22.073 1.00 90.88 386 ASP A O 1
ATOM 2970 N N . ASN A 1 387 ? 7.575 -2.059 -22.839 1.00 91.62 387 ASN A N 1
ATOM 2971 C CA . ASN A 1 387 ? 7.622 -2.767 -21.564 1.00 91.62 387 ASN A CA 1
ATOM 2972 C C . ASN A 1 387 ? 8.287 -1.919 -20.468 1.00 91.62 387 ASN A C 1
ATOM 2974 O O . ASN A 1 387 ? 7.823 -1.929 -19.326 1.00 91.62 387 ASN A O 1
ATOM 2978 N N . ILE A 1 388 ? 9.339 -1.167 -20.808 1.00 92.44 388 ILE A N 1
ATOM 2979 C CA . ILE A 1 388 ? 10.061 -0.326 -19.846 1.00 92.44 388 ILE A CA 1
ATOM 2980 C C . ILE A 1 388 ? 9.201 0.854 -19.392 1.00 92.44 388 ILE A C 1
ATOM 2982 O O . ILE A 1 388 ? 8.990 1.012 -18.189 1.00 92.44 388 ILE A O 1
ATOM 2986 N N . PHE A 1 389 ? 8.659 1.662 -20.310 1.00 91.81 389 PHE A N 1
ATOM 2987 C CA . PHE A 1 389 ? 7.855 2.815 -19.896 1.00 91.81 389 PHE A CA 1
ATOM 2988 C C . PHE A 1 389 ? 6.546 2.376 -19.222 1.00 91.81 389 PHE A C 1
ATOM 2990 O O . PHE A 1 389 ? 6.091 3.045 -18.296 1.00 91.81 389 PHE A O 1
ATOM 2997 N N . THR A 1 390 ? 5.961 1.233 -19.614 1.00 92.56 390 THR A N 1
ATOM 2998 C CA . THR A 1 390 ? 4.798 0.653 -18.917 1.00 92.56 390 THR A CA 1
ATOM 2999 C C . THR A 1 390 ? 5.151 0.297 -17.475 1.00 92.56 390 THR A C 1
ATOM 3001 O O . THR A 1 390 ? 4.370 0.577 -16.566 1.00 92.56 390 THR A O 1
ATOM 3004 N N . GLY A 1 391 ? 6.343 -0.263 -17.243 1.00 92.94 391 GLY A N 1
ATOM 3005 C CA . GLY A 1 391 ? 6.873 -0.477 -15.898 1.00 92.94 391 GLY A CA 1
ATOM 3006 C C . GLY A 1 391 ? 6.979 0.830 -15.109 1.00 92.94 391 GLY A C 1
ATOM 3007 O O . GLY A 1 391 ? 6.529 0.890 -13.967 1.00 92.94 391 GLY A O 1
ATOM 3008 N N . VAL A 1 392 ? 7.485 1.899 -15.736 1.00 93.19 392 VAL A N 1
ATOM 3009 C CA . VAL A 1 392 ? 7.619 3.220 -15.099 1.00 93.19 392 VAL A CA 1
ATOM 3010 C C . VAL A 1 392 ? 6.268 3.848 -14.747 1.00 93.19 392 VAL A C 1
ATOM 3012 O O . VAL A 1 392 ? 6.096 4.303 -13.618 1.00 93.19 392 VAL A O 1
ATOM 3015 N N . TYR A 1 393 ? 5.274 3.810 -15.638 1.00 94.69 393 TYR A N 1
ATOM 3016 C CA . TYR A 1 393 ? 3.915 4.253 -15.295 1.00 94.69 393 TYR A CA 1
ATOM 3017 C C . TYR A 1 393 ? 3.251 3.360 -14.239 1.00 94.69 393 TYR A C 1
ATOM 3019 O O . TYR A 1 393 ? 2.478 3.852 -13.418 1.00 94.69 393 TYR A O 1
ATOM 3027 N N . GLY A 1 394 ? 3.578 2.065 -14.212 1.00 94.50 394 GLY A N 1
ATOM 3028 C CA . GLY A 1 394 ? 3.170 1.162 -13.137 1.00 94.50 394 GLY A CA 1
ATOM 3029 C C . GLY A 1 394 ? 3.674 1.622 -11.766 1.00 94.50 394 GLY A C 1
ATOM 3030 O O . GLY A 1 394 ? 2.925 1.563 -10.794 1.00 94.50 394 GLY A O 1
ATOM 3031 N N . MET A 1 395 ? 4.897 2.158 -11.688 1.00 94.56 395 MET A N 1
ATOM 3032 C CA . MET A 1 395 ? 5.417 2.760 -10.454 1.00 94.56 395 MET A CA 1
ATOM 3033 C C . MET A 1 395 ? 4.629 4.013 -10.055 1.00 94.56 395 MET A C 1
ATOM 3035 O O . MET A 1 395 ? 4.244 4.129 -8.899 1.00 94.56 395 MET A O 1
ATOM 3039 N N . VAL A 1 396 ? 4.274 4.884 -11.008 1.00 96.50 396 VAL A N 1
ATOM 3040 C CA . VAL A 1 396 ? 3.426 6.065 -10.733 1.00 96.50 396 VAL A CA 1
ATOM 3041 C C . VAL A 1 396 ? 2.075 5.659 -10.127 1.00 96.50 396 VAL A C 1
ATOM 3043 O O . VAL A 1 396 ? 1.558 6.335 -9.237 1.00 96.50 396 VAL A O 1
ATOM 3046 N N . ALA A 1 397 ? 1.497 4.539 -10.571 1.00 96.12 397 ALA A N 1
ATOM 3047 C CA . ALA A 1 397 ? 0.262 4.016 -9.992 1.00 96.12 397 ALA A CA 1
ATOM 3048 C C . ALA A 1 397 ? 0.447 3.538 -8.538 1.00 96.12 397 ALA A C 1
ATOM 3050 O O . ALA A 1 397 ? -0.435 3.758 -7.707 1.00 96.12 397 ALA A O 1
ATOM 3051 N N . VAL A 1 398 ? 1.593 2.926 -8.218 1.00 97.00 398 VAL A N 1
ATOM 3052 C CA . VAL A 1 398 ? 1.965 2.565 -6.838 1.00 97.00 398 VAL A CA 1
ATOM 3053 C C . VAL A 1 398 ? 2.141 3.820 -5.978 1.00 97.00 398 VAL A C 1
ATOM 3055 O O . VAL A 1 398 ? 1.614 3.866 -4.867 1.00 97.00 398 VAL A O 1
ATOM 3058 N N . ASP A 1 399 ? 2.789 4.860 -6.505 1.00 96.50 399 ASP A N 1
ATOM 3059 C CA . ASP A 1 399 ? 2.979 6.137 -5.808 1.00 96.50 399 ASP A CA 1
ATOM 3060 C C . ASP A 1 399 ? 1.623 6.784 -5.482 1.00 96.50 399 ASP A C 1
ATOM 3062 O O . ASP A 1 399 ? 1.360 7.183 -4.345 1.00 96.50 399 ASP A O 1
ATOM 3066 N N . ALA A 1 400 ? 0.710 6.815 -6.458 1.00 96.62 400 ALA A N 1
ATOM 3067 C CA . ALA A 1 400 ? -0.647 7.321 -6.272 1.00 96.62 400 ALA A CA 1
ATOM 3068 C C . ALA A 1 400 ? -1.436 6.507 -5.230 1.00 96.62 400 ALA A C 1
ATOM 3070 O O . ALA A 1 400 ? -2.126 7.087 -4.386 1.00 96.62 400 ALA A O 1
ATOM 3071 N N . LEU A 1 401 ? -1.309 5.175 -5.244 1.00 96.06 401 LEU A N 1
ATOM 3072 C CA . LEU A 1 401 ? -1.922 4.304 -4.242 1.00 96.06 401 LEU A CA 1
ATOM 3073 C C . LEU A 1 401 ? -1.402 4.627 -2.836 1.00 96.06 401 LEU A C 1
ATOM 3075 O O . LEU A 1 401 ? -2.199 4.782 -1.911 1.00 96.06 401 LEU A O 1
ATOM 3079 N N . LEU A 1 402 ? -0.087 4.786 -2.673 1.00 96.12 402 LEU A N 1
ATOM 3080 C CA . LEU A 1 402 ? 0.512 5.122 -1.384 1.00 96.12 402 LEU A CA 1
ATOM 3081 C C . LEU A 1 402 ? 0.080 6.515 -0.897 1.00 96.12 402 LEU A C 1
ATOM 3083 O O . LEU A 1 402 ? -0.190 6.686 0.295 1.00 96.12 402 LEU A O 1
ATOM 3087 N N . VAL A 1 403 ? -0.086 7.499 -1.790 1.00 96.12 403 VAL A N 1
ATOM 3088 C CA . VAL A 1 403 ? -0.663 8.816 -1.445 1.00 96.12 403 VAL A CA 1
ATOM 3089 C C . VAL A 1 403 ? -2.089 8.669 -0.906 1.00 96.12 403 VAL A C 1
ATOM 3091 O O . VAL A 1 403 ? -2.422 9.249 0.132 1.00 96.12 403 VAL A O 1
ATOM 3094 N N . VAL A 1 404 ? -2.925 7.853 -1.554 1.00 95.19 404 VAL A N 1
ATOM 3095 C CA . VAL A 1 404 ? -4.292 7.580 -1.086 1.00 95.19 404 VAL A CA 1
ATOM 3096 C C . VAL A 1 404 ? -4.275 6.881 0.277 1.00 95.19 404 VAL A C 1
ATOM 3098 O O . VAL A 1 404 ? -4.964 7.326 1.199 1.00 95.19 404 VAL A O 1
ATOM 3101 N N . CYS A 1 405 ? -3.444 5.850 0.458 1.00 93.38 405 CYS A N 1
ATOM 3102 C CA . CYS A 1 405 ? -3.271 5.177 1.748 1.00 93.38 405 CYS A CA 1
ATOM 3103 C C . CYS A 1 405 ? -2.794 6.145 2.845 1.00 93.38 405 CYS A C 1
ATOM 3105 O O . CYS A 1 405 ? -3.283 6.089 3.976 1.00 93.38 405 CYS A O 1
ATOM 3107 N N . THR A 1 406 ? -1.895 7.076 2.514 1.00 92.94 406 THR A N 1
ATOM 3108 C CA . THR A 1 406 ? -1.422 8.127 3.428 1.00 92.94 406 THR A CA 1
ATOM 3109 C C . THR A 1 406 ? -2.571 9.040 3.854 1.00 92.94 406 THR A C 1
ATOM 3111 O O . THR A 1 406 ? -2.741 9.313 5.044 1.00 92.94 406 THR A O 1
ATOM 3114 N N . ALA A 1 407 ? -3.405 9.485 2.908 1.00 92.31 407 ALA A N 1
ATOM 3115 C CA . ALA A 1 407 ? -4.567 10.324 3.193 1.00 92.31 407 ALA A CA 1
ATOM 3116 C C . ALA A 1 407 ? -5.600 9.601 4.076 1.00 92.31 407 ALA A C 1
ATOM 3118 O O . ALA A 1 407 ? -6.119 10.189 5.031 1.00 92.31 407 ALA A O 1
ATOM 3119 N N . MET A 1 408 ? -5.855 8.316 3.807 1.00 90.50 408 MET A N 1
ATOM 3120 C CA . MET A 1 408 ? -6.734 7.477 4.628 1.00 90.50 408 MET A CA 1
ATOM 3121 C C . MET A 1 408 ? -6.206 7.342 6.061 1.00 90.50 408 MET A C 1
ATOM 3123 O O . MET A 1 408 ? -6.954 7.566 7.014 1.00 90.50 408 MET A O 1
ATOM 3127 N N . LEU A 1 409 ? -4.912 7.054 6.230 1.00 89.12 409 LEU A N 1
ATOM 3128 C CA . LEU A 1 409 ? -4.289 6.922 7.548 1.00 89.12 409 LEU A CA 1
ATOM 3129 C C . LEU A 1 409 ? -4.266 8.257 8.314 1.00 89.12 409 LEU A C 1
ATOM 3131 O O . LEU A 1 409 ? -4.510 8.291 9.522 1.00 89.12 409 LEU A O 1
ATOM 3135 N N . LEU A 1 410 ? -4.034 9.376 7.620 1.00 88.81 410 LEU A N 1
ATOM 3136 C CA . LEU A 1 410 ? -4.127 10.720 8.196 1.00 88.81 410 LEU A CA 1
ATOM 3137 C C . LEU A 1 410 ? -5.542 11.038 8.693 1.00 88.81 410 LEU A C 1
ATOM 3139 O O . LEU A 1 410 ? -5.690 11.630 9.770 1.00 88.81 410 LEU A O 1
ATOM 3143 N N . LYS A 1 411 ? -6.574 10.658 7.928 1.00 87.31 411 LYS A N 1
ATOM 3144 C CA . LYS A 1 411 ? -7.977 10.842 8.316 1.00 87.31 411 LYS A CA 1
ATOM 3145 C C . LYS A 1 411 ? -8.329 9.991 9.535 1.00 87.31 411 LYS A C 1
ATOM 3147 O O . LYS A 1 411 ? -8.852 10.544 10.499 1.00 87.31 411 LYS A O 1
ATOM 3152 N N . ASP A 1 412 ? -7.967 8.709 9.538 1.00 84.31 412 ASP A N 1
ATOM 3153 C CA . ASP A 1 412 ? -8.201 7.803 10.672 1.00 84.31 412 ASP A CA 1
ATOM 3154 C C . ASP A 1 412 ? -7.556 8.335 11.965 1.00 84.31 412 ASP A C 1
ATOM 3156 O O . ASP A 1 412 ? -8.218 8.462 12.997 1.00 84.31 412 ASP A O 1
ATOM 3160 N N . ARG A 1 413 ? -6.292 8.777 11.907 1.00 83.25 413 ARG A N 1
ATOM 3161 C CA . ARG A 1 413 ? -5.615 9.374 13.074 1.00 83.25 413 ARG A CA 1
ATOM 3162 C C . ARG A 1 413 ? -6.276 10.667 13.551 1.00 83.25 413 ARG A C 1
ATOM 3164 O O . ARG A 1 413 ? -6.379 10.888 14.755 1.00 83.25 413 ARG A O 1
ATOM 3171 N N . LYS A 1 414 ? -6.745 11.517 12.629 1.00 83.06 414 LYS A N 1
ATOM 3172 C CA . LYS A 1 414 ? -7.473 12.752 12.968 1.00 83.06 414 LYS A CA 1
ATOM 3173 C C . LYS A 1 414 ? -8.794 12.449 13.680 1.00 83.06 414 LYS A C 1
ATOM 3175 O O . LYS A 1 414 ? -9.154 13.162 14.613 1.00 83.06 414 LYS A O 1
ATOM 3180 N N . GLU A 1 415 ? -9.522 11.425 13.243 1.00 78.81 415 GLU A N 1
ATOM 3181 C CA . GLU A 1 415 ? -10.779 11.025 13.880 1.00 78.81 415 GLU A CA 1
ATOM 3182 C C . GLU A 1 415 ? -10.545 10.455 15.280 1.00 78.81 415 GLU A C 1
ATOM 3184 O O . GLU A 1 415 ? -11.236 10.864 16.211 1.00 78.81 415 GLU A O 1
ATOM 3189 N N . ARG A 1 416 ? -9.521 9.613 15.464 1.00 71.81 416 ARG A N 1
ATOM 3190 C CA . ARG A 1 416 ? -9.121 9.097 16.786 1.00 71.81 416 ARG A CA 1
ATOM 3191 C C . ARG A 1 416 ? -8.762 10.213 17.768 1.00 71.81 416 ARG A C 1
ATOM 3193 O O . ARG A 1 416 ? -9.224 10.199 18.903 1.00 71.81 416 ARG A O 1
ATOM 3200 N N . GLU A 1 417 ? -7.993 11.207 17.325 1.00 73.88 417 GLU A N 1
ATOM 3201 C CA . GLU A 1 417 ? -7.630 12.364 18.155 1.00 73.88 417 GLU A CA 1
ATOM 3202 C C . GLU A 1 417 ? -8.861 13.201 18.538 1.00 73.88 417 GLU A C 1
ATOM 3204 O O . GLU A 1 417 ? -8.979 13.654 19.675 1.00 73.88 417 GLU A O 1
ATOM 3209 N N . ARG A 1 418 ? -9.826 13.354 17.619 1.00 74.88 418 ARG A N 1
ATOM 3210 C CA . ARG A 1 418 ? -11.104 14.016 17.911 1.00 74.88 418 ARG A CA 1
ATOM 3211 C C . ARG A 1 418 ? -11.904 13.261 18.973 1.00 74.88 418 ARG A C 1
ATOM 3213 O O . ARG A 1 418 ? -12.449 13.915 19.855 1.00 74.88 418 ARG A O 1
ATOM 3220 N N . TYR A 1 419 ? -11.985 11.931 18.894 1.00 70.62 419 TYR A N 1
ATOM 3221 C CA . TYR A 1 419 ? -12.681 11.131 19.908 1.00 70.62 419 TYR A CA 1
ATOM 3222 C C . TYR A 1 419 ? -12.009 11.253 21.273 1.00 70.62 419 TYR A C 1
ATOM 3224 O O . TYR A 1 419 ? -12.695 11.568 22.237 1.00 70.62 419 TYR A O 1
ATOM 3232 N N . ARG A 1 420 ? -10.671 11.194 21.327 1.00 66.00 420 ARG A N 1
ATOM 3233 C CA . ARG A 1 420 ? -9.921 11.449 22.566 1.00 66.00 420 ARG A CA 1
ATOM 3234 C C . ARG A 1 420 ? -10.282 12.800 23.195 1.00 66.00 420 ARG A C 1
ATOM 3236 O O . ARG A 1 420 ? -10.527 12.872 24.390 1.00 66.00 420 ARG A O 1
ATOM 3243 N N . HIS A 1 421 ? -10.369 13.871 22.403 1.00 69.69 421 HIS A N 1
ATOM 3244 C CA . HIS A 1 421 ? -10.756 15.190 22.922 1.00 69.69 421 HIS A CA 1
ATOM 3245 C C . HIS A 1 421 ? -12.225 15.287 23.357 1.00 69.69 421 HIS A C 1
ATOM 3247 O O . HIS A 1 421 ? -12.559 16.117 24.203 1.00 69.69 421 HIS A O 1
ATOM 3253 N N . ILE A 1 422 ? -13.119 14.495 22.763 1.00 66.06 422 ILE A N 1
ATOM 3254 C CA . ILE A 1 422 ? -14.514 14.399 23.211 1.00 66.06 422 ILE A CA 1
ATOM 3255 C C . ILE A 1 422 ? -14.567 13.678 24.560 1.00 66.06 422 ILE A C 1
ATOM 3257 O O . ILE A 1 422 ? -15.230 14.174 25.468 1.00 66.06 422 ILE A O 1
ATOM 3261 N N . ASP A 1 423 ? -13.812 12.592 24.712 1.00 58.72 423 ASP A N 1
ATOM 3262 C CA . ASP A 1 423 ? -13.710 11.838 25.963 1.00 58.72 423 ASP A CA 1
ATOM 3263 C C . ASP A 1 423 ? -13.118 12.715 27.084 1.00 58.72 423 ASP A C 1
ATOM 3265 O O . ASP A 1 423 ? -13.711 12.829 28.158 1.00 58.72 423 ASP A O 1
ATOM 3269 N N . GLU A 1 424 ? -12.044 13.464 26.796 1.00 66.62 424 GLU A N 1
ATOM 3270 C CA . GLU A 1 424 ? -11.445 14.441 27.722 1.00 66.62 424 GLU A CA 1
ATOM 3271 C C . GLU A 1 424 ? -12.456 15.501 28.195 1.00 66.62 424 GLU A C 1
ATOM 3273 O O . GLU A 1 424 ? -12.498 15.841 29.379 1.00 66.62 424 GLU A O 1
ATOM 3278 N N . LYS A 1 425 ? -13.287 16.029 27.282 1.00 67.75 425 LYS A N 1
ATOM 3279 C CA . LYS A 1 425 ? -14.325 17.026 27.604 1.00 67.75 425 LYS A CA 1
ATOM 3280 C C . LYS A 1 425 ? -15.504 16.433 28.370 1.00 67.75 425 LYS A C 1
ATOM 3282 O O . LYS A 1 425 ? -16.132 17.147 29.145 1.00 67.75 425 LYS A O 1
ATOM 3287 N N . ALA A 1 426 ? -15.800 15.154 28.165 1.00 62.00 426 ALA A N 1
ATOM 3288 C CA . ALA A 1 426 ? -16.848 14.428 28.871 1.00 62.00 426 ALA A CA 1
ATOM 3289 C C . ALA A 1 426 ? -16.423 13.977 30.286 1.00 62.00 426 ALA A C 1
ATOM 3291 O O . ALA A 1 426 ? -17.171 13.262 30.945 1.00 62.00 426 ALA A O 1
ATOM 3292 N N . GLY A 1 427 ? -15.241 14.390 30.767 1.00 41.25 427 GLY A N 1
ATOM 3293 C CA . GLY A 1 427 ? -14.721 14.013 32.084 1.00 41.25 427 GLY A CA 1
ATOM 3294 C C . GLY A 1 427 ? -14.091 12.617 32.126 1.00 41.25 427 GLY A C 1
ATOM 3295 O O . GLY A 1 427 ? -13.618 12.193 33.180 1.00 41.25 427 GLY A O 1
ATOM 3296 N N . TYR A 1 428 ? -14.017 11.919 30.989 1.00 40.34 428 TYR A N 1
ATOM 3297 C CA . TYR A 1 428 ? -13.288 10.664 30.865 1.00 40.34 428 TYR A CA 1
ATOM 3298 C C . TYR A 1 428 ? -11.793 10.966 30.720 1.00 40.34 428 TYR A C 1
ATOM 3300 O O . TYR A 1 428 ? -11.288 11.280 29.644 1.00 40.34 428 TYR A O 1
ATOM 3308 N N . ARG A 1 429 ? -11.055 10.883 31.832 1.00 39.81 429 ARG A N 1
ATOM 3309 C CA . ARG A 1 429 ? -9.586 10.857 31.811 1.00 39.81 429 ARG A CA 1
ATOM 3310 C C . ARG A 1 429 ? -9.095 9.411 31.705 1.00 39.81 429 ARG A C 1
ATOM 3312 O O . ARG A 1 429 ? -9.043 8.698 32.702 1.00 39.81 429 ARG A O 1
ATOM 3319 N N . GLY A 1 430 ? -8.713 9.009 30.495 1.00 39.62 430 GLY A N 1
ATOM 3320 C CA . GLY A 1 430 ? -7.948 7.792 30.192 1.00 39.62 430 GLY A CA 1
ATOM 3321 C C . GLY A 1 430 ? -8.223 7.351 28.752 1.00 39.62 430 GLY A C 1
ATOM 3322 O O . GLY A 1 430 ? -9.372 7.089 28.424 1.00 39.62 430 GLY A O 1
ATOM 3323 N N . PHE A 1 431 ? -7.261 7.280 27.832 1.00 35.81 431 PHE A N 1
ATOM 3324 C CA . PHE A 1 431 ? -5.829 6.988 27.957 1.00 35.81 431 PHE A CA 1
ATOM 3325 C C . PHE A 1 431 ? -4.962 7.895 27.079 1.00 35.81 431 PHE A C 1
ATOM 3327 O O . PHE A 1 431 ? -5.419 8.271 25.972 1.00 35.81 431 PHE A O 1
#

Secondary structure (DSSP, 8-state):
--THHHHHHHHHHHHH--------TTPPPPPPTT---PPPPTT---HHHHHHH-TT-HHHHHHHHHSTTHHHHHTS--SS-EEEEEE-HHHHHHSS-TTHHHHHTSHHHHHHHHHHHHHHEEET----GGG--SS-EEEE-TTS-EEEEEEETTEEEETTTEEEEEEEEEETTEEEEEESS---TT-----TTSPBP-----TTTT-S--HHHHHHHHHHHHHHHHHHHHHHHHHHHHHSTTSPPSSHHHHHHHHHHTTS-HHHHHHHHHHHHHHHHHHHHHHHS--HHHHHHHHHHHHHHHHHHHHHHHHHHHHHHHHHHHHHHHHHHS-HHHHHHHHHHHT--SSSBTTBSPPP-SSS-SSHHHHTTSPPTHHHHHHHHHHHHHHHHHHHHHHHHHHHHHHHHHHHHHHHHHHHHHHHHHHHHTT----